Protein AF-A0A1B0GCK5-F1 (afdb_monomer)

pLDDT: mean 74.01, std 27.93, range [24.0, 98.94]

Solvent-accessible surface area (backbone atoms only — not comparable to full-atom values): 28703 Å² total; per-residue (Å²): 142,86,90,88,83,73,75,76,80,76,69,78,85,81,72,67,74,69,57,61,54,51,53,51,52,52,51,50,49,53,52,50,53,53,51,48,51,53,46,53,56,56,46,56,64,41,55,59,54,53,61,50,58,56,47,52,51,98,82,70,83,87,80,66,99,71,90,66,95,72,86,73,89,62,84,74,73,77,76,79,89,70,65,79,92,76,55,70,59,84,74,52,72,46,35,52,41,50,52,51,51,54,45,29,74,73,32,63,88,37,26,44,74,48,73,53,49,48,36,81,90,58,38,75,30,48,32,40,36,41,36,76,56,88,91,49,46,24,38,39,38,42,13,17,51,40,18,26,27,53,65,27,31,54,24,51,51,47,38,54,48,42,58,75,67,50,84,50,66,64,52,45,56,50,41,59,62,32,25,39,40,38,26,50,43,52,24,54,58,14,34,54,48,21,67,56,78,76,60,74,64,59,58,55,53,52,64,70,73,47,97,58,101,80,76,94,70,86,65,52,40,49,66,26,42,28,43,68,47,74,55,47,99,93,21,60,9,29,20,58,67,20,16,29,85,37,71,44,65,78,67,72,52,56,43,74,40,83,62,5,24,56,98,44,60,42,63,46,51,53,53,39,28,50,50,54,49,57,64,70,47,61,82,80,35,48,48,33,39,36,44,38,39,55,40,59,28,27,36,25,34,48,26,30,68,43,76,62,74,46,96,61,39,70,63,42,48,52,24,37,47,30,16,36,55,38,19,21,69,78,79,60,57,75,49,51,65,41,32,28,24,73,71,63,64,67,50,40,2,30,59,39,46,26,38,34,74,72,67,59,21,77,34,27,26,37,38,23,40,70,33,57,96,48,92,58,30,60,65,68,61,42,84,50,44,51,63,53,19,54,29,51,44,38,13,50,44,30,26,54,51,42,53,50,51,54,52,51,53,52,51,52,52,50,52,50,51,51,49,53,54,51,51,44,53,73,78,41,75,77,50,68,81,73,86,78,87,76,97,81,75,85,90,83,78,86,81,88,76,85,82,70,74,69,85,76,83,86,79,93,76,80,95,75,94,81,83,90,84,82,91,86,84,84,94,71,98,72,84,84,78,83,86,68,99,64,70,74,76,69,56,65,73,76,78,117

Sequence (496 aa):
MSRKICVINKLKSSLPYRSIQSTKNHFRQLVQEKAMEVYEHESRQRVLNCRTIRNCSPNEPIYDGSGSLSVIHKQVPSQPFIRPLDWAFYPTLCEIYAWLDELIDKFPKIVTGFNIGRSYEGRLIRGIKISFKSGKKAIFIESNIHAREWITSSAITYVVKELLFSHNRDVRTMAESLDWYIIPVLNVDGFVYSHKKVHHMLRFIYKIIHYVRFLDCPLQERLWRKSRRPASPDCRGTDLNRNFGFLWGQQQSDPCSTQYAGPHAESEPEIKQLKDFIDSIPDGVIKIYVGLHSAAQCVLTPWTHTKELPEHYDQMIFVAKAFAKALATRFGTRYKCGSSANVLKRFSGGSKDWAYAVKGIPISFTIELPGKGRSSRFELPEQMILPISMELLDGFIGMIEAVKELGEVLVLAAKRHVATAALSQLYLPNIVFISTNQDEMPIKSVANIRSGVFVLKYAAEPYSVMDNFSENASSCGYIFSYFHEYNVEDYVTHLV

Organism: Glossina morsitans morsitans (NCBI:txid37546)

Nearest PDB structures (foldseek):
  7eqz-assembly1_A  TM=9.501E-01  e=4.730E-33  Aedes aegypti
  2ctb-assembly1_A  TM=9.266E-01  e=2.220E-30  Bos taurus
  1dtd-assembly1_A  TM=9.202E-01  e=1.099E-30  Homo sapiens
  5om9-assembly1_A  TM=9.252E-01  e=5.669E-30  Homo sapiens
  4uee-assembly1_B  TM=9.295E-01  e=6.374E-30  Homo sapiens

Mean predicted aligned error: 15.78 Å

Foldseek 3Di:
DDDPPDPVVPPPPDDPPVVVVVVVVVVVVVVVVVVVVVVVVVVVVCVLVVVVVLPLPPDDDDDDVPPDDDPPPDPNPDPPDADAQPLLDQHAPSNLVVVLVVCCVVCVPFKDKDWLAAFPVGHTFIWIKGAPDPPAFAEEEEEPLFQLQSLQLLLVVLLVCCLVPPPDPLSVVLSHRHIYTYGSHLQNQLNNQLPDDDPVVVVVVVVVPDPDPPDPDDNCRNNGTFHAPDQDPVAGGESLQQQAPDVHPPPADDRNDSHHRGPHHPPTVSNVSVVVVLPVPDAPSHQAYEYEAADDLEKAADDQADPDADPLQVLQQLLRVLLQVQLCPPPNRGYYYYHNCVRDNHGHNGPQNCCCPPSVRNHGIYGYFHQPPHPCSSCDNSVVSVSRSVSNSSSSSSSSVSVVVVVVVVVVVVVVVVVVVVVCCVPPVPEDEDDDDDDDDDPDDPPDDPDDYDYDDDDPDDDDDDDDDDDDDDDDDDDDDDDDDDDPVVVVVVPD

Structure (mmCIF, N/CA/C/O backbone):
data_AF-A0A1B0GCK5-F1
#
_entry.id   AF-A0A1B0GCK5-F1
#
loop_
_atom_site.group_PDB
_atom_site.id
_atom_site.type_symbol
_atom_site.label_atom_id
_atom_site.label_alt_id
_atom_site.label_comp_id
_atom_site.label_asym_id
_atom_site.label_entity_id
_atom_site.label_seq_id
_atom_site.pdbx_PDB_ins_code
_atom_site.Cartn_x
_atom_site.Cartn_y
_atom_site.Cartn_z
_atom_site.occupancy
_atom_site.B_iso_or_equiv
_atom_site.auth_seq_id
_atom_site.auth_comp_id
_atom_site.auth_asym_id
_atom_site.auth_atom_id
_atom_site.pdbx_PDB_model_num
ATOM 1 N N . MET A 1 1 ? 51.989 15.354 -15.405 1.00 42.59 1 MET A N 1
ATOM 2 C CA . MET A 1 1 ? 53.106 15.743 -16.298 1.00 42.59 1 MET A CA 1
ATOM 3 C C . MET A 1 1 ? 54.232 16.162 -15.366 1.00 42.59 1 MET A C 1
ATOM 5 O O . MET A 1 1 ? 53.990 17.042 -14.567 1.00 42.59 1 MET A O 1
ATOM 9 N N . SER A 1 2 ? 55.344 15.457 -15.182 1.00 41.34 2 SER A N 1
ATOM 10 C CA . SER A 1 2 ? 56.368 15.044 -16.145 1.00 41.34 2 SER A CA 1
ATOM 11 C C . SER A 1 2 ? 57.268 13.985 -15.475 1.00 41.34 2 SER A C 1
ATOM 13 O O . SER A 1 2 ? 57.336 13.947 -14.252 1.00 41.34 2 SER A O 1
ATOM 15 N N . ARG A 1 3 ? 57.969 13.160 -16.272 1.00 35.12 3 ARG A N 1
ATOM 16 C CA . ARG A 1 3 ? 58.884 12.040 -15.895 1.00 35.12 3 ARG A CA 1
ATOM 17 C C . ARG A 1 3 ? 58.346 10.595 -15.904 1.00 35.12 3 ARG A C 1
ATOM 19 O O . ARG A 1 3 ? 59.008 9.701 -15.395 1.00 35.12 3 ARG A O 1
ATOM 26 N N . LYS A 1 4 ? 57.238 10.313 -16.599 1.00 39.06 4 LYS A N 1
ATOM 27 C CA . LYS A 1 4 ? 56.929 8.946 -17.104 1.00 39.06 4 LYS A CA 1
ATOM 28 C C . LYS A 1 4 ? 56.573 8.898 -18.600 1.00 39.06 4 LYS A C 1
ATOM 30 O O . LYS A 1 4 ? 55.984 7.939 -19.079 1.00 39.06 4 LYS A O 1
ATOM 35 N N . ILE A 1 5 ? 56.987 9.917 -19.355 1.00 37.81 5 ILE A N 1
ATOM 36 C CA . ILE A 1 5 ? 56.893 9.977 -20.821 1.00 37.81 5 ILE A CA 1
ATOM 37 C C . ILE A 1 5 ? 58.326 10.078 -21.355 1.00 37.81 5 ILE A C 1
ATOM 39 O O . ILE A 1 5 ? 58.793 11.155 -21.691 1.00 37.81 5 ILE A O 1
ATOM 43 N N . CYS A 1 6 ? 59.082 8.980 -21.312 1.00 35.75 6 CYS A N 1
ATOM 44 C CA . CYS A 1 6 ? 60.366 8.896 -22.030 1.00 35.75 6 CYS A CA 1
ATOM 45 C C . CYS A 1 6 ? 60.748 7.461 -22.445 1.00 35.75 6 CYS A C 1
ATOM 47 O O . CYS A 1 6 ? 61.606 7.279 -23.296 1.00 35.75 6 CYS A O 1
ATOM 49 N N . VAL A 1 7 ? 60.064 6.424 -21.943 1.00 37.22 7 VAL A N 1
ATOM 50 C CA . VAL A 1 7 ? 60.376 5.028 -22.320 1.00 37.22 7 VAL A CA 1
ATOM 51 C C . VAL A 1 7 ? 59.489 4.498 -23.463 1.00 37.22 7 VAL A C 1
ATOM 53 O O . VAL A 1 7 ? 59.863 3.556 -24.150 1.00 37.22 7 VAL A O 1
ATOM 56 N N . ILE A 1 8 ? 58.355 5.141 -23.772 1.00 38.16 8 ILE A N 1
ATOM 57 C CA . ILE A 1 8 ? 57.415 4.643 -24.802 1.00 38.16 8 ILE A CA 1
ATOM 58 C C . ILE A 1 8 ? 57.791 5.077 -26.236 1.00 38.16 8 ILE A C 1
ATOM 60 O O . ILE A 1 8 ? 57.371 4.440 -27.199 1.00 38.16 8 ILE A O 1
ATOM 64 N N . ASN A 1 9 ? 58.644 6.093 -26.413 1.00 37.59 9 ASN A N 1
ATOM 65 C CA . ASN A 1 9 ? 59.013 6.577 -27.754 1.00 37.59 9 ASN A CA 1
ATOM 66 C C . ASN A 1 9 ? 60.223 5.871 -28.387 1.00 37.59 9 ASN A C 1
ATOM 68 O O . ASN A 1 9 ? 60.521 6.145 -29.544 1.00 37.59 9 ASN A O 1
ATOM 72 N N . LYS A 1 10 ? 60.883 4.931 -27.693 1.00 39.16 10 LYS A N 1
ATOM 73 C CA . LYS A 1 10 ? 62.049 4.203 -28.236 1.00 39.16 10 LYS A CA 1
ATOM 74 C C . LYS A 1 10 ? 61.774 2.751 -28.656 1.00 39.16 10 LYS A C 1
ATOM 76 O O . LYS A 1 10 ? 62.680 2.084 -29.132 1.00 39.16 10 LYS A O 1
ATOM 81 N N . LEU A 1 11 ? 60.531 2.275 -28.533 1.00 37.56 11 LEU A N 1
ATOM 82 C CA . LEU A 1 11 ? 60.118 0.913 -28.928 1.00 37.56 11 LEU A CA 1
ATOM 83 C C . LEU A 1 11 ? 59.155 0.878 -30.129 1.00 37.56 11 LEU A C 1
ATOM 85 O O . LEU A 1 11 ? 58.598 -0.168 -30.449 1.00 37.56 11 LEU A O 1
ATOM 89 N N . LYS A 1 12 ? 58.948 2.008 -30.818 1.00 40.50 12 LYS A N 1
ATOM 90 C CA . LYS A 1 12 ? 58.069 2.085 -32.000 1.00 40.50 12 LYS A CA 1
ATOM 91 C C . LYS A 1 12 ? 58.750 1.762 -33.336 1.00 40.50 12 LYS A C 1
ATOM 93 O O . LYS A 1 12 ? 58.067 1.789 -34.352 1.00 40.50 12 LYS A O 1
ATOM 98 N N . SER A 1 13 ? 60.044 1.442 -33.361 1.00 46.81 13 SER A N 1
ATOM 99 C CA . SER A 1 13 ? 60.791 1.273 -34.618 1.00 46.81 13 SER A CA 1
ATOM 100 C C . SER A 1 13 ? 61.255 -0.152 -34.941 1.00 46.81 13 SER A C 1
ATOM 102 O O . SER A 1 13 ? 62.009 -0.312 -35.893 1.00 46.81 13 SER A O 1
ATOM 104 N N . SER A 1 14 ? 60.831 -1.200 -34.222 1.00 49.94 14 SER A N 1
ATOM 105 C CA . SER A 1 14 ? 61.381 -2.545 -34.490 1.00 49.94 14 SER A CA 1
ATOM 106 C C . SER A 1 14 ? 60.508 -3.742 -34.094 1.00 49.94 14 SER A C 1
ATOM 108 O O . SER A 1 14 ? 61.030 -4.755 -33.639 1.00 49.94 14 SER A O 1
ATOM 110 N N . LEU A 1 15 ? 59.188 -3.695 -34.314 1.00 43.69 15 LEU A N 1
ATOM 111 C CA . LEU A 1 15 ? 58.365 -4.915 -34.274 1.00 43.69 15 LEU A CA 1
ATOM 112 C C . LEU A 1 15 ? 57.354 -4.950 -35.433 1.00 43.69 15 LEU A C 1
ATOM 114 O O . LEU A 1 15 ? 56.609 -3.984 -35.617 1.00 43.69 15 LEU A O 1
ATOM 118 N N . PRO A 1 16 ? 57.301 -6.041 -36.224 1.00 44.25 16 PRO A N 1
ATOM 119 C CA . PRO A 1 16 ? 56.393 -6.146 -37.358 1.00 44.25 16 PRO A CA 1
ATOM 120 C C . PRO A 1 16 ? 54.936 -6.134 -36.884 1.00 44.25 16 PRO A C 1
ATOM 122 O O . PRO A 1 16 ? 54.542 -6.882 -35.992 1.00 44.25 16 PRO A O 1
ATOM 125 N N . TYR A 1 17 ? 54.117 -5.303 -37.529 1.00 45.38 17 TYR A N 1
ATOM 126 C CA . TYR A 1 17 ? 52.715 -5.003 -37.199 1.00 45.38 17 TYR A CA 1
ATOM 127 C C . TYR A 1 17 ? 51.817 -6.246 -36.983 1.00 45.38 17 TYR A C 1
ATOM 129 O O . TYR A 1 17 ? 50.839 -6.190 -36.236 1.00 45.38 17 TYR A O 1
ATOM 137 N N . ARG A 1 18 ? 52.171 -7.402 -37.571 1.00 44.19 18 ARG A N 1
ATOM 138 C CA . ARG A 1 18 ? 51.473 -8.687 -37.371 1.00 44.19 18 ARG A CA 1
ATOM 139 C C . ARG A 1 18 ? 51.636 -9.276 -35.959 1.00 44.19 18 ARG A C 1
ATOM 141 O O . ARG A 1 18 ? 50.708 -9.935 -35.494 1.00 44.19 18 ARG A O 1
ATOM 148 N N . SER A 1 19 ? 52.741 -9.022 -35.247 1.00 48.81 19 SER A N 1
ATOM 149 C CA . SER A 1 19 ? 52.949 -9.577 -33.897 1.00 48.81 19 SER A CA 1
ATOM 150 C C . SER A 1 19 ? 52.081 -8.878 -32.847 1.00 48.81 19 SER A C 1
ATOM 152 O O . SER A 1 19 ? 51.497 -9.533 -31.994 1.00 48.81 19 SER A O 1
ATOM 154 N N . ILE A 1 20 ? 51.880 -7.563 -32.968 1.00 47.66 20 ILE A N 1
ATOM 155 C CA . ILE A 1 20 ? 51.081 -6.766 -32.022 1.00 47.66 20 ILE A CA 1
ATOM 156 C C . ILE A 1 20 ? 49.591 -7.131 -32.092 1.00 47.66 20 ILE A C 1
ATOM 158 O O . ILE A 1 20 ? 48.913 -7.159 -31.063 1.00 47.66 20 ILE A O 1
ATOM 162 N N . GLN A 1 21 ? 49.068 -7.430 -33.285 1.00 46.72 21 GLN A N 1
ATOM 163 C CA . GLN A 1 21 ? 47.665 -7.820 -33.453 1.00 46.72 21 GLN A CA 1
ATOM 164 C C . GLN A 1 21 ? 47.404 -9.246 -32.944 1.00 46.72 21 GLN A C 1
ATOM 166 O O . GLN A 1 21 ? 46.384 -9.483 -32.298 1.00 46.72 21 GLN A O 1
ATOM 171 N N . SER A 1 22 ? 48.354 -10.164 -33.161 1.00 46.03 22 SER A N 1
ATOM 172 C CA . SER A 1 22 ? 48.320 -11.523 -32.605 1.00 46.03 22 SER A CA 1
ATOM 173 C C . SER A 1 22 ? 48.341 -11.500 -31.072 1.00 46.03 22 SER A C 1
ATOM 175 O O . SER A 1 22 ? 47.453 -12.063 -30.436 1.00 46.03 22 SER A O 1
ATOM 177 N N . THR A 1 23 ? 49.251 -10.732 -30.464 1.00 49.38 23 THR A N 1
ATOM 178 C CA . THR A 1 23 ? 49.334 -10.590 -29.001 1.00 49.38 23 THR A CA 1
ATOM 179 C C . THR A 1 23 ? 48.087 -9.927 -28.407 1.00 49.38 23 THR A C 1
ATOM 181 O O . THR A 1 23 ? 47.629 -10.326 -27.340 1.00 49.38 23 THR A O 1
ATOM 184 N N . LYS A 1 24 ? 47.476 -8.955 -29.102 1.00 46.19 24 LYS A N 1
ATOM 185 C CA . LYS A 1 24 ? 46.193 -8.357 -28.684 1.00 46.19 24 LYS A CA 1
ATOM 186 C C . LYS A 1 24 ? 45.035 -9.352 -28.740 1.00 46.19 24 LYS A C 1
ATOM 188 O O . LYS A 1 24 ? 44.195 -9.339 -27.844 1.00 46.19 24 LYS A O 1
ATOM 193 N N . ASN A 1 25 ? 44.977 -10.193 -29.769 1.00 47.91 25 ASN A N 1
ATOM 194 C CA . ASN A 1 25 ? 43.936 -11.211 -29.900 1.00 47.91 25 ASN A CA 1
ATOM 195 C C . ASN A 1 25 ? 44.120 -12.335 -28.872 1.00 47.91 25 ASN A C 1
ATOM 197 O O . ASN A 1 25 ? 43.150 -12.733 -28.238 1.00 47.91 25 ASN A O 1
ATOM 201 N N . HIS A 1 26 ? 45.360 -12.757 -28.621 1.00 50.47 26 HIS A N 1
ATOM 202 C CA . HIS A 1 26 ? 45.679 -13.750 -27.599 1.00 50.47 26 HIS A CA 1
ATOM 203 C C . HIS A 1 26 ? 45.375 -13.237 -26.182 1.00 50.47 26 HIS A C 1
ATOM 205 O O . HIS A 1 26 ? 44.756 -13.934 -25.385 1.00 50.47 26 HIS A O 1
ATOM 211 N N . PHE A 1 27 ? 45.703 -11.974 -25.886 1.00 47.06 27 PHE A N 1
ATOM 212 C CA . PHE A 1 27 ? 45.339 -11.341 -24.616 1.00 47.06 27 PHE A CA 1
ATOM 213 C C . PHE A 1 27 ? 43.816 -11.203 -24.446 1.00 47.06 27 PHE A C 1
ATOM 215 O O . PHE A 1 27 ? 43.300 -11.426 -23.355 1.00 47.06 27 PHE A O 1
ATOM 222 N N . ARG A 1 28 ? 43.072 -10.885 -25.518 1.00 47.25 28 ARG A N 1
ATOM 223 C CA . ARG A 1 28 ? 41.596 -10.867 -25.497 1.00 47.25 28 ARG A CA 1
ATOM 224 C C . ARG A 1 28 ? 41.009 -12.240 -25.189 1.00 47.25 28 ARG A C 1
ATOM 226 O O . ARG A 1 28 ? 40.091 -12.318 -24.379 1.00 47.25 28 ARG A O 1
ATOM 233 N N . GLN A 1 29 ? 41.554 -13.287 -25.801 1.00 49.81 29 GLN A N 1
ATOM 234 C CA . GLN A 1 29 ? 41.100 -14.657 -25.600 1.00 49.81 29 GLN A CA 1
ATOM 235 C C . GLN A 1 29 ? 41.371 -15.134 -24.164 1.00 49.81 29 GLN A C 1
ATOM 237 O O . GLN A 1 29 ? 40.451 -15.590 -23.498 1.00 49.81 29 GLN A O 1
ATOM 242 N N . LEU A 1 30 ? 42.574 -14.891 -23.632 1.00 49.72 30 LEU A N 1
ATOM 243 C CA . LEU A 1 30 ? 42.925 -15.185 -22.235 1.00 49.72 30 LEU A CA 1
ATOM 244 C C . LEU A 1 30 ? 42.043 -14.441 -21.224 1.00 49.72 30 LEU A C 1
ATOM 246 O O . LEU A 1 30 ? 41.655 -15.004 -20.202 1.00 49.72 30 LEU A O 1
ATOM 250 N N . VAL A 1 31 ? 41.708 -13.174 -21.494 1.00 48.72 31 VAL A N 1
ATOM 251 C CA . VAL A 1 31 ? 40.793 -12.396 -20.643 1.00 48.72 31 VAL A CA 1
ATOM 252 C C . VAL A 1 31 ? 39.364 -12.938 -20.728 1.00 48.72 31 VAL A C 1
ATOM 254 O O . VAL A 1 31 ? 38.693 -12.991 -19.701 1.00 48.72 31 VAL A O 1
ATOM 257 N N . GLN A 1 32 ? 38.898 -13.366 -21.907 1.00 45.97 32 GLN A N 1
ATOM 258 C CA . GLN A 1 32 ? 37.591 -14.014 -22.070 1.00 45.97 32 GLN A CA 1
ATOM 259 C C . GLN A 1 32 ? 37.520 -15.359 -21.343 1.00 45.97 32 GLN A C 1
ATOM 261 O O . GLN A 1 32 ? 36.564 -15.587 -20.610 1.00 45.97 32 GLN A O 1
ATOM 266 N N . GLU A 1 33 ? 38.530 -16.214 -21.488 1.00 51.38 33 GLU A N 1
ATOM 267 C CA . GLU A 1 33 ? 38.590 -17.529 -20.840 1.00 51.38 33 GLU A CA 1
ATOM 268 C C . GLU A 1 33 ? 38.638 -17.390 -19.312 1.00 51.38 33 GLU A C 1
ATOM 270 O O . GLU A 1 33 ? 37.817 -17.982 -18.615 1.00 51.38 33 GLU A O 1
ATOM 275 N N . LYS A 1 34 ? 39.488 -16.499 -18.779 1.00 49.28 34 LYS A N 1
ATOM 276 C CA . LYS A 1 34 ? 39.541 -16.194 -17.336 1.00 49.28 34 LYS A CA 1
ATOM 277 C C . LYS A 1 34 ? 38.244 -15.571 -16.813 1.00 49.28 34 LYS A C 1
ATOM 279 O O . LYS A 1 34 ? 37.827 -15.874 -15.697 1.00 49.28 34 LYS A O 1
ATOM 284 N N . ALA A 1 35 ? 37.600 -14.692 -17.585 1.00 45.00 35 ALA A N 1
ATOM 285 C CA . ALA A 1 35 ? 36.317 -14.102 -17.203 1.00 45.00 35 ALA A CA 1
ATOM 286 C C . ALA A 1 35 ? 35.190 -15.145 -17.193 1.00 45.00 35 ALA A C 1
ATOM 288 O O . ALA A 1 35 ? 34.333 -15.091 -16.313 1.00 45.00 35 ALA A O 1
ATOM 289 N N . MET A 1 36 ? 35.215 -16.102 -18.125 1.00 43.69 36 MET A N 1
ATOM 290 C CA . MET A 1 36 ? 34.273 -17.219 -18.182 1.00 43.69 36 MET A CA 1
ATOM 291 C C . MET A 1 36 ? 34.512 -18.240 -17.065 1.00 43.69 36 MET A C 1
ATOM 293 O O . MET A 1 36 ? 33.543 -18.687 -16.465 1.00 43.69 36 MET A O 1
ATOM 297 N N . GLU A 1 37 ? 35.759 -18.542 -16.697 1.00 44.03 37 GLU A N 1
ATOM 298 C CA . GLU A 1 37 ? 36.066 -19.389 -15.532 1.00 44.03 37 GLU A CA 1
ATOM 299 C C . GLU A 1 37 ? 35.588 -18.757 -14.216 1.00 44.03 37 GLU A C 1
ATOM 301 O O . GLU A 1 37 ? 34.969 -19.431 -13.393 1.00 44.03 37 GLU A O 1
ATOM 306 N N . VAL A 1 38 ? 35.818 -17.451 -14.020 1.00 42.97 38 VAL A N 1
ATOM 307 C CA . VAL A 1 38 ? 35.310 -16.717 -12.847 1.00 42.97 38 VAL A CA 1
ATOM 308 C C . VAL A 1 38 ? 33.782 -16.661 -12.867 1.00 42.97 38 VAL A C 1
ATOM 310 O O . VAL A 1 38 ? 33.147 -16.881 -11.834 1.00 42.97 38 VAL A O 1
ATOM 313 N N . TYR A 1 39 ? 33.181 -16.425 -14.039 1.00 39.66 39 TYR A N 1
ATOM 314 C CA . TYR A 1 39 ? 31.733 -16.470 -14.222 1.00 39.66 39 TYR A CA 1
ATOM 315 C C . TYR A 1 39 ? 31.173 -17.845 -13.859 1.00 39.66 39 TYR A C 1
ATOM 317 O O . TYR A 1 39 ? 30.246 -17.904 -13.060 1.00 39.66 39 TYR A O 1
ATOM 325 N N . GLU A 1 40 ? 31.728 -18.945 -14.366 1.00 38.78 40 GLU A N 1
ATOM 326 C CA . GLU A 1 40 ? 31.269 -20.307 -14.078 1.00 38.78 40 GLU A CA 1
ATOM 327 C C . GLU A 1 40 ? 31.479 -20.705 -12.614 1.00 38.78 40 GLU A C 1
ATOM 329 O O . GLU A 1 40 ? 30.591 -21.304 -12.009 1.00 38.78 40 GLU A O 1
ATOM 334 N N . HIS A 1 41 ? 32.608 -20.340 -12.007 1.00 37.16 41 HIS A N 1
ATOM 335 C CA . HIS A 1 41 ? 32.891 -20.650 -10.607 1.00 37.16 41 HIS A CA 1
ATOM 336 C C . HIS A 1 41 ? 31.966 -19.875 -9.647 1.00 37.16 41 HIS A C 1
ATOM 338 O O . HIS A 1 41 ? 31.372 -20.462 -8.737 1.00 37.16 41 HIS A O 1
ATOM 344 N N . GLU A 1 42 ? 31.757 -18.572 -9.875 1.00 36.00 42 GLU A N 1
ATOM 345 C CA . GLU A 1 42 ? 30.859 -17.754 -9.048 1.00 36.00 42 GLU A CA 1
ATOM 346 C C . GLU A 1 42 ? 29.371 -18.009 -9.331 1.00 36.00 42 GLU A C 1
ATOM 348 O O . GLU A 1 42 ? 28.545 -17.907 -8.420 1.00 36.00 42 GLU A O 1
ATOM 353 N N . SER A 1 43 ? 28.999 -18.350 -10.568 1.00 32.38 43 SER A N 1
ATOM 354 C CA . SER A 1 43 ? 27.622 -18.724 -10.906 1.00 32.38 43 SER A CA 1
ATOM 355 C C . SER A 1 43 ? 27.270 -20.118 -10.386 1.00 32.38 43 SER A C 1
ATOM 357 O O . SER A 1 43 ? 26.161 -20.285 -9.886 1.00 32.38 43 SER A O 1
ATOM 359 N N . ARG A 1 44 ? 28.198 -21.088 -10.356 1.00 30.72 44 ARG A N 1
ATOM 360 C CA . ARG A 1 44 ? 27.979 -22.396 -9.700 1.00 30.72 44 ARG A CA 1
ATOM 361 C C . ARG A 1 44 ? 27.741 -22.257 -8.193 1.00 30.72 44 ARG A C 1
ATOM 363 O O . ARG A 1 44 ? 26.794 -22.855 -7.688 1.00 30.72 44 ARG A O 1
ATOM 370 N N . GLN A 1 45 ? 28.498 -21.404 -7.498 1.00 32.09 45 GLN A N 1
ATOM 371 C CA . GLN A 1 45 ? 28.258 -21.069 -6.082 1.00 32.09 45 GLN A CA 1
ATOM 372 C C . GLN A 1 45 ? 26.903 -20.355 -5.858 1.00 32.09 45 GLN A C 1
ATOM 374 O O . GLN A 1 45 ? 26.264 -20.534 -4.823 1.00 32.09 45 GLN A O 1
ATOM 379 N N . ARG A 1 46 ? 26.400 -19.586 -6.838 1.00 37.47 46 ARG A N 1
ATOM 380 C CA . ARG A 1 46 ? 25.137 -18.822 -6.725 1.00 37.47 46 ARG A CA 1
ATOM 381 C C . ARG A 1 46 ? 23.885 -19.536 -7.230 1.00 37.47 46 ARG A C 1
ATOM 383 O O . ARG A 1 46 ? 22.798 -19.223 -6.753 1.00 37.47 46 ARG A O 1
ATOM 390 N N . VAL A 1 47 ? 23.992 -20.499 -8.145 1.00 30.64 47 VAL A N 1
ATOM 391 C CA . VAL A 1 47 ? 22.866 -21.370 -8.536 1.00 30.64 47 VAL A CA 1
ATOM 392 C C . VAL A 1 47 ? 22.415 -22.222 -7.342 1.00 30.64 47 VAL A C 1
ATOM 394 O O . VAL A 1 47 ? 21.219 -22.478 -7.194 1.00 30.64 47 VAL A O 1
ATOM 397 N N . LEU A 1 48 ? 23.339 -22.553 -6.431 1.00 28.97 48 LEU A N 1
ATOM 398 C CA . LEU A 1 48 ? 23.034 -23.111 -5.109 1.00 28.97 48 LEU A CA 1
ATOM 399 C C . LEU A 1 48 ? 22.208 -22.137 -4.239 1.00 28.97 48 LEU A C 1
ATOM 401 O O . LEU A 1 48 ? 21.213 -22.567 -3.663 1.00 28.97 48 LEU A O 1
ATOM 405 N N . ASN A 1 49 ? 22.512 -20.830 -4.250 1.00 33.66 49 ASN A N 1
ATOM 406 C CA . ASN A 1 49 ? 21.732 -19.795 -3.543 1.00 33.66 49 ASN A CA 1
ATOM 407 C C . ASN A 1 49 ? 20.399 -19.409 -4.221 1.00 33.66 49 ASN A C 1
ATOM 409 O O . ASN A 1 49 ? 19.456 -18.993 -3.560 1.00 33.66 49 ASN A O 1
ATOM 413 N N . CYS A 1 50 ? 20.266 -19.534 -5.544 1.00 31.56 50 CYS A N 1
ATOM 414 C CA . CYS A 1 50 ? 18.990 -19.280 -6.229 1.00 31.56 50 CYS A CA 1
ATOM 415 C C . CYS A 1 50 ? 17.986 -20.429 -6.064 1.00 31.56 50 CYS A C 1
ATOM 417 O O . CYS A 1 50 ? 16.780 -20.187 -6.132 1.00 31.56 50 CYS A O 1
ATOM 419 N N . ARG A 1 51 ? 18.452 -21.666 -5.831 1.00 30.58 51 ARG A N 1
ATOM 420 C CA . ARG A 1 51 ? 17.571 -22.786 -5.464 1.00 30.58 51 ARG A CA 1
ATOM 421 C C . ARG A 1 51 ? 17.001 -22.622 -4.054 1.00 30.58 51 ARG A C 1
ATOM 423 O O . ARG A 1 51 ? 15.831 -22.930 -3.871 1.00 30.58 51 ARG A O 1
ATOM 430 N N . THR A 1 52 ? 17.756 -22.052 -3.114 1.00 39.56 52 THR A N 1
ATOM 431 C CA . THR A 1 52 ? 17.249 -21.664 -1.785 1.00 39.56 52 THR A CA 1
ATOM 432 C C . THR A 1 52 ? 16.330 -20.433 -1.827 1.00 39.56 52 THR A C 1
ATOM 434 O O . THR A 1 52 ? 15.370 -20.388 -1.075 1.00 39.56 52 THR A O 1
ATOM 437 N N . ILE A 1 53 ? 16.507 -19.484 -2.761 1.00 43.78 53 ILE A N 1
ATOM 438 C CA . ILE A 1 53 ? 15.602 -18.313 -2.914 1.00 43.78 53 ILE A CA 1
ATOM 439 C C . ILE A 1 53 ? 14.223 -18.671 -3.510 1.00 43.78 53 ILE A C 1
ATOM 441 O O . ILE A 1 53 ? 13.275 -17.900 -3.358 1.00 43.78 53 ILE A O 1
ATOM 445 N N . ARG A 1 54 ? 14.064 -19.828 -4.179 1.00 41.34 54 ARG A N 1
ATOM 446 C CA . ARG A 1 54 ? 12.721 -20.296 -4.592 1.00 41.34 54 ARG A CA 1
ATOM 447 C C . ARG A 1 54 ? 11.807 -20.526 -3.387 1.00 41.34 54 ARG A C 1
ATOM 449 O O . ARG A 1 54 ? 10.612 -20.274 -3.496 1.00 41.34 54 ARG A O 1
ATOM 456 N N . ASN A 1 55 ? 12.394 -20.889 -2.247 1.00 52.78 55 ASN A N 1
ATOM 457 C CA . ASN A 1 55 ? 11.704 -21.106 -0.988 1.00 52.78 55 ASN A CA 1
ATOM 458 C C . ASN A 1 55 ? 12.312 -20.174 0.073 1.00 52.78 55 ASN A C 1
ATOM 460 O O . ASN A 1 55 ? 13.057 -20.612 0.941 1.00 52.78 55 ASN A O 1
ATOM 464 N N . CYS A 1 56 ? 11.957 -18.882 0.054 1.00 54.31 56 CYS A N 1
ATOM 465 C CA . CYS A 1 56 ? 12.165 -18.005 1.223 1.00 54.31 56 CYS A CA 1
ATOM 466 C C . CYS A 1 56 ? 11.304 -18.432 2.443 1.00 54.31 56 CYS A C 1
ATOM 468 O O . CYS A 1 56 ? 11.216 -17.681 3.407 1.00 54.31 56 CYS A O 1
ATOM 470 N N . SER A 1 57 ? 10.640 -19.597 2.398 1.00 42.59 57 SER A N 1
ATOM 471 C CA . SER A 1 57 ? 10.009 -20.239 3.549 1.00 42.59 57 SER A CA 1
ATOM 472 C C . SER A 1 57 ? 10.851 -21.454 3.953 1.00 42.59 57 SER A C 1
ATOM 474 O O . SER A 1 57 ? 11.043 -22.348 3.122 1.00 42.59 57 SER A O 1
ATOM 476 N N . PRO A 1 58 ? 11.345 -21.523 5.201 1.00 40.25 58 PRO A N 1
ATOM 477 C CA . PRO A 1 58 ? 12.137 -22.656 5.675 1.00 40.25 58 PRO A CA 1
ATOM 478 C C . PRO A 1 58 ? 11.353 -23.982 5.776 1.00 40.25 58 PRO A C 1
ATOM 480 O O . PRO A 1 58 ? 11.984 -25.022 5.936 1.00 40.25 58 PRO A O 1
ATOM 483 N N . ASN A 1 59 ? 10.017 -23.975 5.634 1.00 39.34 59 ASN A N 1
ATOM 484 C CA . ASN A 1 59 ? 9.151 -25.116 5.971 1.00 39.34 59 ASN A CA 1
ATOM 485 C C . ASN A 1 59 ? 8.331 -25.711 4.804 1.00 39.34 59 ASN A C 1
ATOM 487 O O . ASN A 1 59 ? 7.499 -26.585 5.043 1.00 39.34 59 ASN A O 1
ATOM 491 N N . GLU A 1 60 ? 8.524 -25.289 3.547 1.00 41.50 60 GLU A N 1
ATOM 492 C CA . GLU A 1 60 ? 7.797 -25.907 2.421 1.00 41.50 60 GLU A CA 1
ATOM 493 C C . GLU A 1 60 ? 8.513 -27.160 1.871 1.00 41.50 60 GLU A C 1
ATOM 495 O O . GLU A 1 60 ? 9.678 -27.068 1.462 1.00 41.50 60 GLU A O 1
ATOM 500 N N . PRO A 1 61 ? 7.834 -28.325 1.786 1.00 31.66 61 PRO A N 1
ATOM 501 C CA . PRO A 1 61 ? 8.384 -29.511 1.138 1.00 31.66 61 PRO A CA 1
ATOM 502 C C . PRO A 1 61 ? 8.608 -29.275 -0.363 1.00 31.66 61 PRO A C 1
ATOM 504 O O . PRO A 1 61 ? 7.763 -28.730 -1.075 1.00 31.66 61 PRO A O 1
ATOM 507 N N . ILE A 1 62 ? 9.772 -29.709 -0.847 1.00 36.06 62 ILE A N 1
ATOM 508 C CA . ILE A 1 62 ? 10.159 -29.649 -2.258 1.00 36.06 62 ILE A CA 1
ATOM 509 C C . ILE A 1 62 ? 9.393 -30.747 -3.003 1.00 36.06 62 ILE A C 1
ATOM 511 O O . ILE A 1 62 ? 9.746 -31.918 -2.897 1.00 36.06 62 ILE A O 1
ATOM 515 N N . TYR A 1 63 ? 8.370 -30.383 -3.773 1.00 31.30 63 TYR A N 1
ATOM 516 C CA . TYR A 1 63 ? 7.771 -31.301 -4.739 1.00 31.30 63 TYR A CA 1
ATOM 517 C C . TYR A 1 63 ? 8.497 -31.156 -6.077 1.00 31.30 63 TYR A C 1
ATOM 519 O O . TYR A 1 63 ? 8.301 -30.176 -6.799 1.00 31.30 63 TYR A O 1
ATOM 527 N N . ASP A 1 64 ? 9.355 -32.125 -6.406 1.00 33.16 64 ASP A N 1
ATOM 528 C CA . ASP A 1 64 ? 9.672 -32.375 -7.806 1.00 33.16 64 ASP A CA 1
ATOM 529 C C . ASP A 1 64 ? 8.485 -33.117 -8.434 1.00 33.16 64 ASP A C 1
ATOM 531 O O . ASP A 1 64 ? 7.858 -33.983 -7.826 1.00 33.16 64 ASP A O 1
ATOM 535 N N . GLY A 1 65 ? 8.091 -32.721 -9.638 1.00 37.22 65 GLY A N 1
ATOM 536 C CA . GLY A 1 65 ? 6.942 -33.295 -10.341 1.00 37.22 65 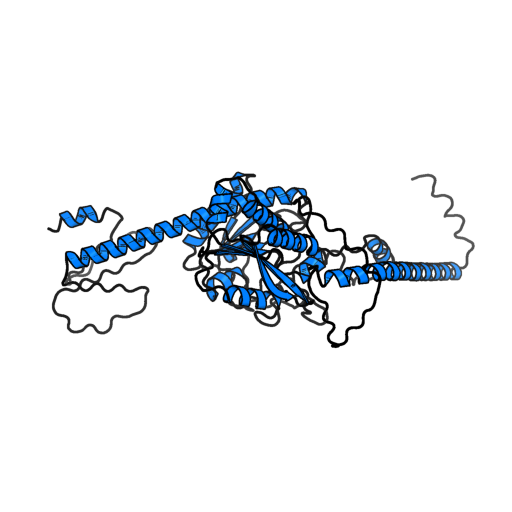GLY A CA 1
ATOM 537 C C . GLY A 1 65 ? 7.172 -34.728 -10.837 1.00 37.22 65 GLY A C 1
ATOM 538 O O . GLY A 1 65 ? 6.651 -35.069 -11.892 1.00 37.22 65 GLY A O 1
ATOM 539 N N . SER A 1 66 ? 7.976 -35.539 -10.140 1.00 40.75 66 SER A N 1
ATOM 540 C CA . SER A 1 66 ? 8.353 -36.897 -10.551 1.00 40.75 66 SER A CA 1
ATOM 541 C C . SER A 1 66 ? 7.919 -38.015 -9.603 1.00 40.75 66 SER A C 1
ATOM 543 O O . SER A 1 66 ? 8.085 -39.177 -9.956 1.00 40.75 66 SER A O 1
ATOM 545 N N . GLY A 1 67 ? 7.317 -37.723 -8.444 1.00 32.91 67 GLY A N 1
ATOM 546 C CA . GLY A 1 67 ? 6.716 -38.772 -7.602 1.00 32.91 67 GLY A CA 1
ATOM 547 C C . GLY A 1 67 ? 7.698 -39.857 -7.132 1.00 32.91 67 GLY A C 1
ATOM 548 O O . GLY A 1 67 ? 7.280 -40.964 -6.803 1.00 32.91 67 GLY A O 1
ATOM 549 N N . SER A 1 68 ? 8.997 -39.557 -7.083 1.00 27.83 68 SER A N 1
ATOM 550 C CA . SER A 1 68 ? 10.032 -40.489 -6.638 1.00 27.83 68 SER A CA 1
ATOM 551 C C . SER A 1 68 ? 11.006 -39.782 -5.698 1.00 27.83 68 SER A C 1
ATOM 553 O O . SER A 1 68 ? 11.796 -38.943 -6.129 1.00 27.83 68 SER A O 1
ATOM 555 N N . LEU A 1 69 ? 10.959 -40.139 -4.411 1.00 28.62 69 LEU A N 1
ATOM 556 C CA . LEU A 1 69 ? 11.922 -39.714 -3.394 1.00 28.62 69 LEU A CA 1
ATOM 557 C C . LEU A 1 69 ? 13.318 -40.244 -3.756 1.00 28.62 69 LEU A C 1
ATOM 559 O O . LEU A 1 69 ? 13.679 -41.365 -3.408 1.00 28.62 69 LEU A O 1
ATOM 563 N N . SER A 1 70 ? 14.123 -39.432 -4.440 1.00 27.75 70 SER A N 1
ATOM 564 C CA . SER A 1 70 ? 15.566 -39.653 -4.508 1.00 27.75 70 SER A CA 1
ATOM 565 C C . SER A 1 70 ? 16.248 -38.749 -3.482 1.00 27.75 70 SER A C 1
ATOM 567 O O . SER A 1 70 ? 16.334 -37.530 -3.631 1.00 27.75 70 SER A O 1
ATOM 569 N N . VAL A 1 71 ? 16.709 -39.356 -2.385 1.00 30.52 71 VAL A N 1
ATOM 570 C CA . VAL A 1 71 ? 17.529 -38.688 -1.368 1.00 30.52 71 VAL A CA 1
ATOM 571 C C . VAL A 1 71 ? 18.904 -38.432 -1.976 1.00 30.52 71 VAL A C 1
ATOM 573 O O . VAL A 1 71 ? 19.830 -39.231 -1.859 1.00 30.52 71 VAL A O 1
ATOM 576 N N . ILE A 1 72 ? 19.050 -37.303 -2.661 1.00 29.66 72 ILE A N 1
ATOM 577 C CA . ILE A 1 72 ? 20.366 -36.778 -2.998 1.00 29.66 72 ILE A CA 1
ATOM 578 C C . ILE A 1 72 ? 20.872 -36.041 -1.754 1.00 29.66 72 ILE A C 1
ATOM 580 O O . ILE A 1 72 ? 20.552 -34.871 -1.545 1.00 29.66 72 ILE A O 1
ATOM 584 N N . HIS A 1 73 ? 21.694 -36.711 -0.939 1.00 31.53 73 HIS A N 1
ATOM 585 C CA . HIS A 1 73 ? 22.557 -36.062 0.056 1.00 31.53 73 HIS A CA 1
ATOM 586 C C . HIS A 1 73 ? 23.625 -35.214 -0.658 1.00 31.53 73 HIS A C 1
ATOM 588 O O . HIS A 1 73 ? 24.803 -35.556 -0.716 1.00 31.53 73 HIS A O 1
ATOM 594 N N . LYS A 1 74 ? 23.215 -34.084 -1.236 1.00 34.28 74 LYS A N 1
ATOM 595 C CA . LYS A 1 74 ? 24.128 -32.981 -1.537 1.00 34.28 74 LYS A CA 1
ATOM 596 C C . LYS A 1 74 ? 24.209 -32.130 -0.280 1.00 34.28 74 LYS A C 1
ATOM 598 O O . LYS A 1 74 ? 23.175 -31.700 0.220 1.00 34.28 74 LYS A O 1
ATOM 603 N N . GLN A 1 75 ? 25.429 -31.935 0.224 1.00 29.61 75 GLN A N 1
ATOM 604 C CA . GLN A 1 75 ? 25.746 -31.004 1.308 1.00 29.61 75 GLN A CA 1
ATOM 605 C C . GLN A 1 75 ? 24.902 -29.735 1.151 1.00 29.61 75 GLN A C 1
ATOM 607 O O . GLN A 1 75 ? 25.029 -29.022 0.153 1.00 29.61 75 GLN A O 1
ATOM 612 N N . VAL A 1 76 ? 23.991 -29.516 2.100 1.00 36.59 76 VAL A N 1
ATOM 613 C CA . VAL A 1 76 ? 23.151 -28.321 2.149 1.00 36.59 76 VAL A CA 1
ATOM 614 C C . VAL A 1 76 ? 24.115 -27.138 2.259 1.00 36.59 76 VAL A C 1
ATOM 616 O O . VAL A 1 76 ? 24.876 -27.097 3.229 1.00 36.59 76 VAL A O 1
ATOM 619 N N . PRO A 1 77 ? 24.175 -26.212 1.281 1.00 40.00 77 PRO A N 1
ATOM 620 C CA . PRO A 1 77 ? 24.963 -25.000 1.459 1.00 40.00 77 PRO A CA 1
ATOM 621 C C . PRO A 1 77 ? 24.475 -24.317 2.740 1.00 40.00 77 PRO A C 1
ATOM 623 O O . PRO A 1 77 ? 23.265 -24.235 2.961 1.00 40.00 77 PRO A O 1
ATOM 626 N N . SER A 1 78 ? 25.411 -23.889 3.594 1.00 44.50 78 SER A N 1
ATOM 627 C CA . SER A 1 78 ? 25.123 -23.179 4.846 1.00 44.50 78 SER A CA 1
ATOM 628 C C . SER A 1 78 ? 24.002 -22.169 4.617 1.00 44.50 78 SER A C 1
ATOM 630 O O . SER A 1 78 ? 24.108 -21.370 3.679 1.00 44.50 78 SER A O 1
ATOM 632 N N . GLN A 1 79 ? 22.934 -22.235 5.421 1.00 48.56 79 GLN A N 1
ATOM 633 C CA . GLN A 1 79 ? 21.788 -21.345 5.259 1.00 48.56 79 GLN A CA 1
ATOM 634 C C . GLN A 1 79 ? 22.269 -19.890 5.141 1.00 48.56 79 GLN A C 1
ATOM 636 O O . GLN A 1 79 ? 23.189 -19.493 5.865 1.00 48.56 79 GLN A O 1
ATOM 641 N N . PRO A 1 80 ? 21.712 -19.104 4.203 1.00 54.41 80 PRO A N 1
ATOM 642 C CA . PRO A 1 80 ? 22.124 -17.722 4.028 1.00 54.41 80 PRO A CA 1
ATOM 643 C C . PRO A 1 80 ? 21.940 -16.969 5.349 1.00 54.41 80 PRO A C 1
ATOM 645 O O . PRO A 1 80 ? 20.904 -17.093 5.993 1.00 54.41 80 PRO A O 1
ATOM 648 N N . PHE A 1 81 ? 22.947 -16.193 5.751 1.00 65.50 81 PHE A N 1
ATOM 649 C CA . PHE A 1 81 ? 22.844 -15.323 6.919 1.00 65.50 81 PHE A CA 1
ATOM 650 C C . PHE A 1 81 ? 21.712 -14.307 6.700 1.00 65.50 81 PHE A C 1
ATOM 652 O O . PHE A 1 81 ? 21.807 -13.455 5.814 1.00 65.50 81 PHE A O 1
ATOM 659 N N . ILE A 1 82 ? 20.641 -14.427 7.484 1.00 74.06 82 ILE A N 1
ATOM 660 C CA . ILE A 1 82 ? 19.493 -13.518 7.481 1.00 74.06 82 ILE A CA 1
ATOM 661 C C . ILE A 1 82 ? 19.751 -12.423 8.516 1.00 74.06 82 ILE A C 1
ATOM 663 O O . ILE A 1 82 ? 19.936 -12.720 9.696 1.00 74.06 82 ILE A O 1
ATOM 667 N N . ARG A 1 83 ? 19.782 -11.155 8.087 1.00 81.12 83 ARG A N 1
ATOM 668 C CA . ARG A 1 83 ? 19.897 -10.032 9.025 1.00 81.12 83 ARG A CA 1
ATOM 669 C C . ARG A 1 83 ? 18.543 -9.784 9.693 1.00 81.12 83 ARG A C 1
ATOM 671 O O . ARG A 1 83 ? 17.543 -9.707 8.975 1.00 81.12 83 ARG A O 1
ATOM 678 N N . PRO A 1 84 ? 18.502 -9.592 11.022 1.00 83.62 84 PRO A N 1
ATOM 679 C CA . PRO A 1 84 ? 17.299 -9.126 11.698 1.00 83.62 84 PRO A CA 1
ATOM 680 C C . PRO A 1 84 ? 16.819 -7.796 11.109 1.00 83.62 84 PRO A C 1
ATOM 682 O O . PRO A 1 84 ? 17.633 -6.930 10.779 1.00 83.62 84 PRO A O 1
ATOM 685 N N . LEU A 1 85 ? 15.503 -7.621 10.987 1.00 89.94 85 LEU A N 1
ATOM 686 C CA . LEU A 1 85 ? 14.923 -6.343 10.576 1.00 89.94 85 LEU A CA 1
ATOM 687 C C . LEU A 1 85 ? 15.092 -5.306 11.697 1.00 89.94 85 LEU A C 1
ATOM 689 O O . LEU A 1 85 ? 14.506 -5.439 12.770 1.00 89.94 85 LEU A O 1
ATOM 693 N N . ASP A 1 86 ? 15.865 -4.256 11.420 1.00 90.06 86 ASP A N 1
ATOM 694 C CA . ASP A 1 86 ? 16.144 -3.141 12.338 1.00 90.06 86 ASP A CA 1
ATOM 695 C C . ASP A 1 86 ? 15.852 -1.755 11.727 1.00 90.06 86 ASP A C 1
ATOM 697 O O . ASP A 1 86 ? 16.075 -0.728 12.367 1.00 90.06 86 ASP A O 1
ATOM 701 N N . TRP A 1 87 ? 15.334 -1.720 10.492 1.00 95.31 87 TRP A N 1
ATOM 702 C CA . TRP A 1 87 ? 15.059 -0.504 9.710 1.00 95.31 87 TRP A CA 1
ATOM 703 C C . TRP A 1 87 ? 16.283 0.385 9.444 1.00 95.31 87 TRP A C 1
ATOM 705 O O . TRP A 1 87 ? 16.122 1.547 9.067 1.00 95.31 87 TRP A O 1
ATOM 715 N N . ALA A 1 88 ? 17.496 -0.161 9.572 1.00 92.50 88 ALA A N 1
ATOM 716 C CA . ALA A 1 88 ? 18.741 0.505 9.201 1.00 92.50 88 ALA A CA 1
ATOM 717 C C . ALA A 1 88 ? 19.159 0.228 7.746 1.00 92.50 88 ALA A C 1
ATOM 719 O O . ALA A 1 88 ? 20.106 0.840 7.257 1.00 92.50 88 ALA A O 1
ATOM 720 N N . PHE A 1 89 ? 18.464 -0.679 7.050 1.00 92.38 89 PHE A N 1
ATOM 721 C CA . PHE A 1 89 ? 18.738 -1.068 5.666 1.00 92.38 89 PHE A CA 1
ATOM 722 C C . PHE A 1 89 ? 17.461 -1.464 4.910 1.00 92.38 89 PHE A C 1
ATOM 724 O O . PHE A 1 89 ? 16.413 -1.699 5.514 1.00 92.38 89 PHE A O 1
ATOM 731 N N . TYR A 1 90 ? 17.541 -1.579 3.579 1.00 94.75 90 TYR A N 1
ATOM 732 C CA . TYR A 1 90 ? 16.457 -2.172 2.778 1.00 94.75 90 TYR A CA 1
ATOM 733 C C . TYR A 1 90 ? 16.528 -3.707 2.811 1.00 94.75 90 TYR A C 1
ATOM 735 O O . TYR A 1 90 ? 17.506 -4.269 2.298 1.00 94.75 90 TYR A O 1
ATOM 743 N N . PRO A 1 91 ? 15.544 -4.399 3.420 1.00 92.00 91 PRO A N 1
ATOM 744 C CA . PRO A 1 91 ? 15.593 -5.843 3.572 1.00 92.00 91 PRO A CA 1
ATOM 745 C C . PRO A 1 91 ? 15.243 -6.568 2.274 1.00 92.00 91 PRO A C 1
ATOM 747 O O . PRO A 1 91 ? 14.389 -6.145 1.496 1.00 92.00 91 PRO A O 1
ATOM 750 N N . THR A 1 92 ? 15.895 -7.706 2.064 1.00 92.06 92 THR A N 1
ATOM 751 C CA . THR A 1 92 ? 15.579 -8.654 0.993 1.00 92.06 92 THR A CA 1
ATOM 752 C C . THR A 1 92 ? 14.251 -9.368 1.260 1.00 92.06 92 THR A C 1
ATOM 754 O O . THR A 1 92 ? 13.750 -9.384 2.383 1.00 92.06 92 THR A O 1
ATOM 757 N N . LEU A 1 93 ? 13.692 -10.028 0.237 1.00 91.69 93 LEU A N 1
ATOM 758 C CA . LEU A 1 93 ? 12.431 -10.768 0.379 1.00 91.69 93 LEU A CA 1
ATOM 759 C C . LEU A 1 93 ? 12.512 -11.841 1.474 1.00 91.69 93 LEU A C 1
ATOM 761 O O . LEU A 1 93 ? 11.587 -11.970 2.269 1.00 91.69 93 LEU A O 1
ATOM 765 N N . CYS A 1 94 ? 13.620 -12.586 1.531 1.00 86.00 94 CYS A N 1
ATOM 766 C CA . CYS A 1 94 ? 13.791 -13.630 2.535 1.00 86.00 94 CYS A CA 1
ATOM 767 C C . CYS A 1 94 ? 13.951 -13.052 3.953 1.00 86.00 94 CYS A C 1
ATOM 769 O O . CYS A 1 94 ? 13.433 -13.648 4.887 1.00 86.00 94 CYS A O 1
ATOM 771 N N . GLU A 1 95 ? 14.598 -11.890 4.125 1.00 87.94 95 GLU A N 1
ATOM 772 C CA . GLU A 1 95 ? 14.676 -11.210 5.433 1.00 87.94 95 GLU A CA 1
ATOM 773 C C . GLU A 1 95 ? 13.287 -10.749 5.902 1.00 87.94 95 GLU A C 1
ATOM 775 O O . GLU A 1 95 ? 12.924 -10.975 7.053 1.00 87.94 95 GLU A O 1
ATOM 780 N N . ILE A 1 96 ? 12.470 -10.185 5.001 1.00 94.88 96 ILE A N 1
ATOM 781 C CA . ILE A 1 96 ? 11.078 -9.826 5.316 1.00 94.88 96 ILE A CA 1
ATOM 782 C C . ILE A 1 96 ? 10.277 -11.077 5.704 1.00 94.88 96 ILE A C 1
ATOM 784 O O . ILE A 1 96 ? 9.558 -11.048 6.696 1.00 94.88 96 ILE A O 1
ATOM 788 N N . TYR A 1 97 ? 10.376 -12.170 4.941 1.00 94.25 97 TYR A N 1
ATOM 789 C CA . TYR A 1 97 ? 9.578 -13.379 5.190 1.00 94.25 97 TYR A CA 1
ATOM 790 C C . TYR A 1 97 ? 9.990 -14.113 6.463 1.00 94.25 97 TYR A C 1
ATOM 792 O O . TYR A 1 97 ? 9.107 -14.503 7.221 1.00 94.25 97 TYR A O 1
ATOM 800 N N . ALA A 1 98 ? 11.292 -14.222 6.741 1.00 87.50 98 ALA A N 1
ATOM 801 C CA . ALA A 1 98 ? 11.785 -14.766 8.003 1.00 87.50 98 ALA A CA 1
ATOM 802 C C . ALA A 1 98 ? 11.238 -13.970 9.197 1.00 87.50 98 ALA A C 1
ATOM 804 O O . ALA A 1 98 ? 10.730 -14.549 10.151 1.00 87.50 98 ALA A O 1
ATOM 805 N N . TRP A 1 99 ? 11.242 -12.639 9.098 1.00 94.00 99 TRP A N 1
ATOM 806 C CA . TRP A 1 99 ? 10.678 -11.784 10.135 1.00 94.00 99 TRP A CA 1
ATOM 807 C C . TRP A 1 99 ? 9.157 -11.946 10.295 1.00 94.00 99 TRP A C 1
ATOM 809 O O . TRP A 1 99 ? 8.656 -11.944 11.416 1.00 94.00 99 TRP A O 1
ATOM 819 N N . LEU A 1 100 ? 8.398 -12.130 9.205 1.00 95.31 100 LEU A N 1
ATOM 820 C CA . LEU A 1 100 ? 6.965 -12.439 9.309 1.00 95.31 100 LEU A CA 1
ATOM 821 C C . LEU A 1 100 ? 6.718 -13.774 10.027 1.00 95.31 100 LEU A C 1
ATOM 823 O O . LEU A 1 100 ? 5.803 -13.845 10.845 1.00 95.31 100 LEU A O 1
ATOM 827 N N . ASP A 1 101 ? 7.518 -14.803 9.736 1.00 91.75 101 ASP A N 1
ATOM 828 C CA . ASP A 1 101 ? 7.422 -16.110 10.397 1.00 91.75 101 ASP A CA 1
ATOM 829 C C . ASP A 1 101 ? 7.721 -15.991 11.903 1.00 91.75 101 ASP A C 1
ATOM 831 O O . ASP A 1 101 ? 6.933 -16.467 12.719 1.00 91.75 101 ASP A O 1
ATOM 835 N N . GLU A 1 102 ? 8.752 -15.228 12.289 1.00 92.44 102 GLU A N 1
ATOM 836 C CA . GLU A 1 102 ? 9.038 -14.922 13.700 1.00 92.44 102 GLU A CA 1
ATOM 837 C C . GLU A 1 102 ? 7.851 -14.255 14.416 1.00 92.44 102 GLU A C 1
ATOM 839 O O . GLU A 1 102 ? 7.560 -14.566 15.574 1.00 92.44 102 GLU A O 1
ATOM 844 N N . LEU A 1 103 ? 7.144 -13.331 13.754 1.00 94.88 103 LEU A N 1
ATOM 845 C CA . LEU A 1 103 ? 5.972 -12.674 14.341 1.00 94.88 103 LEU A CA 1
ATOM 846 C C . LEU A 1 103 ? 4.783 -13.624 14.505 1.00 94.88 103 LEU A C 1
ATOM 848 O O . LEU A 1 103 ? 4.080 -13.535 15.514 1.00 94.88 103 LEU A O 1
ATOM 852 N N . ILE A 1 104 ? 4.554 -14.507 13.531 1.00 94.94 104 ILE A N 1
ATOM 853 C CA . ILE A 1 104 ? 3.484 -15.513 13.579 1.00 94.94 104 ILE A CA 1
ATOM 854 C C . ILE A 1 104 ? 3.735 -16.478 14.741 1.00 94.94 104 ILE A C 1
ATOM 856 O O . ILE A 1 104 ? 2.833 -16.708 15.547 1.00 94.94 104 ILE A O 1
ATOM 860 N N . ASP A 1 105 ? 4.968 -16.967 14.879 1.00 93.56 105 ASP A N 1
ATOM 861 C CA . ASP A 1 105 ? 5.351 -17.902 15.939 1.00 93.56 105 ASP A CA 1
ATOM 862 C C . ASP A 1 105 ? 5.307 -17.251 17.327 1.00 93.56 105 ASP A C 1
ATOM 864 O O . ASP A 1 105 ? 4.889 -17.870 18.309 1.00 93.56 105 ASP A O 1
ATOM 868 N N . LYS A 1 106 ? 5.702 -15.976 17.426 1.00 94.81 106 LYS A N 1
ATOM 869 C CA . LYS A 1 106 ? 5.738 -15.241 18.697 1.00 94.81 106 LYS A CA 1
ATOM 870 C C . LYS A 1 106 ? 4.359 -14.778 19.168 1.00 94.81 106 LYS A C 1
ATOM 872 O O . LYS A 1 106 ? 4.128 -14.691 20.375 1.00 94.81 106 LYS A O 1
ATOM 877 N N . PHE A 1 107 ? 3.443 -14.470 18.249 1.00 96.44 107 PHE A N 1
ATOM 878 C CA . PHE A 1 107 ? 2.120 -13.926 18.569 1.00 96.44 107 PHE A CA 1
ATOM 879 C C . PHE A 1 107 ? 0.966 -14.684 17.892 1.00 96.44 107 PHE A C 1
ATOM 881 O O . PHE A 1 107 ? 0.089 -14.044 17.311 1.00 96.44 107 PHE A O 1
ATOM 888 N N . PRO A 1 108 ? 0.853 -16.016 18.031 1.00 96.19 108 PRO A N 1
ATOM 889 C CA . PRO A 1 108 ? -0.090 -16.827 17.249 1.00 96.19 108 PRO A CA 1
ATOM 890 C C . PRO A 1 108 ? -1.571 -16.521 17.533 1.00 96.19 108 PRO A C 1
ATOM 892 O O . PRO A 1 108 ? -2.447 -16.874 16.749 1.00 96.19 108 PRO A O 1
ATOM 895 N N . LYS A 1 109 ? -1.878 -15.856 18.658 1.00 96.25 109 LYS A N 1
ATOM 896 C CA . LYS A 1 109 ? -3.240 -15.409 19.009 1.00 96.25 109 LYS A CA 1
ATOM 897 C C . LYS A 1 109 ? -3.639 -14.076 18.368 1.00 96.25 109 LYS A C 1
ATOM 899 O O . LYS A 1 109 ? -4.819 -13.748 18.369 1.00 96.25 109 LYS A O 1
ATOM 904 N N . ILE A 1 110 ? -2.663 -13.295 17.904 1.00 97.12 110 ILE A N 1
ATOM 905 C CA . ILE A 1 110 ? -2.848 -11.921 17.411 1.00 97.12 110 ILE A CA 1
ATOM 906 C C . ILE A 1 110 ? -2.475 -11.829 15.928 1.00 97.12 110 ILE A C 1
ATOM 908 O O . ILE A 1 110 ? -3.106 -11.087 15.179 1.00 97.12 110 ILE A O 1
ATOM 912 N N . VAL A 1 111 ? -1.451 -12.572 15.505 1.00 98.31 111 VAL A N 1
ATOM 913 C CA . VAL A 1 111 ? -0.888 -12.561 14.157 1.00 98.31 111 VAL A CA 1
ATOM 914 C C . VAL A 1 111 ? -1.181 -13.892 13.481 1.00 98.31 111 VAL A C 1
ATOM 916 O O . VAL A 1 111 ? -0.804 -14.953 13.969 1.00 98.31 111 VAL A O 1
ATOM 919 N N . THR A 1 112 ? -1.834 -13.836 12.326 1.00 98.06 112 THR A N 1
ATOM 920 C CA . THR A 1 112 ? -2.097 -15.000 11.476 1.00 98.06 112 THR A CA 1
ATOM 921 C C . THR A 1 112 ? -1.452 -14.780 10.116 1.00 98.06 112 THR A C 1
ATOM 923 O O . THR A 1 112 ? -1.736 -13.787 9.450 1.00 98.06 112 THR A O 1
ATOM 926 N N . GLY A 1 113 ? -0.587 -15.695 9.680 1.00 97.50 113 GLY A N 1
ATOM 927 C CA . GLY A 1 113 ? -0.059 -15.679 8.316 1.00 97.50 113 GLY A CA 1
ATOM 928 C C . GLY A 1 113 ? -1.117 -16.112 7.302 1.00 97.50 113 GLY A C 1
ATOM 929 O O . GLY A 1 113 ? -1.908 -17.011 7.579 1.00 97.50 113 GLY A O 1
ATOM 930 N N . PHE A 1 114 ? -1.116 -15.505 6.117 1.00 97.94 114 PHE A N 1
ATOM 931 C CA . PHE A 1 114 ? -1.935 -15.962 4.994 1.00 97.94 114 PHE A CA 1
ATOM 932 C C . PHE A 1 114 ? -1.140 -15.950 3.692 1.00 97.94 114 PHE A C 1
ATOM 934 O O . PHE A 1 114 ? -0.263 -15.109 3.489 1.00 97.94 114 PHE A O 1
ATOM 941 N N . ASN A 1 115 ? -1.499 -16.858 2.790 1.00 97.00 115 ASN A N 1
ATOM 942 C CA . ASN A 1 115 ? -0.917 -16.979 1.460 1.00 97.00 115 ASN A CA 1
ATOM 943 C C . ASN A 1 115 ? -1.999 -16.663 0.431 1.00 97.00 115 ASN A C 1
ATOM 945 O O . ASN A 1 115 ? -3.100 -17.201 0.530 1.00 97.00 115 ASN A O 1
ATOM 949 N N . ILE A 1 116 ? -1.685 -15.826 -0.557 1.00 97.62 116 ILE A N 1
ATOM 950 C CA . ILE A 1 116 ? -2.622 -15.524 -1.653 1.00 97.62 116 ILE A CA 1
ATOM 951 C C . ILE A 1 116 ? -2.313 -16.336 -2.915 1.00 97.62 116 ILE A C 1
ATOM 953 O O . ILE A 1 116 ? -3.150 -16.441 -3.801 1.00 97.62 116 ILE A O 1
ATOM 957 N N . GLY A 1 117 ? -1.126 -16.947 -2.974 1.00 96.31 117 GLY A N 1
ATOM 958 C CA . GLY A 1 117 ? -0.719 -17.889 -4.011 1.00 96.31 117 GLY A CA 1
ATOM 959 C C . GLY A 1 117 ? 0.702 -17.618 -4.507 1.00 96.31 117 GLY A C 1
ATOM 960 O O . GLY A 1 117 ? 1.562 -17.288 -3.693 1.00 96.31 117 GLY A O 1
ATOM 961 N N . ARG A 1 118 ? 1.002 -17.802 -5.799 1.00 96.06 118 ARG A N 1
ATOM 962 C CA . ARG A 1 118 ? 2.375 -17.726 -6.343 1.00 96.06 118 ARG A CA 1
ATOM 963 C C . ARG A 1 118 ? 2.511 -16.774 -7.528 1.00 96.06 118 ARG A C 1
ATOM 965 O O . ARG A 1 118 ? 1.640 -16.715 -8.389 1.00 96.06 118 ARG A O 1
ATOM 972 N N . SER A 1 119 ? 3.623 -16.052 -7.586 1.00 97.06 119 SER A N 1
ATOM 973 C CA . SER A 1 119 ? 3.997 -15.184 -8.707 1.00 97.06 119 SER A CA 1
ATOM 974 C C . SER A 1 119 ? 4.288 -15.963 -9.992 1.00 97.06 119 SER A C 1
ATOM 976 O O . SER A 1 119 ? 4.335 -17.196 -9.991 1.00 97.06 119 SER A O 1
ATOM 978 N N . TYR A 1 120 ? 4.552 -15.251 -11.092 1.00 94.88 120 TYR A N 1
ATOM 979 C CA . TYR A 1 120 ? 4.923 -15.888 -12.361 1.00 94.88 120 TYR A CA 1
ATOM 980 C C . TYR A 1 120 ? 6.168 -16.792 -12.252 1.00 94.88 120 TYR A C 1
ATOM 982 O O . TYR A 1 120 ? 6.187 -17.891 -12.802 1.00 94.88 120 TYR A O 1
ATOM 990 N N . GLU A 1 121 ? 7.209 -16.366 -11.530 1.00 91.81 121 GLU A N 1
ATOM 991 C CA . GLU A 1 121 ? 8.420 -17.167 -11.292 1.00 91.81 121 GLU A CA 1
ATOM 992 C C . GLU A 1 121 ? 8.250 -18.184 -10.136 1.00 91.81 121 GLU A C 1
ATOM 994 O O . GLU A 1 121 ? 9.226 -18.817 -9.723 1.00 91.81 121 GLU A O 1
ATOM 999 N N . GLY A 1 122 ? 7.028 -18.365 -9.619 1.00 90.31 122 GLY A N 1
ATOM 1000 C CA . GLY A 1 122 ? 6.663 -19.408 -8.656 1.00 90.31 122 GLY A CA 1
ATOM 1001 C C . GLY A 1 122 ? 6.922 -19.072 -7.184 1.00 90.31 122 GLY A C 1
ATOM 1002 O O . GLY A 1 122 ? 6.827 -19.963 -6.333 1.00 90.31 122 GLY A O 1
ATOM 1003 N N . ARG A 1 123 ? 7.244 -17.815 -6.850 1.00 92.12 123 ARG A N 1
ATOM 1004 C CA . ARG A 1 123 ? 7.476 -17.392 -5.460 1.00 92.12 123 ARG A CA 1
ATOM 1005 C C . ARG A 1 123 ? 6.151 -17.190 -4.744 1.00 92.12 123 ARG A C 1
ATOM 1007 O O . ARG A 1 123 ? 5.232 -16.596 -5.296 1.00 92.12 123 ARG A O 1
ATOM 1014 N N . LEU A 1 124 ? 6.069 -17.673 -3.509 1.00 94.31 124 LEU A N 1
ATOM 1015 C CA . LEU A 1 124 ? 4.908 -17.469 -2.650 1.00 94.31 124 LEU A CA 1
ATOM 1016 C C . LEU A 1 124 ? 4.674 -15.972 -2.421 1.00 94.31 124 LEU A C 1
ATOM 1018 O O . LEU A 1 124 ? 5.615 -15.247 -2.106 1.00 94.31 124 LEU A O 1
ATOM 1022 N N . ILE A 1 125 ? 3.426 -15.537 -2.558 1.00 97.94 125 ILE A N 1
ATOM 1023 C CA . ILE A 1 125 ? 2.958 -14.204 -2.192 1.00 97.94 125 ILE A CA 1
ATOM 1024 C C . ILE A 1 125 ? 2.128 -14.363 -0.925 1.00 97.94 125 ILE A C 1
ATOM 1026 O O . ILE A 1 125 ? 1.116 -15.074 -0.905 1.00 97.94 125 ILE A O 1
ATOM 1030 N N . ARG A 1 126 ? 2.581 -13.727 0.151 1.00 97.31 126 ARG A N 1
ATOM 1031 C CA . ARG A 1 126 ? 1.997 -13.881 1.482 1.00 97.31 126 ARG A CA 1
ATOM 1032 C C . ARG A 1 126 ? 2.023 -12.588 2.278 1.00 97.31 126 ARG A C 1
ATOM 1034 O O . ARG A 1 126 ? 2.769 -11.658 1.966 1.00 97.31 126 ARG A O 1
ATOM 1041 N N . GLY A 1 127 ? 1.208 -12.571 3.319 1.00 98.25 127 GLY A N 1
ATOM 1042 C CA . GLY A 1 127 ? 1.064 -11.462 4.243 1.00 98.25 127 GLY A CA 1
ATOM 1043 C C . GLY A 1 127 ? 0.713 -11.937 5.646 1.00 98.25 127 GLY A C 1
ATOM 1044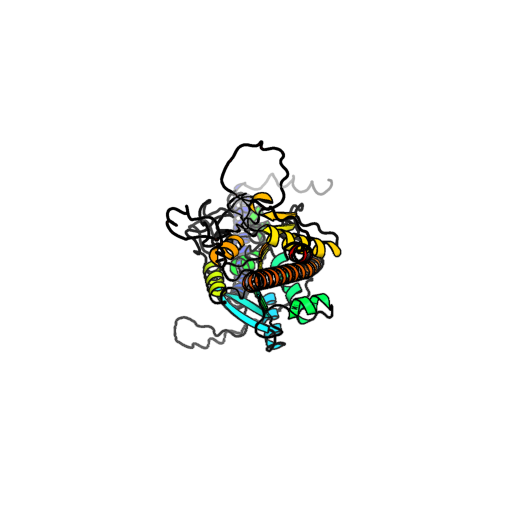 O O . GLY A 1 127 ? 0.742 -13.134 5.949 1.00 98.25 127 GLY A O 1
ATOM 1045 N N . ILE A 1 128 ? 0.378 -10.975 6.499 1.00 98.69 128 ILE A N 1
ATOM 1046 C CA . ILE A 1 128 ? -0.100 -11.222 7.857 1.00 98.69 128 ILE A CA 1
ATOM 1047 C C . ILE A 1 128 ? -1.411 -10.487 8.105 1.00 98.69 128 ILE A C 1
ATOM 1049 O O . ILE A 1 128 ? -1.623 -9.367 7.634 1.00 98.69 128 ILE A O 1
ATOM 1053 N N . LYS A 1 129 ? -2.281 -11.134 8.872 1.00 98.50 129 LYS A N 1
ATOM 1054 C CA . LYS A 1 129 ? -3.433 -10.531 9.519 1.00 98.50 129 LYS A CA 1
ATOM 1055 C C . LYS A 1 129 ? -3.071 -10.248 10.976 1.00 98.50 129 LYS A C 1
ATOM 1057 O O . LYS A 1 129 ? -2.673 -11.172 11.678 1.00 98.50 129 LYS A O 1
ATOM 1062 N N . ILE A 1 130 ? -3.247 -9.012 11.436 1.00 98.62 130 ILE A N 1
ATOM 1063 C CA . ILE A 1 130 ? -3.125 -8.637 12.853 1.00 98.62 130 ILE A CA 1
ATOM 1064 C C . ILE A 1 130 ? -4.521 -8.321 13.384 1.00 98.62 130 ILE A C 1
ATOM 1066 O O . ILE A 1 130 ? -5.197 -7.437 12.858 1.00 98.62 130 ILE A O 1
ATOM 1070 N N . SER A 1 131 ? -4.958 -9.041 14.414 1.00 97.75 131 SER A N 1
ATOM 1071 C CA . SER A 1 131 ? -6.265 -8.866 15.047 1.00 97.75 131 SER A CA 1
ATOM 1072 C C . SER A 1 131 ? -6.139 -9.016 16.557 1.00 97.75 131 SER A C 1
ATOM 1074 O O . SER A 1 131 ? -5.768 -10.071 17.064 1.00 97.75 131 SER A O 1
ATOM 1076 N N . PHE A 1 132 ? -6.444 -7.948 17.292 1.00 96.31 132 PHE A N 1
ATOM 1077 C CA . PHE A 1 132 ? -6.408 -7.963 18.759 1.00 96.31 132 PHE A CA 1
ATOM 1078 C C . PHE A 1 132 ? -7.741 -8.402 19.380 1.00 96.31 132 PHE A C 1
ATOM 1080 O O . PHE A 1 132 ? -7.777 -8.809 20.540 1.00 96.31 132 PHE A O 1
ATOM 1087 N N . LYS A 1 133 ? -8.848 -8.275 18.636 1.00 90.00 133 LYS A N 1
ATOM 1088 C CA . LYS A 1 133 ? -10.219 -8.575 19.075 1.00 90.00 133 LYS A CA 1
ATOM 1089 C C . LYS A 1 133 ? -11.021 -9.085 17.878 1.00 90.00 133 LYS A C 1
ATOM 1091 O O . LYS A 1 133 ? -10.872 -8.562 16.779 1.00 90.00 133 LYS A O 1
ATOM 1096 N N . SER A 1 134 ? -11.906 -10.056 18.090 1.00 85.56 134 SER A N 1
ATOM 1097 C CA . SER A 1 134 ? -12.743 -10.608 17.020 1.00 85.56 134 SER A CA 1
ATOM 1098 C C . SER A 1 134 ? -13.788 -9.605 16.506 1.00 85.56 134 SER A C 1
ATOM 1100 O O . SER A 1 134 ? -14.216 -8.691 17.215 1.00 85.56 134 SER A O 1
ATOM 1102 N N . GLY A 1 135 ? -14.208 -9.781 15.248 1.00 84.56 135 GLY A N 1
ATOM 1103 C CA . GLY A 1 135 ? -15.332 -9.049 14.649 1.00 84.56 135 GLY A CA 1
ATOM 1104 C C . GLY A 1 135 ? -15.053 -7.589 14.279 1.00 84.56 135 GLY A C 1
ATOM 1105 O O . GLY A 1 135 ? -15.996 -6.828 14.057 1.00 84.56 135 GLY A O 1
ATOM 1106 N N . LYS A 1 136 ? -13.786 -7.163 14.222 1.00 91.69 136 LYS A N 1
ATOM 1107 C CA . LYS A 1 136 ? -13.435 -5.795 13.826 1.00 91.69 136 LYS A CA 1
ATOM 1108 C C . LYS A 1 136 ? -13.529 -5.595 12.316 1.00 91.69 136 LYS A C 1
ATOM 1110 O O . LYS A 1 136 ? -13.349 -6.512 11.518 1.00 91.69 136 LYS A O 1
ATOM 1115 N N . LYS A 1 137 ? -13.830 -4.352 11.929 1.00 95.88 137 LYS A N 1
ATOM 1116 C CA . LYS A 1 137 ? -13.660 -3.893 10.548 1.00 95.88 137 LYS A CA 1
ATOM 1117 C C . LYS A 1 137 ? -12.176 -3.842 10.212 1.00 95.88 137 LYS A C 1
ATOM 1119 O O . LYS A 1 137 ? -11.344 -3.759 11.111 1.00 95.88 137 LYS A O 1
ATOM 1124 N N . ALA A 1 138 ? -11.862 -3.907 8.927 1.00 97.94 138 ALA A N 1
ATOM 1125 C CA . ALA A 1 138 ? -10.504 -4.124 8.474 1.00 97.94 138 ALA A CA 1
ATOM 1126 C C . ALA A 1 138 ? -9.948 -2.976 7.631 1.00 97.94 138 ALA A C 1
ATOM 1128 O O . ALA A 1 138 ? -10.674 -2.321 6.876 1.00 97.94 138 ALA A O 1
ATOM 1129 N N . ILE A 1 139 ? -8.635 -2.802 7.730 1.00 98.69 139 ILE A N 1
ATOM 1130 C CA . ILE A 1 139 ? -7.808 -2.101 6.756 1.00 98.69 139 ILE A CA 1
ATOM 1131 C C . ILE A 1 139 ? -6.995 -3.134 5.972 1.00 98.69 139 ILE A C 1
ATOM 1133 O O . ILE A 1 139 ? -6.424 -4.060 6.550 1.00 98.69 139 ILE A O 1
ATOM 1137 N N . PHE A 1 140 ? -6.966 -2.980 4.651 1.00 98.88 140 PHE A N 1
ATOM 1138 C CA . PHE A 1 140 ? -6.149 -3.775 3.748 1.00 98.88 140 PHE A CA 1
ATOM 1139 C C . PHE A 1 140 ? -5.039 -2.905 3.165 1.00 98.88 140 PHE A C 1
ATOM 1141 O O . PHE A 1 140 ? -5.315 -1.843 2.604 1.00 98.88 140 PHE A O 1
ATOM 1148 N N . ILE A 1 141 ? -3.792 -3.352 3.288 1.00 98.94 141 ILE A N 1
ATOM 1149 C CA . ILE A 1 141 ? -2.614 -2.635 2.805 1.00 98.94 141 ILE A CA 1
ATOM 1150 C C . ILE A 1 141 ? -1.767 -3.580 1.960 1.00 98.94 141 ILE A C 1
ATOM 1152 O O . ILE A 1 141 ? -1.318 -4.626 2.433 1.00 98.94 141 ILE A O 1
ATOM 1156 N N . GLU A 1 142 ? -1.496 -3.180 0.724 1.00 98.81 142 GLU A N 1
ATOM 1157 C CA . GLU A 1 142 ? -0.451 -3.786 -0.097 1.00 98.81 142 GLU A CA 1
ATOM 1158 C C . GLU A 1 142 ? 0.649 -2.771 -0.386 1.00 98.81 142 GLU A C 1
ATOM 1160 O O . GLU A 1 142 ? 0.402 -1.566 -0.495 1.00 98.81 142 GLU A O 1
ATOM 1165 N N . SER A 1 143 ? 1.881 -3.262 -0.462 1.00 98.81 143 SER A N 1
ATOM 1166 C CA . SER A 1 143 ? 3.042 -2.465 -0.834 1.00 98.81 143 SER A CA 1
ATOM 1167 C C . SER A 1 143 ? 3.926 -3.193 -1.834 1.00 98.81 143 SER A C 1
ATOM 1169 O O . SER A 1 143 ? 3.832 -4.406 -2.055 1.00 98.81 143 SER A O 1
ATOM 1171 N N . ASN A 1 144 ? 4.839 -2.433 -2.439 1.00 98.50 144 ASN A N 1
ATOM 1172 C CA . ASN A 1 144 ? 5.783 -2.938 -3.428 1.00 98.50 144 ASN A CA 1
ATOM 1173 C C . ASN A 1 144 ? 5.128 -3.642 -4.629 1.00 98.50 144 ASN A C 1
ATOM 1175 O O . ASN A 1 144 ? 5.764 -4.474 -5.270 1.00 98.50 144 ASN A O 1
ATOM 1179 N N . ILE A 1 145 ? 3.907 -3.262 -5.019 1.00 98.81 145 ILE A N 1
ATOM 1180 C CA . ILE A 1 145 ? 3.355 -3.607 -6.340 1.00 98.81 145 ILE A CA 1
ATOM 1181 C C . ILE A 1 145 ? 4.278 -3.138 -7.481 1.00 98.81 145 ILE A C 1
ATOM 1183 O O . ILE A 1 145 ? 4.421 -3.811 -8.504 1.00 98.81 145 ILE A O 1
ATOM 1187 N N . HIS A 1 146 ? 5.005 -2.032 -7.284 1.00 98.69 146 HIS A N 1
ATOM 1188 C CA . HIS A 1 146 ? 6.165 -1.694 -8.103 1.00 98.69 146 HIS A CA 1
ATOM 1189 C C . HIS A 1 146 ? 7.466 -2.074 -7.392 1.00 98.69 146 HIS A C 1
ATOM 1191 O O . HIS A 1 146 ? 7.765 -1.626 -6.283 1.00 98.69 146 HIS A O 1
ATOM 1197 N N . ALA A 1 147 ? 8.294 -2.853 -8.080 1.00 98.06 147 ALA A N 1
ATOM 1198 C CA . ALA A 1 147 ? 9.475 -3.476 -7.494 1.00 98.06 147 ALA A CA 1
ATOM 1199 C C . ALA A 1 147 ? 10.523 -2.497 -6.930 1.00 98.06 147 ALA A C 1
ATOM 1201 O O . ALA A 1 147 ? 11.024 -2.698 -5.830 1.00 98.06 147 ALA A O 1
ATOM 1202 N N . ARG A 1 148 ? 10.836 -1.417 -7.653 1.00 96.94 148 ARG A N 1
ATOM 1203 C CA . ARG A 1 148 ? 11.860 -0.422 -7.272 1.00 96.94 148 ARG A CA 1
ATOM 1204 C C . ARG A 1 148 ? 11.534 0.434 -6.048 1.00 96.94 148 ARG A C 1
ATOM 1206 O O . ARG A 1 148 ? 12.420 1.147 -5.577 1.00 96.94 148 ARG A O 1
ATOM 1213 N N . GLU A 1 149 ? 10.290 0.429 -5.575 1.00 98.25 149 GLU A N 1
ATOM 1214 C CA . GLU A 1 149 ? 9.779 1.329 -4.529 1.00 98.25 149 GLU A CA 1
ATOM 1215 C C . GLU A 1 149 ? 10.068 0.762 -3.123 1.00 98.25 149 GLU A C 1
ATOM 1217 O O . GLU A 1 149 ? 9.171 0.620 -2.299 1.00 98.25 149 GLU A O 1
ATOM 1222 N N . TRP A 1 150 ? 11.332 0.403 -2.847 1.00 98.19 150 TRP A N 1
ATOM 1223 C CA . TRP A 1 150 ? 11.764 -0.336 -1.640 1.00 98.19 150 TRP A CA 1
ATOM 1224 C C . TRP A 1 150 ? 11.373 0.309 -0.307 1.00 98.19 150 TRP A C 1
ATOM 1226 O O . TRP A 1 150 ? 11.186 -0.385 0.686 1.00 98.19 150 TRP A O 1
ATOM 1236 N N . ILE A 1 151 ? 11.218 1.634 -0.279 1.00 98.56 151 ILE A N 1
ATOM 1237 C CA . ILE A 1 151 ? 10.758 2.346 0.917 1.00 98.56 151 ILE A CA 1
ATOM 1238 C C . ILE A 1 151 ? 9.377 1.875 1.389 1.00 98.56 151 ILE A C 1
ATOM 1240 O O . ILE A 1 151 ? 9.091 1.963 2.575 1.00 98.56 151 ILE A O 1
ATOM 1244 N N . THR A 1 152 ? 8.538 1.339 0.499 1.00 98.75 152 THR A N 1
ATOM 1245 C CA . THR A 1 152 ? 7.170 0.928 0.840 1.00 98.75 152 THR A CA 1
ATOM 1246 C C . THR A 1 152 ? 7.146 -0.328 1.721 1.00 98.75 152 THR A C 1
ATOM 1248 O O . THR A 1 152 ? 6.565 -0.268 2.804 1.00 98.75 152 THR A O 1
ATOM 1251 N N . SER A 1 153 ? 7.854 -1.410 1.359 1.00 98.38 153 SER A N 1
ATOM 1252 C CA . SER A 1 153 ? 7.994 -2.601 2.216 1.00 98.38 153 SER A CA 1
ATOM 1253 C C . SER A 1 153 ? 8.729 -2.298 3.524 1.00 98.38 153 SER A C 1
ATOM 1255 O O . SER A 1 153 ? 8.351 -2.794 4.586 1.00 98.38 153 SER A O 1
ATOM 1257 N N . SER A 1 154 ? 9.769 -1.458 3.481 1.00 98.56 154 SER A N 1
ATOM 1258 C CA . SER A 1 154 ? 10.492 -1.049 4.692 1.00 98.56 154 SER A CA 1
ATOM 1259 C C . SER A 1 154 ? 9.609 -0.238 5.645 1.00 98.56 154 SER A C 1
ATOM 1261 O O . SER A 1 154 ? 9.649 -0.460 6.853 1.00 98.56 154 SER A O 1
ATOM 1263 N N . ALA A 1 155 ? 8.783 0.670 5.121 1.00 98.75 155 ALA A N 1
ATOM 1264 C CA . ALA A 1 155 ? 7.908 1.490 5.948 1.00 98.75 155 ALA A CA 1
ATOM 1265 C C . ALA A 1 155 ? 6.736 0.698 6.530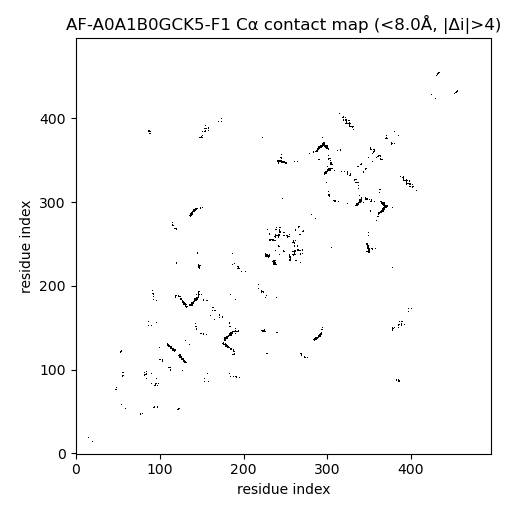 1.00 98.75 155 ALA A C 1
ATOM 1267 O O . ALA A 1 155 ? 6.427 0.839 7.712 1.00 98.75 155 ALA A O 1
ATOM 1268 N N . ILE A 1 156 ? 6.109 -0.187 5.750 1.00 98.81 156 ILE A N 1
ATOM 1269 C CA . ILE A 1 156 ? 4.977 -0.962 6.268 1.00 98.81 156 ILE A CA 1
ATOM 1270 C C . ILE A 1 156 ? 5.407 -2.013 7.300 1.00 98.81 156 ILE A C 1
ATOM 1272 O O . ILE A 1 156 ? 4.683 -2.252 8.262 1.00 98.81 156 ILE A O 1
ATOM 1276 N N . THR A 1 157 ? 6.602 -2.602 7.168 1.00 98.75 157 THR A N 1
ATOM 1277 C CA . THR A 1 157 ? 7.140 -3.517 8.193 1.00 98.75 157 THR A CA 1
ATOM 1278 C C . THR A 1 157 ? 7.434 -2.784 9.505 1.00 98.75 157 THR A C 1
ATOM 1280 O O . THR A 1 157 ? 7.224 -3.343 10.577 1.00 98.75 157 THR A O 1
ATOM 1283 N N . TYR A 1 158 ? 7.822 -1.505 9.459 1.00 98.75 158 TYR A N 1
ATOM 1284 C CA . TYR A 1 158 ? 7.929 -0.684 10.671 1.00 98.75 158 TYR A CA 1
ATOM 1285 C C . TYR A 1 158 ? 6.569 -0.464 11.332 1.00 98.75 158 TYR A C 1
ATOM 1287 O O . TYR A 1 158 ? 6.437 -0.637 12.542 1.00 98.75 158 TYR A O 1
ATOM 1295 N N . VAL A 1 159 ? 5.541 -0.139 10.540 1.00 98.81 159 VAL A N 1
ATOM 1296 C CA . VAL A 1 159 ? 4.171 0.001 11.051 1.00 98.81 159 VAL A CA 1
ATOM 1297 C C . VAL A 1 159 ? 3.718 -1.302 11.709 1.00 98.81 159 VAL A C 1
ATOM 1299 O O . VAL A 1 159 ? 3.243 -1.257 12.836 1.00 98.81 159 VAL A O 1
ATOM 1302 N N . VAL A 1 160 ? 3.947 -2.465 11.087 1.00 98.81 160 VAL A N 1
ATOM 1303 C CA . VAL A 1 160 ? 3.665 -3.781 11.698 1.00 98.81 160 VAL A CA 1
ATOM 1304 C C . VAL A 1 160 ? 4.355 -3.937 13.057 1.00 98.81 160 VAL A C 1
ATOM 1306 O O . VAL A 1 160 ? 3.714 -4.364 14.019 1.00 98.81 160 VAL A O 1
ATOM 1309 N N . LYS A 1 161 ? 5.637 -3.564 13.172 1.00 98.31 161 LYS A N 1
ATOM 1310 C CA . LYS A 1 161 ? 6.342 -3.586 14.460 1.00 98.31 161 LYS A CA 1
ATOM 1311 C C . LYS A 1 161 ? 5.663 -2.673 15.482 1.00 98.31 161 LYS A C 1
ATOM 1313 O O . LYS A 1 161 ? 5.427 -3.093 16.610 1.00 98.31 161 LYS A O 1
ATOM 1318 N N . GLU A 1 162 ? 5.308 -1.449 15.120 1.00 98.56 162 GLU A N 1
ATOM 1319 C CA . GLU A 1 162 ? 4.652 -0.527 16.054 1.00 98.56 162 GLU A CA 1
ATOM 1320 C C . GLU A 1 162 ? 3.245 -1.003 16.455 1.00 98.56 162 GLU A C 1
ATOM 1322 O O . GLU A 1 162 ? 2.888 -0.932 17.631 1.00 98.56 162 GLU A O 1
ATOM 1327 N N . LEU A 1 163 ? 2.484 -1.608 15.539 1.00 98.44 163 LEU A N 1
ATOM 1328 C CA . LEU A 1 163 ? 1.187 -2.216 15.852 1.00 98.44 163 LEU A CA 1
ATOM 1329 C C . LEU A 1 163 ? 1.290 -3.312 16.918 1.00 98.44 163 LEU A C 1
ATOM 1331 O O . LEU A 1 163 ? 0.349 -3.487 17.687 1.00 98.44 163 LEU A O 1
ATOM 1335 N N . LEU A 1 164 ? 2.397 -4.054 16.983 1.00 97.69 164 LEU A N 1
ATOM 1336 C CA . LEU A 1 164 ? 2.585 -5.153 17.937 1.00 97.69 164 LEU A CA 1
ATOM 1337 C C . LEU A 1 164 ? 3.277 -4.717 19.232 1.00 97.69 164 LEU A C 1
ATOM 1339 O O . LEU A 1 164 ? 2.917 -5.198 20.304 1.00 97.69 164 LEU A O 1
ATOM 1343 N N . PHE A 1 165 ? 4.251 -3.812 19.141 1.00 96.50 165 PHE A N 1
ATOM 1344 C CA . PHE A 1 165 ? 5.199 -3.548 20.227 1.00 96.50 165 PHE A CA 1
ATOM 1345 C C . PHE A 1 165 ? 5.133 -2.133 20.812 1.00 96.50 165 PHE A C 1
ATOM 1347 O O . PHE A 1 165 ? 5.769 -1.888 21.835 1.00 96.50 165 PHE A O 1
ATOM 1354 N N . SER A 1 166 ? 4.423 -1.186 20.191 1.00 96.81 166 SER A N 1
ATOM 1355 C CA . SER A 1 166 ? 4.429 0.200 20.671 1.00 96.81 166 SER A CA 1
ATOM 1356 C C . SER A 1 166 ? 3.760 0.333 22.039 1.00 96.81 166 SER A C 1
ATOM 1358 O O . SER A 1 166 ? 2.713 -0.260 22.284 1.00 96.81 166 SER A O 1
ATOM 1360 N N . HIS A 1 167 ? 4.322 1.171 22.910 1.00 95.94 167 HIS A N 1
ATOM 1361 C CA . HIS A 1 167 ? 3.688 1.583 24.169 1.00 95.94 167 HIS A CA 1
ATOM 1362 C C . HIS A 1 167 ? 2.910 2.901 24.036 1.00 95.94 167 HIS A C 1
ATOM 1364 O O . HIS A 1 167 ? 2.279 3.346 24.993 1.00 95.94 167 HIS A O 1
ATOM 1370 N N . ASN A 1 168 ? 2.948 3.541 22.863 1.00 97.25 168 ASN A N 1
ATOM 1371 C CA . ASN A 1 168 ? 2.205 4.768 22.614 1.00 97.25 168 ASN A CA 1
ATOM 1372 C C . ASN A 1 168 ? 0.693 4.475 22.608 1.00 97.25 168 ASN A C 1
ATOM 1374 O O . ASN A 1 168 ? 0.216 3.611 21.869 1.00 97.25 168 ASN A O 1
ATOM 1378 N N . ARG A 1 169 ? -0.065 5.212 23.430 1.00 97.81 169 ARG A N 1
ATOM 1379 C CA . ARG A 1 169 ? -1.511 5.024 23.602 1.00 97.81 169 ARG A CA 1
ATOM 1380 C C . ARG A 1 169 ? -2.291 5.177 22.294 1.00 97.81 169 ARG A C 1
ATOM 1382 O O . ARG A 1 169 ? -3.219 4.400 22.064 1.00 97.81 169 ARG A O 1
ATOM 1389 N N . ASP A 1 170 ? -1.924 6.128 21.448 1.00 96.94 170 ASP A N 1
ATOM 1390 C CA . ASP A 1 170 ? -2.624 6.404 20.192 1.00 96.94 170 ASP A CA 1
ATOM 1391 C C . ASP A 1 170 ? -2.365 5.281 19.187 1.00 96.94 170 ASP A C 1
ATOM 1393 O O . ASP A 1 170 ? -3.302 4.764 18.575 1.00 96.94 170 ASP A O 1
ATOM 1397 N N . VAL A 1 171 ? -1.120 4.792 19.122 1.00 97.94 171 VAL A N 1
ATOM 1398 C CA . VAL A 1 171 ? -0.760 3.613 18.317 1.00 97.94 171 VAL A CA 1
ATOM 1399 C C . VAL A 1 171 ? -1.530 2.380 18.787 1.00 97.94 171 VAL A C 1
ATOM 1401 O O . VAL A 1 171 ? -2.109 1.678 17.960 1.00 97.94 171 VAL A O 1
ATOM 1404 N N . ARG A 1 172 ? -1.601 2.122 20.101 1.00 97.44 172 ARG A N 1
ATOM 1405 C CA . ARG A 1 172 ? -2.376 0.995 20.653 1.00 97.44 172 ARG A CA 1
ATOM 1406 C C . ARG A 1 172 ? -3.867 1.115 20.347 1.00 97.44 172 ARG A C 1
ATOM 1408 O O . ARG A 1 172 ? -4.484 0.150 19.902 1.00 97.44 172 ARG A O 1
ATOM 1415 N N . THR A 1 173 ? -4.436 2.305 20.531 1.00 96.44 173 THR A N 1
ATOM 1416 C CA . THR A 1 173 ? -5.856 2.584 20.268 1.00 96.44 173 THR A CA 1
ATOM 1417 C C . THR A 1 173 ? -6.200 2.386 18.794 1.00 96.44 173 THR A C 1
ATOM 1419 O O . THR A 1 173 ? -7.246 1.824 18.460 1.00 96.44 173 THR A O 1
ATOM 1422 N N . MET A 1 174 ? -5.316 2.825 17.900 1.00 96.75 174 MET A N 1
ATOM 1423 C CA . MET A 1 174 ? -5.418 2.597 16.465 1.00 96.75 174 MET A CA 1
ATOM 1424 C C . MET A 1 174 ? -5.334 1.095 16.149 1.00 96.75 174 MET A C 1
ATOM 1426 O O . MET A 1 174 ? -6.262 0.548 15.547 1.00 96.75 174 MET A O 1
ATOM 1430 N N . ALA A 1 175 ? -4.279 0.423 16.619 1.00 97.25 175 ALA A N 1
ATOM 1431 C CA . ALA A 1 175 ? -4.003 -0.990 16.369 1.00 97.25 175 ALA A CA 1
ATOM 1432 C C . ALA A 1 175 ? -5.159 -1.906 16.794 1.00 97.25 175 ALA A C 1
ATOM 1434 O O . ALA A 1 175 ? -5.551 -2.789 16.040 1.00 97.25 175 ALA A O 1
ATOM 1435 N N . GLU A 1 176 ? -5.748 -1.667 17.967 1.00 96.38 176 GLU A N 1
ATOM 1436 C CA . GLU A 1 176 ? -6.807 -2.506 18.547 1.00 96.38 176 GLU A CA 1
ATOM 1437 C C . GLU A 1 176 ? -8.215 -2.202 18.016 1.00 96.38 176 GLU A C 1
ATOM 1439 O O . GLU A 1 176 ? -9.178 -2.907 18.347 1.00 96.38 176 GLU A O 1
ATOM 1444 N N . SER A 1 177 ? -8.364 -1.142 17.218 1.00 95.06 177 SER A N 1
ATOM 1445 C CA . SER A 1 177 ? -9.665 -0.733 16.682 1.00 95.06 177 SER A CA 1
ATOM 1446 C C . SER A 1 177 ? -10.049 -1.418 15.369 1.00 95.06 177 SER A C 1
ATOM 1448 O O . SER A 1 177 ? -11.234 -1.426 15.030 1.00 95.06 177 SER A O 1
ATOM 1450 N N . LEU A 1 178 ? -9.084 -2.019 14.668 1.00 96.06 178 LEU A N 1
ATOM 1451 C CA . LEU A 1 178 ? -9.251 -2.622 13.347 1.00 96.06 178 LEU A CA 1
ATOM 1452 C C . LEU A 1 178 ? -8.502 -3.956 13.241 1.00 96.06 178 LEU A C 1
ATOM 1454 O O . LEU A 1 178 ? -7.524 -4.190 13.948 1.00 96.06 178 LEU A O 1
ATOM 1458 N N . ASP A 1 179 ? -8.941 -4.790 12.304 1.00 98.12 179 ASP A N 1
ATOM 1459 C CA . ASP A 1 179 ? -8.135 -5.885 11.766 1.00 98.12 179 ASP A CA 1
ATOM 1460 C C . ASP A 1 179 ? -7.220 -5.341 10.654 1.00 98.12 179 ASP A C 1
ATOM 1462 O O . ASP A 1 179 ? -7.660 -4.574 9.797 1.00 98.12 179 ASP A O 1
ATOM 1466 N N . TRP A 1 180 ? -5.957 -5.760 10.627 1.00 98.69 180 TRP A N 1
ATOM 1467 C CA . TRP A 1 180 ? -4.973 -5.296 9.643 1.00 98.69 180 TRP A CA 1
ATOM 1468 C C . TRP A 1 180 ? -4.574 -6.440 8.723 1.00 98.69 180 TRP A C 1
ATOM 1470 O O . TRP A 1 180 ? -3.934 -7.379 9.184 1.00 98.69 180 TRP A O 1
ATOM 1480 N N . TYR A 1 181 ? -4.915 -6.360 7.439 1.00 98.81 181 TYR A N 1
ATOM 1481 C CA . TYR A 1 181 ? -4.406 -7.268 6.408 1.00 98.81 181 TYR A CA 1
ATOM 1482 C C . TYR A 1 181 ? -3.270 -6.575 5.670 1.00 98.81 181 TYR A C 1
ATOM 1484 O O . TYR A 1 181 ? -3.483 -5.528 5.061 1.00 98.81 181 TYR A O 1
ATOM 1492 N N . ILE A 1 182 ? -2.063 -7.134 5.742 1.00 98.94 182 ILE A N 1
ATOM 1493 C CA . ILE A 1 182 ? -0.864 -6.489 5.206 1.00 98.94 182 ILE A CA 1
ATOM 1494 C C . ILE A 1 182 ? -0.099 -7.471 4.323 1.00 98.94 182 ILE A C 1
ATOM 1496 O O . ILE A 1 182 ? 0.315 -8.533 4.788 1.00 98.94 182 ILE A O 1
ATOM 1500 N N . ILE A 1 183 ? 0.137 -7.081 3.068 1.00 98.88 183 ILE A N 1
ATOM 1501 C CA . ILE A 1 183 ? 1.052 -7.752 2.133 1.00 98.88 183 ILE A CA 1
ATOM 1502 C C . ILE A 1 183 ? 2.265 -6.834 1.916 1.00 98.88 183 ILE A C 1
ATOM 1504 O O . ILE A 1 183 ? 2.170 -5.881 1.139 1.00 98.88 183 ILE A O 1
ATOM 1508 N N . PRO A 1 184 ? 3.416 -7.097 2.571 1.00 98.62 184 PRO A N 1
ATOM 1509 C CA . PRO A 1 184 ? 4.577 -6.207 2.483 1.00 98.62 184 PRO A CA 1
ATOM 1510 C C . PRO A 1 184 ? 5.226 -6.155 1.096 1.00 98.62 184 PRO A C 1
ATOM 1512 O O . PRO A 1 184 ? 5.834 -5.151 0.729 1.00 98.62 184 PRO A O 1
ATOM 1515 N N . VAL A 1 185 ? 5.136 -7.239 0.322 1.00 98.81 185 VAL A N 1
ATOM 1516 C CA . VAL A 1 185 ? 5.694 -7.309 -1.032 1.00 98.81 185 VAL A CA 1
ATOM 1517 C C . VAL A 1 185 ? 4.726 -8.067 -1.928 1.00 98.81 185 VAL A C 1
ATOM 1519 O O . VAL A 1 185 ? 4.682 -9.294 -1.890 1.00 98.81 185 VAL A O 1
ATOM 1522 N N . LEU A 1 186 ? 3.963 -7.339 -2.746 1.00 98.81 186 LEU A N 1
ATOM 1523 C CA . LEU A 1 186 ? 3.071 -7.949 -3.734 1.00 98.81 186 LEU A CA 1
ATOM 1524 C C . LEU A 1 186 ? 3.845 -8.451 -4.965 1.00 98.81 186 LEU A C 1
ATOM 1526 O O . LEU A 1 186 ? 3.702 -9.600 -5.377 1.00 98.81 186 LEU A O 1
ATOM 1530 N N . ASN A 1 187 ? 4.711 -7.610 -5.538 1.00 98.62 187 ASN A N 1
ATOM 1531 C CA . ASN A 1 187 ? 5.524 -7.955 -6.708 1.00 98.62 187 ASN A CA 1
ATOM 1532 C C . ASN A 1 187 ? 6.821 -8.660 -6.293 1.00 98.62 187 ASN A C 1
ATOM 1534 O O . ASN A 1 187 ? 7.919 -8.114 -6.434 1.00 98.62 187 ASN A O 1
ATOM 1538 N N . VAL A 1 188 ? 6.699 -9.869 -5.747 1.00 97.81 188 VAL A N 1
ATOM 1539 C CA . VAL A 1 188 ? 7.834 -10.633 -5.201 1.00 97.81 188 VAL A CA 1
ATOM 1540 C C . VAL A 1 188 ? 8.929 -10.898 -6.241 1.00 97.81 188 VAL A C 1
ATOM 1542 O O . VAL A 1 188 ? 10.117 -10.815 -5.923 1.00 97.81 188 VAL A O 1
ATOM 1545 N N . ASP A 1 189 ? 8.561 -11.129 -7.503 1.00 96.12 189 ASP A N 1
ATOM 1546 C CA . ASP A 1 189 ? 9.523 -11.400 -8.573 1.00 96.12 189 ASP A CA 1
ATOM 1547 C C . ASP A 1 189 ? 10.296 -10.154 -8.978 1.00 96.12 189 ASP A C 1
ATOM 1549 O O . ASP A 1 189 ? 11.528 -10.168 -9.053 1.00 96.12 189 ASP A O 1
ATOM 1553 N N . GLY A 1 190 ? 9.580 -9.057 -9.224 1.00 96.50 190 GLY A N 1
ATOM 1554 C CA . GLY A 1 190 ? 10.205 -7.786 -9.535 1.00 96.50 190 GLY A CA 1
ATOM 1555 C C . GLY A 1 190 ? 11.063 -7.298 -8.367 1.00 96.50 190 GLY A C 1
ATOM 1556 O O . GLY A 1 190 ? 12.171 -6.811 -8.591 1.00 96.50 190 GLY A O 1
ATOM 1557 N N . PHE A 1 191 ? 10.600 -7.459 -7.124 1.00 96.44 191 PHE A N 1
ATOM 1558 C CA . PHE A 1 191 ? 11.332 -7.051 -5.926 1.00 96.44 191 PHE A CA 1
ATOM 1559 C C . PHE A 1 191 ? 12.662 -7.800 -5.798 1.00 96.44 191 PHE A C 1
ATOM 1561 O O . PHE A 1 191 ? 13.711 -7.159 -5.684 1.00 96.44 191 PHE A O 1
ATOM 1568 N N . VAL A 1 192 ? 12.654 -9.133 -5.926 1.00 92.69 192 VAL A N 1
ATOM 1569 C CA . VAL A 1 192 ? 13.883 -9.948 -5.953 1.00 92.69 192 VAL A CA 1
ATOM 1570 C C . VAL A 1 192 ? 14.778 -9.546 -7.121 1.00 92.69 192 VAL A C 1
ATOM 1572 O O . VAL A 1 192 ? 15.987 -9.410 -6.941 1.00 92.69 192 VAL A O 1
ATOM 1575 N N . TYR A 1 193 ? 14.206 -9.316 -8.306 1.00 90.44 193 TYR A N 1
ATOM 1576 C CA . TYR A 1 193 ? 14.962 -8.858 -9.471 1.00 90.44 193 TYR A CA 1
ATOM 1577 C C . TYR A 1 193 ? 15.674 -7.528 -9.201 1.00 90.44 193 TYR A C 1
ATOM 1579 O O . TYR A 1 193 ? 16.845 -7.390 -9.537 1.00 90.44 193 TYR A O 1
ATOM 1587 N N . SER A 1 194 ? 15.016 -6.588 -8.519 1.00 91.88 194 SER A N 1
ATOM 1588 C CA . SER A 1 194 ? 15.615 -5.293 -8.192 1.00 91.88 194 SER A CA 1
ATOM 1589 C C . SER A 1 194 ? 16.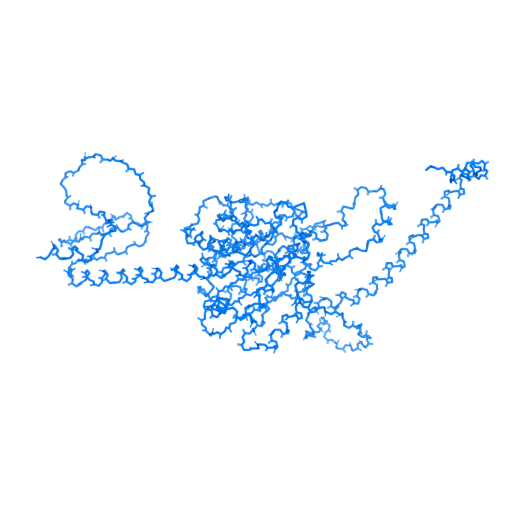743 -5.354 -7.160 1.00 91.88 194 SER A C 1
ATOM 1591 O O . SER A 1 194 ? 17.603 -4.475 -7.157 1.00 91.88 194 SER A O 1
ATOM 1593 N N . HIS A 1 195 ? 16.777 -6.395 -6.322 1.00 86.69 195 HIS A N 1
ATOM 1594 C CA . HIS A 1 195 ? 17.821 -6.627 -5.315 1.00 86.69 195 HIS A CA 1
ATOM 1595 C C . HIS A 1 195 ? 19.067 -7.331 -5.865 1.00 86.69 195 HIS A C 1
ATOM 1597 O O . HIS A 1 195 ? 20.068 -7.462 -5.152 1.00 86.69 195 HIS A O 1
ATOM 1603 N N . LYS A 1 196 ? 19.039 -7.803 -7.118 1.00 76.56 196 LYS A N 1
ATOM 1604 C CA . LYS A 1 196 ? 20.197 -8.457 -7.727 1.00 76.56 196 LYS A CA 1
ATOM 1605 C C . LYS A 1 196 ? 21.343 -7.452 -7.858 1.00 76.56 196 LYS A C 1
ATOM 1607 O O . LYS A 1 196 ? 21.238 -6.411 -8.497 1.00 76.56 196 LYS A O 1
ATOM 1612 N N . LYS A 1 197 ? 22.468 -7.764 -7.210 1.00 60.38 197 LYS A N 1
ATOM 1613 C CA . LYS A 1 197 ? 23.717 -7.015 -7.367 1.00 60.38 197 LYS A CA 1
ATOM 1614 C C . LYS A 1 197 ? 24.447 -7.556 -8.594 1.00 60.38 197 LYS A C 1
ATOM 1616 O O . LYS A 1 197 ? 25.050 -8.627 -8.518 1.00 60.38 197 LYS A O 1
ATOM 1621 N N . VAL A 1 198 ? 24.451 -6.823 -9.705 1.00 51.88 198 VAL A N 1
ATOM 1622 C CA . VAL A 1 198 ? 25.408 -7.104 -10.787 1.00 51.88 198 VAL A CA 1
ATOM 1623 C C . VAL A 1 198 ? 26.808 -6.733 -10.298 1.00 51.88 198 VAL A C 1
ATOM 1625 O O . VAL A 1 198 ? 27.036 -5.627 -9.805 1.00 51.88 198 VAL A O 1
ATOM 1628 N N . HIS A 1 199 ? 27.754 -7.670 -10.416 1.00 47.53 199 HIS A N 1
ATOM 1629 C CA . HIS A 1 199 ? 29.151 -7.460 -10.038 1.00 47.53 199 HIS A CA 1
ATOM 1630 C C . HIS A 1 199 ? 29.719 -6.217 -10.731 1.00 47.53 199 HIS A C 1
ATOM 1632 O O . HIS A 1 199 ? 29.896 -6.170 -11.949 1.00 47.53 199 HIS A O 1
ATOM 1638 N N . HIS A 1 200 ? 30.093 -5.228 -9.923 1.00 46.97 200 HIS A N 1
ATOM 1639 C CA . HIS A 1 200 ? 30.732 -3.987 -10.357 1.00 46.97 200 HIS A CA 1
ATOM 1640 C C . HIS A 1 200 ? 32.080 -4.216 -11.080 1.00 46.97 200 HIS A C 1
ATOM 1642 O O . HIS A 1 200 ? 32.624 -3.293 -11.678 1.00 46.97 200 HIS A O 1
ATOM 1648 N N . MET A 1 201 ? 32.625 -5.437 -11.049 1.00 44.16 201 MET A N 1
ATOM 1649 C CA . MET A 1 201 ? 33.863 -5.810 -11.740 1.00 44.16 201 MET A CA 1
ATOM 1650 C C . MET A 1 201 ? 33.624 -6.222 -13.206 1.00 44.16 201 MET A C 1
ATOM 1652 O O . MET A 1 201 ? 34.357 -5.786 -14.095 1.00 44.16 201 MET A O 1
ATOM 1656 N N . LEU A 1 202 ? 32.529 -6.939 -13.496 1.00 48.56 202 LEU A N 1
ATOM 1657 C CA . LEU A 1 202 ? 32.097 -7.220 -14.875 1.00 48.56 202 LEU A CA 1
ATOM 1658 C C . LEU A 1 202 ? 31.730 -5.921 -15.615 1.00 48.56 202 LEU A C 1
ATOM 1660 O O . LEU A 1 202 ? 31.933 -5.820 -16.819 1.00 48.56 202 LEU A O 1
ATOM 1664 N N . ARG A 1 203 ? 31.305 -4.882 -14.880 1.00 48.62 203 ARG A N 1
ATOM 1665 C CA . ARG A 1 203 ? 31.020 -3.515 -15.365 1.00 48.62 203 ARG A CA 1
ATOM 1666 C C . ARG A 1 203 ? 32.203 -2.847 -16.077 1.00 48.62 203 ARG A C 1
ATOM 1668 O O . ARG A 1 203 ? 31.983 -2.060 -16.994 1.00 48.62 203 ARG A O 1
ATOM 1675 N N . PHE A 1 204 ? 33.439 -3.109 -15.649 1.00 44.53 204 PHE A N 1
ATOM 1676 C CA . PHE A 1 204 ? 34.631 -2.492 -16.246 1.00 44.53 204 PHE A CA 1
ATOM 1677 C C . PHE A 1 204 ? 35.113 -3.288 -17.462 1.00 44.53 204 PHE A C 1
ATOM 1679 O O . PHE A 1 204 ? 35.445 -2.712 -18.494 1.00 44.53 204 PHE A O 1
ATOM 1686 N N . ILE A 1 205 ? 35.061 -4.619 -17.363 1.00 51.31 205 ILE A N 1
ATOM 1687 C CA . ILE A 1 205 ? 35.473 -5.542 -18.424 1.00 51.31 205 ILE A CA 1
ATOM 1688 C C . ILE A 1 205 ? 34.515 -5.451 -19.624 1.00 51.31 205 ILE A C 1
ATOM 1690 O O . ILE A 1 205 ? 34.969 -5.261 -20.750 1.00 51.31 205 ILE A O 1
ATOM 1694 N N . TYR A 1 206 ? 33.195 -5.456 -19.406 1.00 48.16 206 TYR A N 1
ATOM 1695 C CA . TYR A 1 206 ? 32.209 -5.348 -20.494 1.00 48.16 206 TYR A CA 1
ATOM 1696 C C . TYR A 1 206 ? 32.281 -3.999 -21.229 1.00 48.16 206 TYR A C 1
ATOM 1698 O O . TYR A 1 206 ? 32.143 -3.945 -22.449 1.00 48.16 206 TYR A O 1
ATOM 1706 N N . LYS A 1 207 ? 32.569 -2.911 -20.498 1.00 45.03 207 LYS A N 1
ATOM 1707 C CA . LYS A 1 207 ? 32.720 -1.554 -21.050 1.00 45.03 207 LYS A CA 1
ATOM 1708 C C . LYS A 1 207 ? 34.008 -1.378 -21.868 1.00 45.03 207 LYS A C 1
ATOM 1710 O O . LYS A 1 207 ? 34.065 -0.501 -22.723 1.00 45.03 207 LYS A O 1
ATOM 1715 N N . ILE A 1 208 ? 35.027 -2.204 -21.617 1.00 53.19 208 ILE A N 1
ATOM 1716 C CA . ILE A 1 208 ? 36.277 -2.234 -22.393 1.00 53.19 208 ILE A CA 1
ATOM 1717 C C . ILE A 1 208 ? 36.156 -3.156 -23.618 1.00 53.19 208 ILE A C 1
ATOM 1719 O O . ILE A 1 208 ? 36.741 -2.857 -24.658 1.00 53.19 208 ILE A O 1
ATOM 1723 N N . ILE A 1 209 ? 35.406 -4.259 -23.518 1.00 53.06 209 ILE A N 1
ATOM 1724 C CA . ILE A 1 209 ? 35.318 -5.272 -24.584 1.00 53.06 209 ILE A CA 1
ATOM 1725 C C . ILE A 1 209 ? 34.280 -4.903 -25.659 1.00 53.06 209 ILE A C 1
ATOM 1727 O O . ILE A 1 209 ? 34.513 -5.182 -26.834 1.00 53.06 209 ILE A O 1
ATOM 1731 N N . HIS A 1 210 ? 33.183 -4.221 -25.312 1.00 45.19 210 HIS A N 1
ATOM 1732 C CA . HIS A 1 210 ? 32.111 -3.914 -26.264 1.00 45.19 210 HIS A CA 1
ATOM 1733 C C . HIS A 1 210 ? 31.983 -2.415 -26.566 1.00 45.19 210 HIS A C 1
ATOM 1735 O O . HIS A 1 210 ? 31.224 -1.684 -25.935 1.00 45.19 210 HIS A O 1
ATOM 1741 N N . TYR A 1 211 ? 32.650 -1.984 -27.640 1.00 41.41 211 TYR A N 1
ATOM 1742 C CA . TYR A 1 211 ? 32.300 -0.790 -28.422 1.00 41.41 211 TYR A CA 1
ATOM 1743 C C . TYR A 1 211 ? 31.036 -1.082 -29.262 1.00 41.41 211 TYR A C 1
ATOM 1745 O O . TYR A 1 211 ? 31.048 -0.996 -30.485 1.00 41.41 211 TYR A O 1
ATOM 1753 N N . VAL A 1 212 ? 29.958 -1.548 -28.620 1.00 39.88 212 VAL A N 1
ATOM 1754 C CA . VAL A 1 212 ? 28.702 -1.926 -29.282 1.00 39.88 212 VAL A CA 1
ATOM 1755 C C . VAL A 1 212 ? 27.545 -1.299 -28.520 1.00 39.88 212 VAL A C 1
ATOM 1757 O O . VAL A 1 212 ? 27.332 -1.536 -27.334 1.00 39.88 212 VAL A O 1
ATOM 1760 N N . ARG A 1 213 ? 26.805 -0.464 -29.238 1.00 38.31 213 ARG A N 1
ATOM 1761 C CA . ARG A 1 213 ? 25.742 0.427 -28.775 1.00 38.31 213 ARG A CA 1
ATOM 1762 C C . ARG A 1 213 ? 24.413 -0.312 -28.515 1.00 38.31 213 ARG A C 1
ATOM 1764 O O . ARG A 1 213 ? 23.377 0.185 -28.932 1.00 38.31 213 ARG A O 1
ATOM 1771 N N . PHE A 1 214 ? 24.438 -1.507 -27.907 1.00 36.72 214 PHE A N 1
ATOM 1772 C CA . PHE A 1 214 ? 23.267 -2.408 -27.913 1.00 36.72 214 PHE A CA 1
ATOM 1773 C C . PHE A 1 214 ? 22.977 -3.227 -26.640 1.00 36.72 214 PHE A C 1
ATOM 1775 O O . PHE A 1 214 ? 22.205 -4.177 -26.700 1.00 36.72 214 PHE A O 1
ATOM 1782 N N . LEU A 1 215 ? 23.521 -2.872 -25.471 1.00 38.97 215 LEU A N 1
ATOM 1783 C CA . LEU A 1 215 ? 23.120 -3.491 -24.195 1.00 38.97 215 LEU A CA 1
ATOM 1784 C C . LEU A 1 215 ? 22.956 -2.421 -23.114 1.00 38.97 215 LEU A C 1
ATOM 1786 O O . LEU A 1 215 ? 23.864 -2.127 -22.339 1.00 38.97 215 LEU A O 1
ATOM 1790 N N . ASP A 1 216 ? 21.768 -1.831 -23.079 1.00 35.75 216 ASP A N 1
ATOM 1791 C CA . ASP A 1 216 ? 21.379 -0.751 -22.173 1.00 35.75 216 ASP A CA 1
ATOM 1792 C C . ASP A 1 216 ? 20.963 -1.276 -20.779 1.00 35.75 216 ASP A C 1
ATOM 1794 O O . ASP A 1 216 ? 19.964 -0.847 -20.215 1.00 35.75 216 ASP A O 1
ATOM 1798 N N . CYS A 1 217 ? 21.673 -2.258 -20.207 1.00 46.34 217 CYS A N 1
ATOM 1799 C CA . CYS A 1 217 ? 21.217 -2.934 -18.982 1.00 46.34 217 CYS A CA 1
ATOM 1800 C C . CYS A 1 217 ? 22.325 -3.193 -17.941 1.00 46.34 217 CYS A C 1
ATOM 1802 O O . CYS A 1 217 ? 22.848 -4.301 -17.836 1.00 46.34 217 CYS A O 1
ATOM 1804 N N . PRO A 1 218 ? 22.691 -2.168 -17.143 1.00 41.62 218 PRO A N 1
ATOM 1805 C CA . PRO A 1 218 ? 23.180 -2.434 -15.782 1.00 41.62 218 PRO A CA 1
ATOM 1806 C C . PRO A 1 218 ? 22.525 -1.571 -14.678 1.00 41.62 218 PRO A C 1
ATOM 1808 O O . PRO A 1 218 ? 22.796 -1.795 -13.504 1.00 41.62 218 PRO A O 1
ATOM 1811 N N . LEU A 1 219 ? 21.659 -0.602 -15.017 1.00 45.41 219 LEU A N 1
ATOM 1812 C CA . LEU A 1 219 ? 20.838 0.178 -14.057 1.00 45.41 219 LEU A CA 1
ATOM 1813 C C . LEU A 1 219 ? 19.365 -0.271 -14.019 1.00 45.41 219 LEU A C 1
ATOM 1815 O O . LEU A 1 219 ? 18.617 0.093 -13.111 1.00 45.41 219 LEU A O 1
ATOM 1819 N N . GLN A 1 220 ? 18.941 -1.064 -15.006 1.00 53.81 220 GLN A N 1
ATOM 1820 C CA . GLN A 1 220 ? 17.549 -1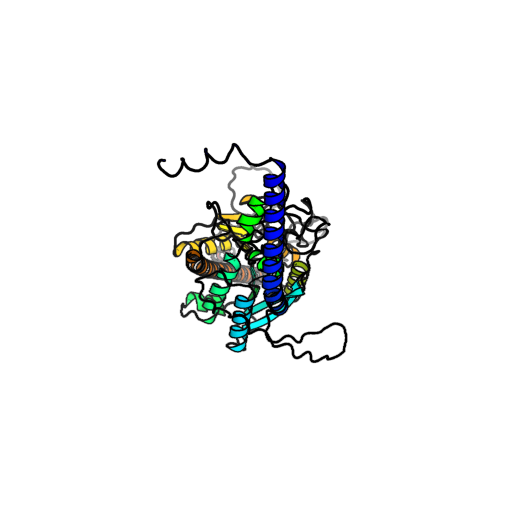.490 -15.171 1.00 53.81 220 GLN A CA 1
ATOM 1821 C C . GLN A 1 220 ? 17.088 -2.493 -14.105 1.00 53.81 220 GLN A C 1
ATOM 1823 O O . GLN A 1 220 ? 15.886 -2.610 -13.890 1.00 53.81 220 GLN A O 1
ATOM 1828 N N . GLU A 1 221 ? 18.003 -3.189 -13.417 1.00 73.75 221 GLU A N 1
ATOM 1829 C CA . GLU A 1 221 ? 17.634 -4.132 -12.353 1.00 73.75 221 GLU A CA 1
ATOM 1830 C C . GLU A 1 221 ? 17.096 -3.384 -11.128 1.00 73.75 221 GLU A C 1
ATOM 1832 O O . GLU A 1 221 ? 15.913 -3.502 -10.817 1.00 73.75 221 GLU A O 1
ATOM 1837 N N . ARG A 1 222 ? 17.899 -2.512 -10.497 1.00 88.19 222 ARG A N 1
ATOM 1838 C CA . ARG A 1 222 ? 17.480 -1.749 -9.304 1.00 88.19 222 ARG A CA 1
ATOM 1839 C C . ARG A 1 222 ? 16.236 -0.888 -9.538 1.00 88.19 222 ARG A C 1
ATOM 1841 O O . ARG A 1 222 ? 15.413 -0.730 -8.634 1.00 88.19 222 ARG A O 1
ATOM 1848 N N . LEU A 1 223 ? 16.099 -0.323 -10.737 1.00 91.94 223 LEU A N 1
ATOM 1849 C CA . LEU A 1 223 ? 14.965 0.524 -11.119 1.00 91.94 223 LEU A CA 1
ATOM 1850 C C . LEU A 1 223 ? 13.835 -0.249 -11.818 1.00 91.94 223 LEU A C 1
ATOM 1852 O O . LEU A 1 223 ? 12.925 0.380 -12.374 1.00 91.94 223 LEU A O 1
ATOM 1856 N N . TRP A 1 224 ? 13.860 -1.586 -11.771 1.00 94.75 224 TRP A N 1
ATOM 1857 C CA . TRP A 1 224 ? 12.793 -2.426 -12.305 1.00 94.75 224 TRP A CA 1
ATOM 1858 C C . TRP A 1 224 ? 11.461 -2.123 -11.617 1.00 94.75 224 TRP A C 1
ATOM 1860 O O . TRP A 1 224 ? 11.388 -1.961 -10.403 1.00 94.75 224 TRP A O 1
ATOM 1870 N N . ARG A 1 225 ? 10.385 -2.024 -12.398 1.00 96.38 225 ARG A N 1
ATOM 1871 C CA . ARG A 1 225 ? 9.054 -1.619 -11.911 1.00 96.38 225 ARG A CA 1
ATOM 1872 C C . ARG A 1 225 ? 8.027 -2.747 -11.983 1.00 96.38 225 ARG A C 1
ATOM 1874 O O . ARG A 1 225 ? 7.274 -2.927 -11.036 1.00 96.38 225 ARG A O 1
ATOM 1881 N N . LYS A 1 226 ? 7.985 -3.437 -13.121 1.00 97.75 226 LYS A N 1
ATOM 1882 C CA . LYS A 1 226 ? 6.910 -4.342 -13.551 1.00 97.75 226 LYS A CA 1
ATOM 1883 C C . LYS A 1 226 ? 6.992 -5.723 -12.887 1.00 97.75 226 LYS A C 1
ATOM 1885 O O . LYS A 1 226 ? 7.935 -5.992 -12.141 1.00 97.75 226 LYS A O 1
ATOM 1890 N N . SER A 1 227 ? 6.044 -6.608 -13.184 1.00 98.06 227 SER A N 1
ATOM 1891 C CA . SER A 1 227 ? 6.175 -8.056 -12.942 1.00 98.06 227 SER A CA 1
ATOM 1892 C C . SER A 1 227 ? 7.339 -8.663 -13.753 1.00 98.06 227 SER A C 1
ATOM 1894 O O . SER A 1 227 ? 8.111 -7.944 -14.405 1.00 98.06 227 SER A O 1
ATOM 1896 N N . ARG A 1 228 ? 7.503 -9.992 -13.723 1.00 95.94 228 ARG A N 1
ATOM 1897 C CA . ARG A 1 228 ? 8.546 -10.706 -14.488 1.00 95.94 228 ARG A CA 1
ATOM 1898 C C . ARG A 1 228 ? 8.024 -11.648 -15.575 1.00 95.94 228 ARG A C 1
ATOM 1900 O O . ARG A 1 228 ? 8.840 -12.203 -16.316 1.00 95.94 228 ARG A O 1
ATOM 1907 N N . ARG A 1 229 ? 6.702 -11.752 -15.744 1.00 95.06 229 ARG A N 1
ATOM 1908 C CA . ARG A 1 229 ? 6.079 -12.495 -16.847 1.00 95.06 229 ARG A CA 1
ATOM 1909 C C . ARG A 1 229 ? 6.532 -11.931 -18.204 1.00 95.06 229 ARG A C 1
ATOM 1911 O O . ARG A 1 229 ? 6.497 -10.715 -18.378 1.00 95.06 229 ARG A O 1
ATOM 1918 N N . PRO A 1 230 ? 6.986 -12.748 -19.173 1.00 95.75 230 PRO A N 1
ATOM 1919 C CA . PRO A 1 230 ? 7.262 -12.282 -20.530 1.00 95.75 230 PRO A CA 1
ATOM 1920 C C . PRO A 1 230 ? 6.037 -11.588 -21.135 1.00 95.75 230 PRO A C 1
ATOM 1922 O O . PRO A 1 230 ? 4.944 -12.150 -21.130 1.00 95.75 230 PRO A O 1
ATOM 1925 N N . ALA A 1 231 ? 6.232 -10.366 -21.628 1.00 93.50 231 ALA A N 1
ATOM 1926 C CA . ALA A 1 231 ? 5.195 -9.561 -22.270 1.00 93.50 231 ALA A CA 1
ATOM 1927 C C . ALA A 1 231 ? 5.259 -9.688 -23.804 1.00 93.50 231 ALA A C 1
ATOM 1929 O O . ALA A 1 231 ? 4.234 -9.640 -24.474 1.00 93.50 231 ALA A O 1
ATOM 1930 N N . SER A 1 232 ? 6.463 -9.885 -24.345 1.00 91.88 232 SER A N 1
ATOM 1931 C CA . SER A 1 232 ? 6.767 -10.223 -25.740 1.00 91.88 232 SER A CA 1
ATOM 1932 C C . SER A 1 232 ? 8.090 -11.022 -25.782 1.00 91.88 232 SER A C 1
ATOM 1934 O O . SER A 1 232 ? 8.685 -11.238 -24.719 1.00 91.88 232 SER A O 1
ATOM 1936 N N . PRO A 1 233 ? 8.585 -11.474 -26.953 1.00 90.06 233 PRO A N 1
ATOM 1937 C CA . PRO A 1 233 ? 9.896 -12.128 -27.048 1.00 90.06 233 PRO A CA 1
ATOM 1938 C C . PRO A 1 233 ? 11.048 -11.293 -26.466 1.00 90.06 233 PRO A C 1
ATOM 1940 O O . PRO A 1 233 ? 11.916 -11.836 -25.781 1.00 90.06 233 PRO A O 1
ATOM 1943 N N . ASP A 1 234 ? 11.006 -9.972 -26.664 1.00 89.88 234 ASP A N 1
ATOM 1944 C CA . ASP A 1 234 ? 12.083 -9.055 -26.269 1.00 89.88 234 ASP A CA 1
ATOM 1945 C C . ASP A 1 234 ? 11.818 -8.332 -24.942 1.00 89.88 234 ASP A C 1
ATOM 1947 O O . ASP A 1 234 ? 12.738 -7.791 -24.324 1.00 89.88 234 ASP A O 1
ATOM 1951 N N . CYS A 1 235 ? 10.568 -8.319 -24.471 1.00 91.62 235 CYS A N 1
ATOM 1952 C CA . CYS A 1 235 ? 10.154 -7.483 -23.350 1.00 91.62 235 CYS A CA 1
ATOM 1953 C C . CYS A 1 235 ? 9.474 -8.275 -22.240 1.00 91.62 235 CYS A C 1
ATOM 1955 O O . CYS A 1 235 ? 8.713 -9.218 -22.451 1.00 91.62 235 CYS A O 1
ATOM 1957 N N . ARG A 1 236 ? 9.774 -7.882 -21.000 1.00 94.38 236 ARG A N 1
ATOM 1958 C CA . ARG A 1 236 ? 9.303 -8.561 -19.791 1.00 94.38 236 ARG A CA 1
ATOM 1959 C C . ARG A 1 236 ? 8.506 -7.615 -18.911 1.00 94.38 236 ARG A C 1
ATOM 1961 O O . ARG A 1 236 ? 8.841 -6.438 -18.778 1.00 94.38 236 ARG A O 1
ATOM 1968 N N . GLY A 1 237 ? 7.515 -8.187 -18.253 1.00 96.62 237 GLY A N 1
ATOM 1969 C CA . GLY A 1 237 ? 6.726 -7.596 -17.197 1.00 96.62 237 GLY A CA 1
ATOM 1970 C C . GLY A 1 237 ? 5.535 -6.783 -17.682 1.00 96.62 237 GLY A C 1
ATOM 1971 O O . GLY A 1 237 ? 5.582 -6.112 -18.713 1.00 96.62 237 GLY A O 1
ATOM 1972 N N . THR A 1 238 ? 4.523 -6.765 -16.831 1.00 98.06 238 THR A N 1
ATOM 1973 C CA . THR A 1 238 ? 3.329 -5.920 -16.883 1.00 98.06 238 THR A CA 1
ATOM 1974 C C . THR A 1 238 ? 3.366 -4.950 -15.700 1.00 98.06 238 THR A C 1
ATOM 1976 O O . THR A 1 238 ? 3.852 -5.290 -14.616 1.00 98.06 238 THR A O 1
ATOM 1979 N N . ASP A 1 239 ? 2.917 -3.713 -15.898 1.00 98.25 239 ASP A N 1
ATOM 1980 C CA . ASP A 1 239 ? 2.668 -2.783 -14.799 1.00 98.25 239 ASP A CA 1
ATOM 1981 C C . ASP A 1 239 ? 1.450 -3.275 -14.011 1.00 98.25 239 ASP A C 1
ATOM 1983 O O . ASP A 1 239 ? 0.306 -3.159 -14.450 1.00 98.25 239 ASP A O 1
ATOM 1987 N N . LEU A 1 240 ? 1.717 -3.852 -12.841 1.00 98.62 240 LEU A N 1
ATOM 1988 C CA . LEU A 1 240 ? 0.701 -4.450 -11.983 1.00 98.62 240 LEU A CA 1
ATOM 1989 C C . LEU A 1 240 ? -0.381 -3.433 -11.578 1.00 98.62 240 LEU A C 1
ATOM 1991 O O . LEU A 1 240 ? -1.554 -3.787 -11.533 1.00 98.62 240 LEU A O 1
ATOM 1995 N N . ASN A 1 241 ? -0.041 -2.148 -11.407 1.00 98.31 241 ASN A N 1
ATOM 1996 C CA . ASN A 1 241 ? -1.019 -1.096 -11.093 1.00 98.31 241 ASN A CA 1
ATOM 1997 C C . ASN A 1 241 ? -1.677 -0.482 -12.352 1.00 98.31 241 ASN A C 1
ATOM 1999 O O . ASN A 1 241 ? -2.072 0.688 -12.366 1.00 98.31 241 ASN A O 1
ATOM 2003 N N . ARG A 1 242 ? -1.719 -1.247 -13.446 1.00 97.88 242 ARG A N 1
ATOM 2004 C CA . ARG A 1 242 ? -2.506 -1.003 -14.667 1.00 97.88 242 ARG A CA 1
ATOM 2005 C C . ARG A 1 242 ? -3.324 -2.229 -15.078 1.00 97.88 242 ARG A C 1
ATOM 2007 O O . ARG A 1 242 ? -3.989 -2.189 -16.106 1.00 97.88 242 ARG A O 1
ATOM 2014 N N . ASN A 1 243 ? -3.252 -3.320 -14.314 1.00 98.38 243 ASN A N 1
ATOM 2015 C CA . ASN A 1 243 ? -3.773 -4.626 -14.704 1.00 98.38 243 ASN A CA 1
ATOM 2016 C C . ASN A 1 243 ? -5.081 -5.007 -13.982 1.00 98.38 243 ASN A C 1
ATOM 2018 O O . ASN A 1 243 ? -5.589 -6.095 -14.208 1.00 98.38 243 ASN A O 1
ATOM 2022 N N . PHE A 1 244 ? -5.660 -4.141 -13.146 1.00 98.31 244 PHE A N 1
ATOM 2023 C CA . PHE A 1 244 ? -6.911 -4.439 -12.433 1.00 98.31 244 PHE A CA 1
ATOM 2024 C C . PHE A 1 244 ? -8.145 -4.302 -13.330 1.00 98.31 244 PHE A C 1
ATOM 2026 O O . PHE A 1 244 ? -8.200 -3.408 -14.176 1.00 98.31 244 PHE A O 1
ATOM 2033 N N . GLY A 1 245 ? -9.160 -5.141 -13.095 1.00 96.19 245 GLY A N 1
ATOM 2034 C CA . GLY A 1 245 ? -10.425 -5.198 -13.836 1.00 96.19 245 GLY A CA 1
ATOM 2035 C C . GLY A 1 245 ? -11.400 -4.043 -13.578 1.00 96.19 245 GLY A C 1
ATOM 2036 O O . GLY A 1 245 ? -12.571 -4.277 -13.311 1.00 96.19 245 GLY A O 1
ATOM 2037 N N . PHE A 1 246 ? -10.946 -2.790 -13.662 1.00 96.50 246 PHE A N 1
ATOM 2038 C CA . PHE A 1 246 ? -11.817 -1.610 -13.663 1.00 96.50 246 PHE A CA 1
ATOM 2039 C C . PHE A 1 246 ? -11.352 -0.606 -14.719 1.00 96.50 246 PHE A C 1
ATOM 2041 O O . PHE A 1 246 ? -10.259 -0.037 -14.620 1.00 96.50 246 PHE A O 1
ATOM 2048 N N . LEU A 1 247 ? -12.177 -0.428 -15.759 1.00 96.06 247 LEU A N 1
ATOM 2049 C CA . LEU A 1 247 ? -11.864 0.383 -16.946 1.00 96.06 247 LEU A CA 1
ATOM 2050 C C . LEU A 1 247 ? -10.483 0.058 -17.545 1.00 96.06 247 LEU A C 1
ATOM 2052 O O . LEU A 1 247 ? -9.761 0.927 -18.041 1.00 96.06 247 LEU A O 1
ATOM 2056 N N . TRP A 1 248 ? -10.088 -1.211 -17.456 1.00 96.44 248 TRP A N 1
ATOM 2057 C CA . TRP A 1 248 ? -8.795 -1.698 -17.912 1.00 96.44 248 TRP A CA 1
ATOM 2058 C C . TRP A 1 248 ? -8.585 -1.427 -19.409 1.00 96.44 248 TRP A C 1
ATOM 2060 O O . TRP A 1 248 ? -9.529 -1.450 -20.195 1.00 96.44 248 TRP A O 1
ATOM 2070 N N . GLY A 1 249 ? -7.338 -1.168 -19.809 1.00 90.06 249 GLY A N 1
ATOM 2071 C CA . GLY A 1 249 ? -6.967 -1.095 -21.226 1.00 90.06 249 GLY A CA 1
ATOM 2072 C C . GLY A 1 249 ? -7.418 0.167 -21.973 1.00 90.06 249 GLY A C 1
ATOM 2073 O O . GLY A 1 249 ? -7.139 0.280 -23.162 1.00 90.06 249 GLY A O 1
ATOM 2074 N N . GLN A 1 250 ? -8.036 1.155 -21.307 1.00 89.69 250 GLN A N 1
ATOM 2075 C CA . GLN A 1 250 ? -8.368 2.449 -21.936 1.00 89.69 250 GLN A CA 1
ATOM 2076 C C . GLN A 1 250 ? -7.134 3.185 -22.482 1.00 89.69 250 GLN A C 1
ATOM 2078 O O . GLN A 1 250 ? -7.240 3.966 -23.425 1.00 89.69 250 GLN A O 1
ATOM 2083 N N . GLN A 1 251 ? -5.956 2.923 -21.907 1.00 81.12 251 GLN A N 1
ATOM 2084 C CA . GLN A 1 251 ? -4.675 3.346 -22.459 1.00 81.12 251 GLN A CA 1
ATOM 2085 C C . GLN A 1 251 ? -3.709 2.161 -22.496 1.00 81.12 251 GLN A C 1
ATOM 2087 O O . GLN A 1 251 ? -3.011 1.877 -21.521 1.00 81.12 251 GLN A O 1
ATOM 2092 N N . GLN A 1 252 ? -3.658 1.481 -23.639 1.00 86.44 252 GLN A N 1
ATOM 2093 C CA . GLN A 1 252 ? -2.682 0.428 -23.883 1.00 86.44 252 GLN A CA 1
ATOM 2094 C C . GLN A 1 252 ? -1.349 1.041 -24.318 1.00 86.44 252 GLN A C 1
ATOM 2096 O O . GLN A 1 252 ? -1.304 1.974 -25.119 1.00 86.44 252 GLN A O 1
ATOM 2101 N N . SER A 1 253 ? -0.249 0.520 -23.784 1.00 91.31 253 SER A N 1
ATOM 2102 C CA . SER A 1 253 ? 1.096 0.893 -24.224 1.00 91.31 253 SER A CA 1
ATOM 2103 C C . SER A 1 253 ? 1.837 -0.315 -24.781 1.00 91.31 253 SER A C 1
ATOM 2105 O O . SER A 1 253 ? 1.370 -1.447 -24.673 1.00 91.31 253 SER A O 1
ATOM 2107 N N . ASP A 1 254 ? 2.979 -0.063 -25.409 1.00 94.38 254 ASP A N 1
ATOM 2108 C CA . ASP A 1 254 ? 3.854 -1.106 -25.935 1.00 94.38 254 ASP A CA 1
ATOM 2109 C C . ASP A 1 254 ? 4.318 -2.084 -24.821 1.00 94.38 254 ASP A C 1
ATOM 2111 O O . ASP A 1 254 ? 4.587 -1.626 -23.705 1.00 94.38 254 ASP A O 1
ATOM 2115 N N . PRO A 1 255 ? 4.457 -3.403 -25.077 1.00 95.06 255 PRO A N 1
ATOM 2116 C CA . PRO A 1 255 ? 4.938 -4.392 -24.097 1.00 95.06 255 PRO A CA 1
ATOM 2117 C C . PRO A 1 255 ? 6.262 -4.049 -23.390 1.00 95.06 255 PRO A C 1
ATOM 2119 O O . PRO A 1 255 ? 6.508 -4.481 -22.257 1.00 95.06 255 PRO A O 1
ATOM 2122 N N . CYS A 1 256 ? 7.125 -3.251 -24.014 1.00 93.06 256 CYS A N 1
ATOM 2123 C CA . CYS A 1 256 ? 8.391 -2.785 -23.452 1.00 93.06 256 CYS A CA 1
ATOM 2124 C C . CYS A 1 256 ? 8.227 -1.559 -22.545 1.00 93.06 256 CYS A C 1
ATOM 2126 O O . CYS A 1 256 ? 9.098 -1.276 -21.720 1.00 93.06 256 CYS A O 1
ATOM 2128 N N . SER A 1 257 ? 7.090 -0.864 -22.621 1.00 94.50 257 SER A N 1
ATOM 2129 C CA . SER A 1 257 ? 6.753 0.265 -21.755 1.00 94.50 257 SER A CA 1
ATOM 2130 C C . SER A 1 257 ? 6.758 -0.134 -20.281 1.00 94.50 257 SER A C 1
ATOM 2132 O O . SER A 1 257 ? 6.315 -1.217 -19.889 1.00 94.50 257 SER A O 1
ATOM 2134 N N . THR A 1 258 ? 7.188 0.795 -19.427 1.00 93.69 258 THR A N 1
ATOM 2135 C CA . THR A 1 258 ? 7.065 0.665 -17.964 1.00 93.69 258 THR A CA 1
ATOM 2136 C C . THR A 1 258 ? 5.622 0.770 -17.466 1.00 93.69 258 THR A C 1
ATOM 2138 O O . THR A 1 258 ? 5.385 0.505 -16.292 1.00 93.69 258 THR A O 1
ATOM 2141 N N . GLN A 1 259 ? 4.691 1.141 -18.350 1.00 95.12 259 GLN A N 1
ATOM 2142 C CA . GLN A 1 259 ? 3.257 1.306 -18.096 1.00 95.12 259 GLN A CA 1
ATOM 2143 C C . GLN A 1 259 ? 2.411 0.278 -18.868 1.00 95.12 259 GLN A C 1
ATOM 2145 O O . GLN A 1 259 ? 1.210 0.477 -19.036 1.00 95.12 259 GLN A O 1
ATOM 2150 N N . TYR A 1 260 ? 3.029 -0.785 -19.398 1.00 97.06 260 TYR A N 1
ATOM 2151 C CA . TYR A 1 260 ? 2.315 -1.833 -20.127 1.00 97.06 260 TYR A CA 1
ATOM 2152 C C . TYR A 1 260 ? 1.233 -2.457 -19.243 1.00 97.06 260 TYR A C 1
ATOM 2154 O O . TYR A 1 260 ? 1.565 -2.993 -18.191 1.00 97.06 260 TYR A O 1
ATOM 2162 N N . ALA A 1 261 ? -0.036 -2.397 -19.654 1.00 96.94 261 ALA A N 1
ATOM 2163 C CA . ALA A 1 261 ? -1.173 -2.816 -18.828 1.00 96.94 261 ALA A CA 1
ATOM 2164 C C . ALA A 1 261 ? -1.445 -4.329 -18.851 1.00 96.94 261 ALA A C 1
ATOM 2166 O O . ALA A 1 261 ? -2.344 -4.799 -18.152 1.00 96.94 261 ALA A O 1
ATOM 2167 N N . GLY A 1 262 ? -0.659 -5.087 -19.621 1.00 96.88 262 GLY A N 1
ATOM 2168 C CA . GLY A 1 262 ? -0.841 -6.521 -19.831 1.00 96.88 262 GLY A CA 1
ATOM 2169 C C . GLY A 1 262 ? -1.655 -6.816 -21.094 1.00 96.88 262 GLY A C 1
ATOM 2170 O O . GLY A 1 262 ? -2.164 -5.894 -21.726 1.00 96.88 262 GLY A O 1
ATOM 2171 N N . PRO A 1 263 ? -1.760 -8.088 -21.505 1.00 96.31 263 PRO A N 1
ATOM 2172 C CA . PRO A 1 263 ? -2.567 -8.491 -22.660 1.00 96.31 263 PRO A CA 1
ATOM 2173 C C . PRO A 1 263 ? -4.086 -8.440 -22.413 1.00 96.31 263 PRO A C 1
ATOM 2175 O O . PRO A 1 263 ? -4.848 -8.296 -23.362 1.00 96.31 263 PRO A O 1
ATOM 2178 N N . HIS A 1 264 ? -4.528 -8.573 -21.162 1.00 97.06 264 HIS A N 1
ATOM 2179 C CA . HIS A 1 264 ? -5.919 -8.436 -20.719 1.00 97.06 264 HIS A CA 1
ATOM 2180 C C . HIS A 1 264 ? -5.948 -8.046 -19.232 1.00 97.06 264 HIS A C 1
ATOM 2182 O O . HIS A 1 264 ? -4.923 -8.146 -18.548 1.00 97.06 264 HIS A O 1
ATOM 2188 N N . ALA A 1 265 ? -7.106 -7.614 -18.725 1.00 97.56 265 ALA A N 1
ATOM 2189 C CA . ALA A 1 265 ? -7.295 -7.380 -17.295 1.00 97.56 265 ALA A CA 1
ATOM 2190 C C . ALA A 1 265 ? -6.979 -8.655 -16.501 1.00 97.56 265 ALA A C 1
ATOM 2192 O O . ALA A 1 265 ? -7.312 -9.759 -16.936 1.00 97.56 265 ALA A O 1
ATOM 2193 N N . GLU A 1 266 ? -6.327 -8.492 -15.353 1.00 97.38 266 GLU A N 1
ATOM 2194 C CA . GLU A 1 266 ? -5.975 -9.564 -14.416 1.00 97.38 266 GLU A CA 1
ATOM 2195 C C . GLU A 1 266 ? -5.121 -10.671 -15.057 1.00 97.38 266 GLU A C 1
ATOM 2197 O O . GLU A 1 266 ? -5.133 -11.827 -14.634 1.00 97.38 266 GLU A O 1
ATOM 2202 N N . SER A 1 267 ? -4.360 -10.327 -16.102 1.00 98.06 267 SER A N 1
ATOM 2203 C CA . SER A 1 267 ? -3.425 -11.252 -16.740 1.00 98.06 267 SER A CA 1
ATOM 2204 C C . SER A 1 267 ? -2.294 -11.674 -15.811 1.00 98.06 267 SER A C 1
ATOM 2206 O O . SER A 1 267 ? -1.742 -12.760 -15.974 1.00 98.06 267 SER A O 1
ATOM 2208 N N . GLU A 1 268 ? -1.894 -10.827 -14.868 1.00 98.56 268 GLU A N 1
ATOM 2209 C CA . GLU A 1 268 ? -0.780 -11.128 -13.977 1.00 98.56 268 GLU A CA 1
ATOM 2210 C C . GLU A 1 268 ? -1.255 -11.975 -12.791 1.00 98.56 268 GLU A C 1
ATOM 2212 O O . GLU A 1 268 ? -2.206 -11.575 -12.108 1.00 98.56 268 GLU A O 1
ATOM 2217 N N . PRO A 1 269 ? -0.611 -13.126 -12.507 1.00 98.31 269 PRO A N 1
ATOM 2218 C CA . PRO A 1 269 ? -1.028 -13.986 -11.404 1.00 98.31 269 PRO A CA 1
ATOM 2219 C C . PRO A 1 269 ? -1.016 -13.235 -10.069 1.00 98.31 269 PRO A C 1
ATOM 2221 O O . PRO A 1 269 ? -1.892 -13.463 -9.240 1.00 98.31 269 PRO A O 1
ATOM 2224 N N . GLU A 1 270 ? -0.085 -12.301 -9.864 1.00 98.69 270 GLU A N 1
ATOM 2225 C CA . GLU A 1 270 ? -0.020 -11.445 -8.678 1.00 98.69 270 GLU A CA 1
ATOM 2226 C C . GLU A 1 270 ? -1.314 -10.637 -8.476 1.00 98.69 270 GLU A C 1
ATOM 2228 O O . GLU A 1 270 ? -1.822 -10.572 -7.357 1.00 98.69 270 GLU A O 1
ATOM 2233 N N . ILE A 1 271 ? -1.874 -10.056 -9.547 1.00 98.69 271 ILE A N 1
ATOM 2234 C CA . ILE A 1 271 ? -3.111 -9.261 -9.471 1.00 98.69 271 ILE A CA 1
ATOM 2235 C C . ILE A 1 271 ? -4.327 -10.153 -9.316 1.00 98.69 271 ILE A C 1
ATOM 2237 O O . ILE A 1 271 ? -5.155 -9.895 -8.442 1.00 98.69 271 ILE A O 1
ATOM 2241 N N . LYS A 1 272 ? -4.418 -11.217 -10.118 1.00 98.56 272 LYS A N 1
ATOM 2242 C CA . LYS A 1 272 ? -5.537 -12.154 -10.037 1.00 98.56 272 LYS A CA 1
ATOM 2243 C C . LYS A 1 272 ? -5.695 -12.712 -8.619 1.00 98.56 272 LYS A C 1
ATOM 2245 O O . LYS A 1 272 ? -6.784 -12.683 -8.059 1.00 98.56 272 LYS A O 1
ATOM 2250 N N . GLN A 1 273 ? -4.597 -13.162 -8.020 1.00 98.50 273 GLN A N 1
ATOM 2251 C CA . GLN A 1 273 ? -4.596 -13.755 -6.681 1.00 98.50 273 GLN A CA 1
ATOM 2252 C C . GLN A 1 273 ? -4.866 -12.734 -5.574 1.00 98.50 273 GLN A C 1
ATOM 2254 O O . GLN A 1 273 ? -5.544 -13.055 -4.602 1.00 98.50 273 GLN A O 1
ATOM 2259 N N . LEU A 1 274 ? -4.372 -11.499 -5.715 1.00 98.81 274 LEU A N 1
ATOM 2260 C CA . LEU A 1 274 ? -4.694 -10.425 -4.774 1.00 98.81 274 LEU A CA 1
ATOM 2261 C C . LEU A 1 274 ? -6.196 -10.138 -4.768 1.00 98.81 274 LEU A C 1
ATOM 2263 O O . LEU A 1 274 ? -6.806 -10.061 -3.703 1.00 98.81 274 LEU A O 1
ATOM 2267 N N . LYS A 1 275 ? -6.775 -9.993 -5.961 1.00 98.19 275 LYS A N 1
ATOM 2268 C CA . LYS A 1 275 ? -8.200 -9.740 -6.156 1.00 98.19 275 LYS A CA 1
ATOM 2269 C C . LYS A 1 275 ? -9.040 -10.893 -5.603 1.00 98.19 275 LYS A C 1
ATOM 2271 O O . LYS A 1 275 ? -9.900 -10.646 -4.767 1.00 98.19 275 LYS A O 1
ATOM 2276 N N . ASP A 1 276 ? -8.722 -12.138 -5.959 1.00 98.50 276 ASP A N 1
ATOM 2277 C CA . ASP A 1 276 ? -9.431 -13.324 -5.460 1.00 98.50 276 ASP A CA 1
ATOM 2278 C C . ASP A 1 276 ? -9.343 -13.440 -3.916 1.00 98.50 276 ASP A C 1
ATOM 2280 O O . ASP A 1 276 ? -10.330 -13.775 -3.258 1.00 98.50 276 ASP A O 1
ATOM 2284 N N . PHE A 1 277 ? -8.200 -13.094 -3.306 1.00 98.69 277 PHE A N 1
ATOM 2285 C CA . PHE A 1 277 ? -8.065 -13.056 -1.844 1.00 98.69 277 PHE A CA 1
ATOM 2286 C C . PHE A 1 277 ? -8.917 -11.957 -1.199 1.00 98.69 277 PHE A C 1
ATOM 2288 O O . PHE A 1 277 ? -9.621 -12.222 -0.225 1.00 98.69 277 PHE A O 1
ATOM 2295 N N . ILE A 1 278 ? -8.881 -10.731 -1.725 1.00 98.56 278 ILE A N 1
ATOM 2296 C CA . ILE A 1 278 ? -9.702 -9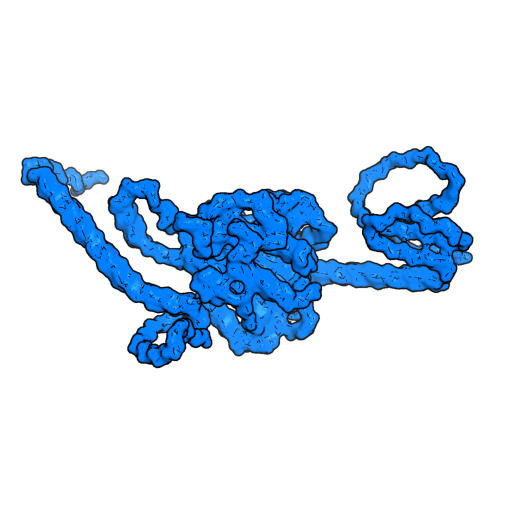.624 -1.214 1.00 98.56 278 ILE A CA 1
ATOM 2297 C C . ILE A 1 278 ? -11.194 -9.943 -1.377 1.00 98.56 278 ILE A C 1
ATOM 2299 O O . ILE A 1 278 ? -11.979 -9.667 -0.470 1.00 98.56 278 ILE A O 1
ATOM 2303 N N . ASP A 1 279 ? -11.586 -10.566 -2.488 1.00 97.56 279 ASP A N 1
ATOM 2304 C CA . ASP A 1 279 ? -12.963 -10.987 -2.747 1.00 97.56 279 ASP A CA 1
ATOM 2305 C C . ASP A 1 279 ? -13.439 -12.055 -1.757 1.00 97.56 279 ASP A C 1
ATOM 2307 O O . ASP A 1 279 ? -14.603 -12.036 -1.364 1.00 97.56 279 ASP A O 1
ATOM 2311 N N . SER A 1 280 ? -12.538 -12.926 -1.288 1.00 97.75 280 SER A N 1
ATOM 2312 C CA . SER A 1 280 ? -12.849 -13.924 -0.255 1.00 97.75 280 SER A CA 1
ATOM 2313 C C . SER A 1 280 ? -13.181 -13.313 1.113 1.00 97.75 280 SER A C 1
ATOM 2315 O O . SER A 1 280 ? -13.806 -13.965 1.952 1.00 97.75 280 SER A O 1
ATOM 2317 N N . ILE A 1 281 ? -12.785 -12.058 1.353 1.00 97.06 281 ILE A N 1
ATOM 2318 C CA . ILE A 1 281 ? -13.137 -11.328 2.569 1.00 97.06 281 ILE A CA 1
ATOM 2319 C C . ILE A 1 281 ? -14.558 -10.760 2.392 1.00 97.06 281 ILE A C 1
ATOM 2321 O O . ILE A 1 281 ? -14.796 -10.035 1.418 1.00 97.06 281 ILE A O 1
ATOM 2325 N N . PRO A 1 282 ? -15.499 -11.033 3.325 1.00 96.69 282 PRO A N 1
ATOM 2326 C CA . PRO A 1 282 ? -16.891 -10.618 3.176 1.00 96.69 282 PRO A CA 1
ATOM 2327 C C . PRO A 1 282 ? -17.063 -9.114 2.950 1.00 96.69 282 PRO A C 1
ATOM 2329 O O . PRO A 1 282 ? -16.342 -8.287 3.525 1.00 96.69 282 PRO A O 1
ATOM 2332 N N . ASP A 1 283 ? -18.061 -8.758 2.146 1.00 95.19 283 ASP A N 1
ATOM 2333 C CA . ASP A 1 283 ? -18.332 -7.368 1.795 1.00 95.19 283 ASP A CA 1
ATOM 2334 C C . ASP A 1 283 ? -18.611 -6.506 3.030 1.00 95.19 283 ASP A C 1
ATOM 2336 O O . ASP A 1 283 ? -19.197 -6.922 4.034 1.00 95.19 283 ASP A O 1
ATOM 2340 N N . GLY A 1 284 ? -18.110 -5.274 2.988 1.00 93.44 284 GLY A N 1
ATOM 2341 C CA . GLY A 1 284 ? -18.223 -4.332 4.095 1.00 93.44 284 GLY A CA 1
ATOM 2342 C C . GLY A 1 284 ? -17.396 -4.679 5.341 1.00 93.44 284 GLY A C 1
ATOM 2343 O O . GLY A 1 284 ? -17.514 -3.951 6.336 1.00 93.44 284 GLY A O 1
ATOM 2344 N N . VAL A 1 285 ? -16.570 -5.736 5.336 1.00 96.69 285 VAL A N 1
ATOM 2345 C CA . VAL A 1 285 ? -15.545 -5.972 6.373 1.00 96.69 285 VAL A CA 1
ATOM 2346 C C . VAL A 1 285 ? -14.377 -5.013 6.182 1.00 96.69 285 VAL A C 1
ATOM 2348 O O . VAL A 1 285 ? -14.024 -4.303 7.124 1.00 96.69 285 VAL A O 1
ATOM 2351 N N . ILE A 1 286 ? -13.818 -4.946 4.971 1.00 98.25 286 ILE A N 1
ATOM 2352 C CA . ILE A 1 286 ? -12.757 -3.992 4.637 1.00 98.25 286 ILE A CA 1
ATOM 2353 C C . ILE A 1 286 ? -13.387 -2.609 4.472 1.00 98.25 286 ILE A C 1
ATOM 2355 O O . ILE A 1 286 ? -14.282 -2.411 3.652 1.00 98.25 286 ILE A O 1
ATOM 2359 N N . LYS A 1 287 ? -12.943 -1.651 5.287 1.00 97.62 287 LYS A N 1
ATOM 2360 C CA . LYS A 1 287 ? -13.387 -0.251 5.230 1.00 97.62 287 LYS A CA 1
ATOM 2361 C C . LYS A 1 287 ? -12.351 0.667 4.608 1.00 97.62 287 LYS A C 1
ATOM 2363 O O . LYS A 1 287 ? -12.720 1.722 4.102 1.00 97.62 287 LYS A O 1
ATOM 2368 N N . ILE A 1 288 ? -11.086 0.252 4.639 1.00 98.69 288 ILE A N 1
ATOM 2369 C CA . ILE A 1 288 ? -9.966 1.035 4.136 1.00 98.69 288 ILE A CA 1
ATOM 2370 C C . ILE A 1 288 ? -9.091 0.147 3.249 1.00 98.69 288 ILE A C 1
ATOM 2372 O O . ILE A 1 288 ? -8.663 -0.918 3.691 1.00 98.69 288 ILE A O 1
ATOM 2376 N N . TYR A 1 289 ? -8.808 0.591 2.027 1.00 98.88 289 TYR A N 1
ATOM 2377 C CA . TYR A 1 289 ? -7.813 0.004 1.130 1.00 98.88 289 TYR A CA 1
ATOM 2378 C C . TYR A 1 289 ? -6.675 1.000 0.911 1.00 98.88 289 TYR A C 1
ATOM 2380 O O . TYR A 1 289 ? -6.922 2.159 0.573 1.00 98.88 289 TYR A O 1
ATOM 2388 N N . VAL A 1 290 ? -5.430 0.555 1.061 1.00 98.94 290 VAL A N 1
ATOM 2389 C CA . VAL A 1 290 ? -4.238 1.365 0.793 1.00 98.94 290 VAL A CA 1
ATOM 2390 C C . VAL A 1 290 ? -3.290 0.605 -0.128 1.00 98.94 290 VAL A C 1
ATOM 2392 O O . VAL A 1 290 ? -2.702 -0.398 0.268 1.00 98.94 290 VAL A O 1
ATOM 2395 N N . GLY A 1 291 ? -3.091 1.133 -1.336 1.00 98.81 291 GLY A N 1
ATOM 2396 C CA . GLY A 1 291 ? -1.934 0.795 -2.164 1.00 98.81 291 GLY A CA 1
ATOM 2397 C C . GLY A 1 291 ? -0.773 1.727 -1.829 1.00 98.81 291 GLY A C 1
ATOM 2398 O O . GLY A 1 291 ? -0.841 2.930 -2.114 1.00 98.81 291 GLY A O 1
ATOM 2399 N N . LEU A 1 292 ? 0.270 1.205 -1.185 1.00 98.81 292 LEU A N 1
ATOM 2400 C CA . LEU A 1 292 ? 1.419 1.986 -0.734 1.00 98.81 292 LEU A CA 1
ATOM 2401 C C . LEU A 1 292 ? 2.511 2.017 -1.810 1.00 98.81 292 LEU A C 1
ATOM 2403 O O . LEU A 1 292 ? 3.084 0.996 -2.191 1.00 98.81 292 LEU A O 1
ATOM 2407 N N . HIS A 1 293 ? 2.822 3.227 -2.257 1.00 98.75 293 HIS A N 1
ATOM 2408 C CA . HIS A 1 293 ? 3.707 3.541 -3.369 1.00 98.75 293 HIS A CA 1
ATOM 2409 C C . HIS A 1 293 ? 4.802 4.529 -2.968 1.00 98.75 293 HIS A C 1
ATOM 2411 O O . HIS A 1 293 ? 4.777 5.133 -1.896 1.00 98.75 293 HIS A O 1
ATOM 2417 N N . SER A 1 294 ? 5.770 4.732 -3.853 1.00 97.94 294 SER A N 1
ATOM 2418 C CA . SER A 1 294 ? 6.615 5.923 -3.850 1.00 97.94 294 SER A CA 1
ATOM 2419 C C . SER A 1 294 ? 6.907 6.340 -5.295 1.00 97.94 294 SER A C 1
ATOM 2421 O O . SER A 1 294 ? 6.829 5.538 -6.212 1.00 97.94 294 SER A O 1
ATOM 2423 N N . ALA A 1 295 ? 7.233 7.588 -5.613 1.00 95.12 295 ALA A N 1
ATOM 2424 C CA . ALA A 1 295 ? 7.648 8.640 -4.703 1.00 95.12 295 ALA A CA 1
ATOM 2425 C C . ALA A 1 295 ? 7.046 9.999 -5.075 1.00 95.12 295 ALA A C 1
ATOM 2427 O O . ALA A 1 295 ? 7.646 10.724 -5.873 1.00 95.12 295 ALA A O 1
ATOM 2428 N N . ALA A 1 296 ? 5.882 10.368 -4.543 1.00 96.62 296 ALA A N 1
ATOM 2429 C CA . ALA A 1 296 ? 5.217 11.634 -4.882 1.00 96.62 296 ALA A CA 1
ATOM 2430 C C . ALA A 1 296 ? 4.825 12.518 -3.687 1.00 96.62 296 ALA A C 1
ATOM 2432 O O . ALA A 1 296 ? 4.496 13.682 -3.923 1.00 96.62 296 ALA A O 1
ATOM 2433 N N . GLN A 1 297 ? 4.888 12.028 -2.443 1.00 97.94 297 GLN A N 1
ATOM 2434 C CA . GLN A 1 297 ? 4.359 12.723 -1.255 1.00 97.94 297 GLN A CA 1
ATOM 2435 C C . GLN A 1 297 ? 2.899 13.133 -1.462 1.00 97.94 297 GLN A C 1
ATOM 2437 O O . GLN A 1 297 ? 2.553 14.317 -1.453 1.00 97.94 297 GLN A O 1
ATOM 2442 N N . CYS A 1 298 ? 2.052 12.154 -1.772 1.00 98.31 298 CYS A N 1
ATOM 2443 C CA . CYS A 1 298 ? 0.642 12.384 -2.065 1.00 98.31 298 CYS A CA 1
ATOM 2444 C C . CYS A 1 298 ? -0.255 11.342 -1.394 1.00 98.31 298 CYS A C 1
ATOM 2446 O O . CYS A 1 298 ? 0.129 10.183 -1.279 1.00 98.31 298 CYS A O 1
ATOM 2448 N N . VAL A 1 299 ? -1.465 11.750 -1.013 1.00 98.75 299 VAL A N 1
ATOM 2449 C CA . VAL A 1 299 ? -2.566 10.838 -0.673 1.00 98.75 299 VAL A CA 1
ATOM 2450 C C . VAL A 1 299 ? -3.613 10.978 -1.763 1.00 98.75 299 VAL A C 1
ATOM 2452 O O . VAL A 1 299 ? -4.203 12.046 -1.937 1.00 98.75 299 VAL A O 1
ATOM 2455 N N . LEU A 1 300 ? -3.783 9.930 -2.557 1.00 98.69 300 LEU A N 1
ATOM 2456 C CA . LEU A 1 300 ? -4.572 9.993 -3.773 1.00 98.69 300 LEU A CA 1
ATOM 2457 C C . LEU A 1 300 ? -5.864 9.197 -3.629 1.00 98.69 300 LEU A C 1
ATOM 2459 O O . LEU A 1 300 ? -5.819 7.998 -3.354 1.00 98.69 300 LEU A O 1
ATOM 2463 N N . THR A 1 301 ? -6.993 9.850 -3.882 1.00 98.44 301 THR A N 1
ATOM 2464 C CA . THR A 1 301 ? -8.325 9.227 -3.930 1.00 98.44 301 THR A CA 1
ATOM 2465 C C . THR A 1 301 ? -8.655 8.797 -5.367 1.00 98.44 301 THR A C 1
ATOM 2467 O O . THR A 1 301 ? -7.969 9.221 -6.309 1.00 98.44 301 THR A O 1
ATOM 2470 N N . PRO A 1 302 ? -9.693 7.975 -5.599 1.00 98.44 302 PRO A N 1
ATOM 2471 C CA . PRO A 1 302 ? -10.297 7.850 -6.917 1.00 98.44 302 PRO A CA 1
ATOM 2472 C C . PRO A 1 302 ? -10.830 9.219 -7.384 1.00 98.44 302 PRO A C 1
ATOM 2474 O O . PRO A 1 302 ? -11.044 10.120 -6.572 1.00 98.44 302 PRO A O 1
ATOM 2477 N N . TRP A 1 303 ? -11.023 9.448 -8.677 1.00 97.62 303 TRP A N 1
ATOM 2478 C CA . TRP A 1 303 ? -10.685 8.553 -9.780 1.00 97.62 303 TRP A CA 1
ATOM 2479 C C . TRP A 1 303 ? -9.292 8.818 -10.346 1.00 97.62 303 TRP A C 1
ATOM 2481 O O . TRP A 1 303 ? -8.700 9.893 -10.193 1.00 97.62 303 TRP A O 1
ATOM 2491 N N . THR A 1 304 ? -8.770 7.811 -11.036 1.00 95.88 304 THR A N 1
ATOM 2492 C CA . THR A 1 304 ? -7.532 7.919 -11.803 1.00 95.88 304 THR A CA 1
ATOM 2493 C C . THR A 1 304 ? -7.791 8.062 -13.300 1.00 95.88 304 THR A C 1
ATOM 2495 O O . THR A 1 304 ? -7.033 8.746 -13.984 1.00 95.88 304 THR A O 1
ATOM 2498 N N . HIS A 1 305 ? -8.876 7.482 -13.812 1.00 95.00 305 HIS A N 1
ATOM 2499 C CA . HIS A 1 305 ? -9.214 7.511 -15.238 1.00 95.00 305 HIS A CA 1
ATOM 2500 C C . HIS A 1 305 ? -9.856 8.842 -15.690 1.00 95.00 305 HIS A C 1
ATOM 2502 O O . HIS A 1 305 ? -9.611 9.297 -16.807 1.00 95.00 305 HIS A O 1
ATOM 2508 N N . THR A 1 306 ? -10.608 9.518 -14.813 1.00 95.88 306 THR A N 1
ATOM 2509 C CA . THR A 1 306 ? -11.296 10.797 -15.080 1.00 95.88 306 THR A CA 1
ATOM 2510 C C . THR A 1 306 ? -10.909 11.873 -14.063 1.00 95.88 306 THR A C 1
ATOM 2512 O O . THR A 1 306 ? -10.450 11.556 -12.972 1.00 95.88 306 THR A O 1
ATOM 2515 N N . LYS A 1 307 ? -11.068 13.157 -14.432 1.00 96.25 307 LYS A N 1
ATOM 2516 C CA . LYS A 1 307 ? -10.926 14.286 -13.482 1.00 96.25 307 LYS A CA 1
ATOM 2517 C C . LYS A 1 307 ? -12.209 14.558 -12.693 1.00 96.25 307 LYS A C 1
ATOM 2519 O O . LYS A 1 307 ? -12.157 15.351 -11.756 1.00 96.25 307 LYS A O 1
ATOM 2524 N N . GLU A 1 308 ? -13.318 13.936 -13.070 1.00 97.12 308 GLU A N 1
ATOM 2525 C CA . GLU A 1 308 ? -14.534 13.960 -12.263 1.00 97.12 308 GLU A CA 1
ATOM 2526 C C . GLU A 1 308 ? -14.266 13.323 -10.899 1.00 97.12 308 GLU A C 1
ATOM 2528 O O . GLU A 1 308 ? -13.394 12.457 -10.745 1.00 97.12 308 GLU A O 1
ATOM 2533 N N . LEU A 1 309 ? -14.977 13.811 -9.891 1.00 97.25 309 LEU A N 1
ATOM 2534 C CA . LEU A 1 309 ? -14.826 13.350 -8.522 1.00 97.25 309 LEU A CA 1
ATOM 2535 C C . LEU A 1 309 ? -15.792 12.181 -8.270 1.00 97.25 309 LEU A C 1
ATOM 2537 O O . LEU A 1 309 ? -16.895 12.188 -8.808 1.00 97.25 309 LEU A O 1
ATOM 2541 N N . PRO A 1 310 ? -15.389 11.161 -7.495 1.00 94.44 310 PRO A N 1
ATOM 2542 C CA . PRO A 1 310 ? -16.298 10.093 -7.084 1.00 94.44 310 PRO A CA 1
ATOM 2543 C C . PRO A 1 310 ? -17.388 10.624 -6.143 1.00 94.44 310 PRO A C 1
ATOM 2545 O O . PRO A 1 310 ? -17.163 11.601 -5.431 1.00 94.44 310 PRO A O 1
ATOM 2548 N N . GLU A 1 311 ? -18.524 9.928 -6.073 1.00 90.31 311 GLU A N 1
ATOM 2549 C CA . GLU A 1 311 ? -19.688 10.304 -5.251 1.00 90.31 311 GLU A CA 1
ATOM 2550 C C . GLU A 1 311 ? -19.325 10.592 -3.783 1.00 90.31 311 GLU A C 1
ATOM 2552 O O . GLU A 1 311 ? -19.818 11.539 -3.181 1.00 90.31 311 GLU A O 1
ATOM 2557 N N . HIS A 1 312 ? -18.404 9.817 -3.200 1.00 91.12 312 HIS A N 1
ATOM 2558 C CA . HIS A 1 312 ? -17.991 9.964 -1.795 1.00 91.12 312 HIS A CA 1
ATOM 2559 C C . HIS A 1 312 ? -16.640 10.681 -1.634 1.00 91.12 312 HIS A C 1
ATOM 2561 O O . HIS A 1 312 ? -15.887 10.421 -0.689 1.00 91.12 312 HIS A O 1
ATOM 2567 N N . TYR A 1 313 ? -16.295 11.572 -2.570 1.00 96.00 313 TYR A N 1
ATOM 2568 C CA . TYR A 1 313 ? -15.020 12.290 -2.559 1.00 96.00 313 TYR A CA 1
ATOM 2569 C C . TYR A 1 313 ? -14.794 13.103 -1.283 1.00 96.00 313 TYR A C 1
ATOM 2571 O O . TYR A 1 313 ? -13.686 13.071 -0.750 1.00 96.00 313 TYR A O 1
ATOM 2579 N N . ASP A 1 314 ? -15.819 13.780 -0.764 1.00 95.75 314 ASP A N 1
ATOM 2580 C CA . ASP A 1 314 ? -15.679 14.657 0.406 1.00 95.75 314 ASP A CA 1
ATOM 2581 C C . ASP A 1 314 ? -15.279 13.889 1.674 1.00 95.75 314 ASP A C 1
ATOM 2583 O O . ASP A 1 314 ? -14.405 14.319 2.431 1.00 95.75 314 ASP A O 1
ATOM 2587 N N . GLN A 1 315 ? -15.824 12.685 1.854 1.00 95.75 315 GLN A N 1
ATOM 2588 C CA . GLN A 1 315 ? -15.433 11.782 2.939 1.00 95.75 315 GLN A CA 1
ATOM 2589 C C . GLN A 1 315 ? -13.982 11.317 2.765 1.00 95.75 315 GLN A C 1
ATOM 2591 O O . GLN A 1 315 ? -13.175 11.365 3.695 1.00 95.75 315 GLN A O 1
ATOM 2596 N N . MET A 1 316 ? -13.615 10.916 1.546 1.00 97.62 316 MET A N 1
ATOM 2597 C CA . MET A 1 316 ? -12.257 10.472 1.239 1.00 97.62 316 MET A CA 1
ATOM 2598 C C . MET A 1 316 ? -11.223 11.591 1.404 1.00 97.62 316 MET A C 1
ATOM 2600 O O . MET A 1 316 ? -10.146 11.350 1.949 1.00 97.62 316 MET A O 1
ATOM 2604 N N . ILE A 1 317 ? -11.518 12.818 0.967 1.00 98.12 317 ILE A N 1
ATOM 2605 C CA . ILE A 1 317 ? -10.576 13.936 1.070 1.00 98.12 317 ILE A CA 1
ATOM 2606 C C . ILE A 1 317 ? -10.446 14.440 2.508 1.00 98.12 317 ILE A C 1
ATOM 2608 O O . ILE A 1 317 ? -9.352 14.856 2.892 1.00 98.12 317 ILE A O 1
ATOM 2612 N N . PHE A 1 318 ? -11.513 14.366 3.313 1.00 98.19 318 PHE A N 1
ATOM 2613 C CA . PHE A 1 318 ? -11.461 14.618 4.753 1.00 98.19 318 PHE A CA 1
ATOM 2614 C C . PHE A 1 318 ? -10.455 13.679 5.431 1.00 98.19 318 PHE A C 1
ATOM 2616 O O . PHE A 1 318 ? -9.483 14.136 6.037 1.00 98.19 318 PHE A O 1
ATOM 2623 N N . VAL A 1 319 ? -10.604 12.370 5.208 1.00 98.62 319 VAL A N 1
ATOM 2624 C CA . VAL A 1 319 ? -9.706 11.346 5.759 1.00 98.62 319 VAL A CA 1
ATOM 2625 C C . VAL A 1 319 ? -8.273 11.494 5.220 1.00 98.62 319 VAL A C 1
ATOM 2627 O O . VAL A 1 319 ? -7.308 11.413 5.981 1.00 98.62 319 VAL A O 1
ATOM 2630 N N . ALA A 1 320 ? -8.103 11.771 3.924 1.00 98.75 320 ALA A N 1
ATOM 2631 C CA . ALA A 1 320 ? -6.785 11.977 3.320 1.00 98.75 320 ALA A CA 1
ATOM 2632 C C . ALA A 1 320 ? -6.050 13.195 3.910 1.00 98.75 320 ALA A C 1
ATOM 2634 O O . ALA A 1 320 ? -4.845 13.140 4.165 1.00 98.75 320 ALA A O 1
ATOM 2635 N N . LYS A 1 321 ? -6.770 14.297 4.162 1.00 98.69 321 LYS A N 1
ATOM 2636 C CA . LYS A 1 321 ? -6.214 15.491 4.815 1.00 98.69 321 LYS A CA 1
ATOM 2637 C C . LYS A 1 321 ? -5.859 15.223 6.276 1.00 98.69 321 LYS A C 1
ATOM 2639 O O . LYS A 1 321 ? -4.833 15.729 6.725 1.00 98.69 321 LYS A O 1
ATOM 2644 N N . ALA A 1 322 ? -6.648 14.421 6.993 1.00 98.75 322 ALA A N 1
ATOM 2645 C CA . ALA A 1 322 ? -6.328 14.006 8.357 1.00 98.75 322 ALA A CA 1
ATOM 2646 C C . ALA A 1 322 ? -5.036 13.175 8.410 1.00 98.75 322 ALA A C 1
ATOM 2648 O O . ALA A 1 322 ? -4.149 13.492 9.204 1.00 98.75 322 ALA A O 1
ATOM 2649 N N . PHE A 1 323 ? -4.868 12.215 7.488 1.00 98.81 323 PHE A N 1
ATOM 2650 C CA . PHE A 1 323 ? -3.605 11.488 7.310 1.00 98.81 323 PHE A CA 1
ATOM 2651 C C . PHE A 1 323 ? -2.435 12.456 7.092 1.00 98.81 323 PHE A C 1
ATOM 2653 O O . PHE A 1 323 ? -1.444 12.416 7.815 1.00 98.81 323 PHE A O 1
ATOM 2660 N N . ALA A 1 324 ? -2.548 13.365 6.117 1.00 98.75 324 ALA A N 1
ATOM 2661 C CA . ALA A 1 324 ? -1.461 14.282 5.775 1.00 98.75 324 ALA A CA 1
ATOM 2662 C C . ALA A 1 324 ? -1.123 15.261 6.912 1.00 98.75 324 ALA A C 1
ATOM 2664 O O . ALA A 1 324 ? 0.046 15.597 7.101 1.00 98.75 324 ALA A O 1
ATOM 2665 N N . LYS A 1 325 ? -2.131 15.715 7.667 1.00 98.62 325 LYS A N 1
ATOM 2666 C CA . LYS A 1 325 ? -1.957 16.597 8.826 1.00 98.62 325 LYS A CA 1
ATOM 2667 C C . LYS A 1 325 ? -1.214 15.884 9.951 1.00 98.62 325 LYS A C 1
ATOM 2669 O O . LYS A 1 325 ? -0.247 16.443 10.455 1.00 98.62 325 LYS A O 1
ATOM 2674 N N . ALA A 1 326 ? -1.647 14.677 10.320 1.00 98.62 326 ALA A N 1
ATOM 2675 C CA . ALA A 1 326 ? -1.018 13.902 11.386 1.00 98.62 326 ALA A CA 1
ATOM 2676 C C . ALA A 1 326 ? 0.414 13.494 11.012 1.00 98.62 326 ALA A C 1
ATOM 2678 O O . ALA A 1 326 ? 1.334 13.702 11.800 1.00 98.62 326 ALA A O 1
ATOM 2679 N N . LEU A 1 327 ? 0.622 13.052 9.767 1.00 98.25 327 LEU A N 1
ATOM 2680 C CA . LEU A 1 327 ? 1.941 12.735 9.220 1.00 98.25 327 LEU A CA 1
ATOM 2681 C C . LEU A 1 327 ? 2.920 13.910 9.354 1.00 98.25 327 LEU A C 1
ATOM 2683 O O . LEU A 1 327 ? 4.057 13.733 9.778 1.00 98.25 327 LEU A O 1
ATOM 2687 N N . ALA A 1 328 ? 2.482 15.124 9.010 1.00 98.06 328 ALA A N 1
ATOM 2688 C CA . ALA A 1 328 ? 3.348 16.300 8.993 1.00 98.06 328 ALA A CA 1
ATOM 2689 C C . ALA A 1 328 ? 3.797 16.769 10.390 1.00 98.06 328 ALA A C 1
ATOM 2691 O O . ALA A 1 328 ? 4.682 17.619 10.477 1.00 98.06 328 ALA A O 1
ATOM 2692 N N . THR A 1 329 ? 3.210 16.257 11.478 1.00 96.94 329 THR A N 1
ATOM 2693 C CA . THR A 1 329 ? 3.516 16.719 12.843 1.00 96.94 329 THR A CA 1
ATOM 2694 C C . THR A 1 329 ? 4.959 16.449 13.262 1.00 96.94 329 THR A C 1
ATOM 2696 O O . THR A 1 329 ? 5.528 17.243 14.008 1.00 96.94 329 THR A O 1
ATOM 2699 N N . ARG A 1 330 ? 5.565 15.360 12.770 1.00 93.56 330 ARG A N 1
ATOM 2700 C CA . ARG A 1 330 ? 6.871 14.901 13.250 1.00 93.56 330 ARG A CA 1
ATOM 2701 C C . ARG A 1 330 ? 8.046 15.611 12.584 1.00 93.56 330 ARG A C 1
ATOM 2703 O O . ARG A 1 330 ? 8.894 16.151 13.290 1.00 93.56 330 ARG A O 1
ATOM 2710 N N . PHE A 1 331 ? 8.106 15.631 11.249 1.00 96.69 331 PHE A N 1
ATOM 2711 C CA . PHE A 1 331 ? 9.214 16.267 10.516 1.00 96.69 331 PHE A CA 1
ATOM 2712 C C . PHE A 1 331 ? 8.762 17.317 9.494 1.00 96.69 331 PHE A C 1
ATOM 2714 O O . PHE A 1 331 ? 9.573 17.813 8.710 1.00 96.69 331 PHE A O 1
ATOM 2721 N N . GLY A 1 332 ? 7.484 17.707 9.503 1.00 96.75 332 GLY A N 1
ATOM 2722 C CA . GLY A 1 332 ? 6.966 18.751 8.618 1.00 96.75 332 GLY A CA 1
ATOM 2723 C C . GLY A 1 332 ? 6.803 18.315 7.160 1.00 96.75 332 GLY A C 1
ATOM 2724 O O . GLY A 1 332 ? 6.596 19.171 6.290 1.00 96.75 332 GLY A O 1
ATOM 2725 N N . THR A 1 333 ? 6.891 17.015 6.856 1.00 96.81 333 THR A N 1
ATOM 2726 C CA . THR A 1 333 ? 6.761 16.514 5.485 1.00 96.81 333 THR A CA 1
ATOM 2727 C C . THR A 1 333 ? 5.356 16.775 4.949 1.00 96.81 333 THR A C 1
ATOM 2729 O O . THR A 1 333 ? 4.364 16.230 5.424 1.00 96.81 333 THR A O 1
ATOM 2732 N N . ARG A 1 334 ? 5.250 17.599 3.900 1.00 96.81 334 ARG A N 1
ATOM 2733 C CA . ARG A 1 334 ? 3.953 17.968 3.315 1.00 96.81 334 ARG A CA 1
ATOM 2734 C C . ARG A 1 334 ? 3.514 17.010 2.216 1.00 96.81 334 ARG A C 1
ATOM 2736 O O . ARG A 1 334 ? 4.248 16.791 1.252 1.00 96.81 334 ARG A O 1
ATOM 2743 N N . TYR A 1 335 ? 2.286 16.509 2.342 1.00 98.38 335 TYR A N 1
ATOM 2744 C CA . TYR A 1 335 ? 1.626 15.673 1.341 1.00 98.38 335 TYR A CA 1
ATOM 2745 C C . TYR A 1 335 ? 0.532 16.452 0.608 1.00 98.38 335 TYR A C 1
ATOM 2747 O O . TYR A 1 335 ? -0.229 17.200 1.221 1.00 98.38 335 TYR A O 1
ATOM 2755 N N . LYS A 1 336 ? 0.428 16.261 -0.713 1.00 98.25 336 LYS A N 1
ATOM 2756 C CA . LYS A 1 336 ? -0.709 16.765 -1.499 1.00 98.25 336 LYS A CA 1
ATOM 2757 C C . LYS A 1 336 ? -1.835 15.729 -1.493 1.00 98.25 336 LYS A C 1
ATOM 2759 O O . LYS A 1 336 ? -1.591 14.564 -1.789 1.00 98.25 336 LYS A O 1
ATOM 2764 N N . CYS A 1 337 ? -3.060 16.158 -1.203 1.00 98.62 337 CYS A N 1
ATOM 2765 C CA . CYS A 1 337 ? -4.237 15.287 -1.196 1.00 98.62 337 CYS A CA 1
A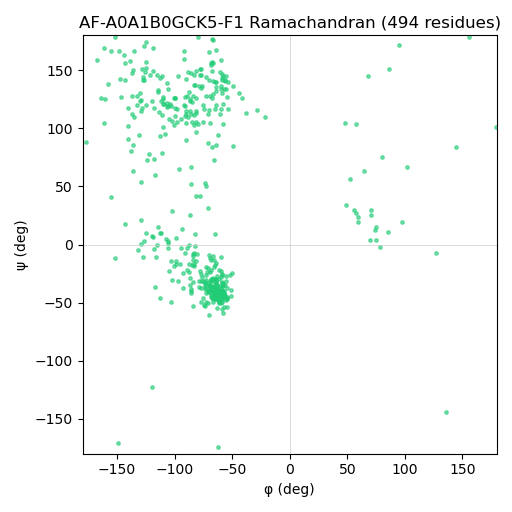TOM 2766 C C . CYS A 1 337 ? -5.186 15.639 -2.347 1.00 98.62 337 CYS A C 1
ATOM 2768 O O . CYS A 1 337 ? -5.308 16.814 -2.699 1.00 98.62 337 CYS A O 1
ATOM 2770 N N . GLY A 1 338 ? -5.851 14.641 -2.928 1.00 98.25 338 GLY A N 1
ATOM 2771 C CA . GLY A 1 338 ? -6.873 14.837 -3.963 1.00 98.25 338 GLY A CA 1
ATOM 2772 C C . GLY A 1 338 ? -7.055 13.616 -4.858 1.00 98.25 338 GLY A C 1
ATOM 2773 O O . GLY A 1 338 ? -6.335 12.628 -4.718 1.00 98.25 338 GLY A O 1
ATOM 2774 N N . SER A 1 339 ? -7.983 13.687 -5.811 1.00 97.69 339 SER A N 1
ATOM 2775 C CA . SER A 1 339 ? -8.171 12.597 -6.772 1.00 97.69 339 SER A CA 1
ATOM 2776 C C . SER A 1 339 ? -6.948 12.422 -7.670 1.00 97.69 339 SER A C 1
ATOM 2778 O O . SER A 1 339 ? -6.318 13.395 -8.102 1.00 97.69 339 SER A O 1
ATOM 2780 N N . SER A 1 340 ? -6.584 11.166 -7.945 1.00 96.94 340 SER A N 1
ATOM 2781 C CA . SER A 1 340 ? -5.367 10.809 -8.682 1.00 96.94 340 SER A CA 1
ATOM 2782 C C . SER A 1 340 ? -5.221 11.570 -9.997 1.00 96.94 340 SER A C 1
ATOM 2784 O O . SER A 1 340 ? -4.140 12.092 -10.275 1.00 96.94 340 SER A O 1
ATOM 2786 N N . ALA A 1 341 ? -6.292 11.690 -10.782 1.00 96.25 341 ALA A N 1
ATOM 2787 C CA . ALA A 1 341 ? -6.263 12.392 -12.062 1.00 96.25 341 ALA A CA 1
ATOM 2788 C C . ALA A 1 341 ? -6.050 13.913 -11.948 1.00 96.25 341 ALA A C 1
ATOM 2790 O O . ALA A 1 341 ? -5.494 14.515 -12.868 1.00 96.25 341 ALA A O 1
ATOM 2791 N N . ASN A 1 342 ? -6.494 14.540 -10.852 1.00 97.31 342 ASN A N 1
ATOM 2792 C CA . ASN A 1 342 ? -6.327 15.980 -10.613 1.00 97.31 342 ASN A CA 1
ATOM 2793 C C . ASN A 1 342 ? -4.984 16.311 -9.948 1.00 97.31 342 ASN A C 1
ATOM 2795 O O . ASN A 1 342 ? -4.437 17.399 -10.136 1.00 97.31 342 ASN A O 1
ATOM 2799 N N . VAL A 1 343 ? -4.431 15.382 -9.166 1.00 96.31 343 VAL A N 1
ATOM 2800 C CA . VAL A 1 343 ? -3.140 15.569 -8.492 1.00 96.31 343 VAL A CA 1
ATOM 2801 C C . VAL A 1 343 ? -1.965 15.184 -9.389 1.00 96.31 343 VAL A C 1
ATOM 2803 O O . VAL A 1 343 ? -0.954 15.891 -9.376 1.00 96.31 343 VAL A O 1
ATOM 2806 N N . LEU A 1 344 ? -2.090 14.082 -10.135 1.00 93.56 344 LEU A N 1
ATOM 2807 C CA . LEU A 1 344 ? -1.044 13.497 -10.974 1.00 93.56 344 LEU A CA 1
ATOM 2808 C C . LEU A 1 344 ? -1.465 13.456 -12.456 1.00 93.56 344 LEU A C 1
ATOM 2810 O O . LEU A 1 344 ? -1.702 14.493 -13.069 1.00 93.56 344 LEU A O 1
ATOM 2814 N N . LYS A 1 345 ? -1.473 12.263 -13.060 1.00 90.50 345 LYS A N 1
ATOM 2815 C CA . LYS A 1 345 ? -1.810 12.006 -14.462 1.00 90.50 345 LYS A CA 1
ATOM 2816 C C . LYS A 1 345 ? -2.868 10.914 -14.529 1.00 90.50 345 LYS A C 1
ATOM 2818 O O . LYS A 1 345 ? -2.895 10.036 -13.667 1.00 90.50 345 LYS A O 1
ATOM 2823 N N . ARG A 1 346 ? -3.691 10.968 -15.575 1.00 94.19 346 ARG A N 1
ATOM 2824 C CA . ARG A 1 346 ? -4.718 9.958 -15.831 1.00 94.19 346 ARG A CA 1
ATOM 2825 C C . ARG A 1 346 ? -4.101 8.629 -16.254 1.00 94.19 346 ARG A C 1
ATOM 2827 O O . ARG A 1 346 ? -3.124 8.617 -17.000 1.00 94.19 346 ARG A O 1
ATOM 2834 N N . PHE A 1 347 ? -4.689 7.542 -15.773 1.00 93.25 347 PHE A N 1
ATOM 2835 C CA . PHE A 1 347 ? -4.486 6.175 -16.248 1.00 93.25 347 PHE A CA 1
ATOM 2836 C C . PHE A 1 347 ? -5.650 5.300 -15.770 1.00 93.25 347 PHE A C 1
ATOM 2838 O O . PHE A 1 347 ? -6.425 5.724 -14.914 1.00 93.25 347 PHE A O 1
ATOM 2845 N N . SER A 1 348 ? -5.757 4.076 -16.282 1.00 95.00 348 SER A N 1
ATOM 2846 C CA . SER A 1 348 ? -6.783 3.120 -15.859 1.00 95.00 348 SER A CA 1
ATOM 2847 C C . SER A 1 348 ? -6.191 1.786 -15.391 1.00 95.00 348 SER A C 1
ATOM 2849 O O . SER A 1 348 ? -4.972 1.594 -15.428 1.00 95.00 348 SER A O 1
ATOM 2851 N N . GLY A 1 349 ? -7.046 0.891 -14.881 1.00 96.38 349 GLY A N 1
ATOM 2852 C CA . GLY A 1 349 ? -6.636 -0.419 -14.366 1.00 96.38 349 GLY A CA 1
ATOM 2853 C C . GLY A 1 349 ? -5.845 -0.368 -13.054 1.00 96.38 349 GLY A C 1
ATOM 2854 O O . GLY A 1 349 ? -5.029 -1.250 -12.795 1.00 96.38 349 GLY A O 1
ATOM 2855 N N . GLY A 1 350 ? -6.034 0.683 -12.250 1.00 97.00 350 GLY A N 1
ATOM 2856 C CA . GLY A 1 350 ? -5.357 0.852 -10.963 1.00 97.00 350 GLY A CA 1
ATOM 2857 C C . GLY A 1 350 ? -6.075 0.161 -9.800 1.00 97.00 350 GLY A C 1
ATOM 2858 O O . GLY A 1 350 ? -7.305 0.126 -9.762 1.00 97.00 350 GLY A O 1
ATOM 2859 N N . SER A 1 351 ? -5.306 -0.310 -8.815 1.00 98.12 351 SER A N 1
ATOM 2860 C CA . SER A 1 351 ? -5.800 -1.066 -7.653 1.00 98.12 351 SER A CA 1
ATOM 2861 C C . SER A 1 351 ? -6.833 -0.299 -6.831 1.00 98.12 351 SER A C 1
ATOM 2863 O O . SER A 1 351 ? -7.898 -0.816 -6.514 1.00 98.12 351 SER A O 1
ATOM 2865 N N . LYS A 1 352 ? -6.550 0.974 -6.548 1.00 97.94 352 LYS A N 1
ATOM 2866 C CA . LYS A 1 352 ? -7.424 1.874 -5.786 1.00 97.94 352 LYS A CA 1
ATOM 2867 C C . LYS A 1 352 ? -8.782 2.104 -6.461 1.00 97.94 352 LYS A C 1
ATOM 2869 O O . LYS A 1 352 ? -9.804 2.106 -5.783 1.00 97.94 352 LYS A O 1
ATOM 2874 N N . ASP A 1 353 ? -8.793 2.331 -7.776 1.00 98.19 353 ASP A N 1
ATOM 2875 C CA . ASP A 1 353 ? -10.042 2.564 -8.511 1.00 98.19 353 ASP A CA 1
ATOM 2876 C C . ASP A 1 353 ? -10.889 1.277 -8.525 1.00 98.19 353 ASP A C 1
ATOM 2878 O O . ASP A 1 353 ? -12.092 1.348 -8.297 1.00 98.19 353 ASP A O 1
ATOM 2882 N N . TRP A 1 354 ? -10.261 0.105 -8.694 1.00 98.50 354 TRP A N 1
ATOM 2883 C CA . TRP A 1 354 ? -10.928 -1.198 -8.564 1.00 98.50 354 TRP A CA 1
ATOM 2884 C C . TRP A 1 354 ? -11.474 -1.446 -7.148 1.00 98.50 354 TRP A C 1
ATOM 2886 O O . TRP A 1 354 ? -12.631 -1.831 -6.996 1.00 98.50 354 TRP A O 1
ATOM 2896 N N . ALA A 1 355 ? -10.682 -1.173 -6.107 1.00 98.62 355 ALA A N 1
ATOM 2897 C CA . ALA A 1 355 ? -11.088 -1.360 -4.714 1.00 98.62 355 ALA A CA 1
ATOM 2898 C C . ALA A 1 355 ? -12.335 -0.531 -4.362 1.00 98.62 355 ALA A C 1
ATOM 2900 O O . ALA A 1 355 ? -13.237 -1.025 -3.685 1.00 98.62 355 ALA A O 1
ATOM 2901 N N . TYR A 1 356 ? -12.407 0.706 -4.861 1.00 98.38 356 TYR A N 1
ATOM 2902 C CA . TYR A 1 356 ? -13.560 1.581 -4.667 1.00 98.38 356 TYR A CA 1
ATOM 2903 C C . TYR A 1 356 ? -14.764 1.149 -5.516 1.00 98.38 356 TYR A C 1
ATOM 2905 O O . TYR A 1 356 ? -15.844 0.943 -4.975 1.00 98.38 356 TYR A O 1
ATOM 2913 N N . ALA A 1 357 ? -14.581 0.975 -6.828 1.00 97.75 357 ALA A N 1
ATOM 2914 C CA . ALA A 1 357 ? -15.691 0.780 -7.761 1.00 97.75 357 ALA A CA 1
ATOM 2915 C C . ALA A 1 357 ? -16.267 -0.637 -7.783 1.00 97.75 357 ALA A C 1
ATOM 2917 O O . ALA A 1 357 ? -17.458 -0.812 -8.012 1.00 97.75 357 ALA A O 1
ATOM 2918 N N . VAL A 1 358 ? -15.403 -1.643 -7.631 1.00 97.50 358 VAL A N 1
ATOM 2919 C CA . VAL A 1 358 ? -15.759 -3.053 -7.836 1.00 97.50 358 VAL A CA 1
ATOM 2920 C C . VAL A 1 358 ? -15.936 -3.752 -6.497 1.00 97.50 358 VAL A C 1
ATOM 2922 O O . VAL A 1 358 ? -16.964 -4.381 -6.278 1.00 97.50 358 VAL A O 1
ATOM 2925 N N . LYS A 1 359 ? -14.974 -3.611 -5.573 1.00 97.62 359 LYS A N 1
ATOM 2926 C CA . LYS A 1 359 ? -15.084 -4.222 -4.235 1.00 97.62 359 LYS A CA 1
ATOM 2927 C C . LYS A 1 359 ? -15.944 -3.400 -3.261 1.00 97.62 359 LYS A C 1
ATOM 2929 O O . LYS A 1 359 ? -16.321 -3.904 -2.206 1.00 97.62 359 LYS A O 1
ATOM 2934 N N . GLY A 1 360 ? -16.254 -2.142 -3.585 1.00 97.44 360 GLY A N 1
ATOM 2935 C CA . GLY A 1 360 ? -17.095 -1.281 -2.747 1.00 97.44 360 GLY A CA 1
ATOM 2936 C C . GLY A 1 360 ? -16.422 -0.832 -1.444 1.00 97.44 360 GLY A C 1
ATOM 2937 O O . GLY A 1 360 ? -17.097 -0.635 -0.432 1.00 97.44 360 GLY A O 1
ATOM 2938 N N . ILE A 1 361 ? -15.088 -0.701 -1.425 1.00 98.25 361 ILE A N 1
ATOM 2939 C CA . ILE A 1 361 ? -14.348 -0.241 -0.241 1.00 98.25 361 ILE A CA 1
ATOM 2940 C C . ILE A 1 361 ? -14.418 1.295 -0.172 1.00 98.25 361 ILE A C 1
ATOM 2942 O O . ILE A 1 361 ? -13.837 1.968 -1.030 1.00 98.25 361 ILE A O 1
ATOM 2946 N N . PRO A 1 362 ? -15.072 1.877 0.855 1.00 96.50 362 PRO A N 1
ATOM 2947 C CA . PRO A 1 362 ? -15.450 3.292 0.852 1.00 96.50 362 PRO A CA 1
ATOM 2948 C C . PRO A 1 362 ? -14.254 4.242 0.946 1.00 96.50 362 PRO A C 1
ATOM 2950 O O . PRO A 1 362 ? -14.258 5.298 0.320 1.00 96.50 362 PRO A O 1
ATOM 2953 N N . ILE A 1 363 ? -13.215 3.868 1.697 1.00 98.12 363 ILE A N 1
ATOM 2954 C CA . ILE A 1 363 ? -11.986 4.652 1.823 1.00 98.12 363 ILE A CA 1
ATOM 2955 C C . ILE A 1 363 ? -10.877 3.923 1.068 1.00 98.12 363 ILE A C 1
ATOM 2957 O O . ILE A 1 363 ? -10.245 3.012 1.595 1.00 98.12 363 ILE A O 1
ATOM 2961 N N . SER A 1 364 ? -10.645 4.305 -0.184 1.00 98.44 364 SER A N 1
ATOM 2962 C CA . SER A 1 364 ? -9.637 3.669 -1.038 1.00 98.44 364 SER A CA 1
ATOM 2963 C C . SER A 1 364 ? -8.563 4.673 -1.433 1.00 98.44 364 SER A C 1
ATOM 2965 O O . SER A 1 364 ? -8.848 5.648 -2.125 1.00 98.44 364 SER A O 1
ATOM 2967 N N . PHE A 1 365 ? -7.312 4.436 -1.037 1.00 98.81 365 PHE A N 1
ATOM 2968 C CA . PHE A 1 365 ? -6.199 5.343 -1.311 1.00 98.81 365 PHE A CA 1
ATOM 2969 C C . PHE A 1 365 ? -5.029 4.689 -2.034 1.00 98.81 365 PHE A C 1
ATOM 2971 O O . PHE A 1 365 ? -4.708 3.514 -1.866 1.00 98.81 365 PHE A O 1
ATOM 2978 N N . THR A 1 366 ? -4.329 5.526 -2.791 1.00 98.81 366 THR A N 1
ATOM 2979 C CA . THR A 1 366 ? -2.922 5.327 -3.117 1.00 98.81 366 THR A CA 1
ATOM 2980 C C . THR A 1 366 ? -2.116 6.326 -2.296 1.00 98.81 366 THR A C 1
ATOM 2982 O O . THR A 1 366 ? -2.306 7.534 -2.450 1.00 98.81 366 THR A O 1
ATOM 2985 N N . ILE A 1 367 ? -1.222 5.844 -1.433 1.00 98.88 367 ILE A N 1
ATOM 2986 C CA . ILE A 1 367 ? -0.322 6.702 -0.651 1.00 98.88 367 ILE A CA 1
ATOM 2987 C C . ILE A 1 367 ? 1.058 6.649 -1.291 1.00 98.88 367 ILE A C 1
ATOM 2989 O O . ILE A 1 367 ? 1.671 5.595 -1.375 1.00 98.88 367 ILE A O 1
ATOM 2993 N N . GLU A 1 368 ? 1.547 7.795 -1.742 1.00 98.69 368 GLU A N 1
ATOM 2994 C CA . GLU A 1 368 ? 2.843 7.957 -2.388 1.00 98.69 368 GLU A CA 1
ATOM 2995 C C . GLU A 1 368 ? 3.848 8.546 -1.395 1.00 98.69 368 GLU A C 1
ATOM 2997 O O . GLU A 1 368 ? 3.795 9.740 -1.099 1.00 98.69 368 GLU A O 1
ATOM 3002 N N . LEU A 1 369 ? 4.781 7.729 -0.913 1.00 98.69 369 LEU A N 1
ATOM 3003 C CA . LEU A 1 369 ? 5.827 8.094 0.046 1.00 98.69 369 LEU A CA 1
ATOM 3004 C C . LEU A 1 369 ? 6.865 9.089 -0.533 1.00 98.69 369 LEU A C 1
ATOM 3006 O O . LEU A 1 369 ? 6.779 9.478 -1.707 1.00 98.69 369 LEU A O 1
ATOM 3010 N N . PRO A 1 370 ? 7.847 9.559 0.267 1.00 97.69 370 PRO A N 1
ATOM 3011 C CA . PRO A 1 370 ? 8.830 10.551 -0.165 1.00 97.69 370 PRO A CA 1
ATOM 3012 C C . PRO A 1 370 ? 9.765 10.113 -1.294 1.00 97.69 370 PRO A C 1
ATOM 3014 O O . PRO A 1 370 ? 9.845 8.948 -1.668 1.00 97.69 370 PRO A O 1
ATOM 3017 N N . GLY A 1 371 ? 10.472 11.103 -1.848 1.00 91.00 371 GLY A N 1
ATOM 3018 C CA . GLY A 1 371 ? 11.417 10.979 -2.968 1.00 91.00 371 GLY A CA 1
ATOM 3019 C C . GLY A 1 371 ? 11.140 11.946 -4.120 1.00 91.00 371 GLY A C 1
ATOM 3020 O O . GLY A 1 371 ? 11.977 12.108 -5.009 1.00 91.00 371 GLY A O 1
ATOM 3021 N N . LYS A 1 372 ? 10.017 12.673 -4.068 1.00 89.94 372 LYS A N 1
ATOM 3022 C CA . LYS A 1 372 ? 9.754 13.830 -4.932 1.00 89.94 372 LYS A CA 1
ATOM 3023 C C . LYS A 1 372 ? 10.907 14.842 -4.847 1.00 89.94 372 LYS A C 1
ATOM 3025 O O . LYS A 1 372 ? 11.449 15.095 -3.778 1.00 89.94 372 LYS A O 1
ATOM 3030 N N . GLY A 1 373 ? 11.281 15.420 -5.990 1.00 84.38 373 GLY A N 1
ATOM 3031 C CA . GLY A 1 373 ? 12.333 16.444 -6.076 1.00 84.38 373 GLY A CA 1
ATOM 3032 C C . GLY A 1 373 ? 13.771 15.913 -6.022 1.00 84.38 373 GLY A C 1
ATOM 3033 O O . GLY A 1 373 ? 14.701 16.698 -6.170 1.00 84.38 373 GLY A O 1
ATOM 3034 N N . ARG A 1 374 ? 13.977 14.598 -5.860 1.00 87.69 374 ARG A N 1
ATOM 3035 C CA . ARG A 1 374 ? 15.302 13.962 -5.924 1.00 87.69 374 ARG A CA 1
ATOM 3036 C C . ARG A 1 374 ? 15.546 13.372 -7.313 1.00 87.69 374 ARG A C 1
ATOM 3038 O O . ARG A 1 374 ? 14.626 12.828 -7.921 1.00 87.69 374 ARG A O 1
ATOM 3045 N N . SER A 1 375 ? 16.793 13.412 -7.783 1.00 81.06 375 SER A N 1
ATOM 3046 C CA . SER A 1 375 ? 17.213 12.736 -9.021 1.00 81.06 375 SER A CA 1
ATOM 3047 C C . SER A 1 375 ? 17.019 11.217 -8.924 1.00 81.06 375 SER A C 1
ATOM 3049 O O . SER A 1 375 ? 16.395 10.614 -9.794 1.00 81.06 375 SER A O 1
ATOM 3051 N N . SER A 1 376 ? 17.440 10.617 -7.809 1.00 86.56 376 SER A N 1
ATOM 3052 C CA . SER A 1 376 ? 17.207 9.205 -7.479 1.00 86.56 376 SER A CA 1
ATOM 3053 C C . SER A 1 376 ? 15.988 9.028 -6.567 1.00 86.56 376 SER A C 1
ATOM 3055 O O . SER A 1 376 ? 16.099 8.620 -5.412 1.00 86.56 376 SER A O 1
ATOM 3057 N N . ARG A 1 377 ? 14.793 9.359 -7.075 1.00 91.62 377 ARG A N 1
ATOM 3058 C CA . ARG A 1 377 ? 13.541 9.350 -6.287 1.00 91.62 377 ARG A CA 1
ATOM 3059 C C . ARG A 1 377 ? 13.150 7.997 -5.673 1.00 91.62 377 ARG A C 1
ATOM 3061 O O . ARG A 1 377 ? 12.399 7.990 -4.709 1.00 91.62 377 ARG A O 1
ATOM 3068 N N . PHE A 1 378 ? 13.640 6.880 -6.217 1.00 94.75 378 PHE A N 1
ATOM 3069 C CA . PHE A 1 378 ? 13.350 5.519 -5.730 1.00 94.75 378 PHE A CA 1
ATOM 3070 C C . PHE A 1 378 ? 14.520 4.879 -4.967 1.00 94.75 378 PHE A C 1
ATOM 3072 O O . PHE A 1 378 ? 14.391 3.761 -4.473 1.00 94.75 378 PHE A O 1
ATOM 3079 N N . GLU A 1 379 ? 15.659 5.567 -4.869 1.00 92.88 379 GLU A N 1
ATOM 3080 C CA . GLU A 1 379 ? 16.865 5.110 -4.166 1.00 92.88 379 GLU A CA 1
ATOM 3081 C C . GLU A 1 379 ? 17.140 6.074 -3.009 1.00 92.88 379 GLU A C 1
ATOM 3083 O O . GLU A 1 379 ? 18.151 6.776 -2.955 1.00 92.88 379 GLU A O 1
ATOM 3088 N N . LEU A 1 380 ? 16.166 6.174 -2.103 1.00 94.31 380 LEU A N 1
ATOM 3089 C CA . LEU A 1 380 ? 16.331 6.958 -0.886 1.00 94.31 380 LEU A CA 1
ATOM 3090 C C . LEU A 1 380 ? 17.431 6.327 -0.026 1.00 94.31 380 LEU A C 1
ATOM 3092 O O . LEU A 1 380 ? 17.480 5.100 0.067 1.00 94.31 380 LEU A O 1
ATOM 3096 N N . PRO A 1 381 ? 18.300 7.126 0.608 1.00 94.19 381 PRO A N 1
ATOM 3097 C CA . PRO A 1 381 ? 19.348 6.574 1.449 1.00 94.19 381 PRO A CA 1
ATOM 3098 C C . PRO A 1 381 ? 18.735 5.919 2.697 1.00 94.19 381 PRO A C 1
ATOM 3100 O O . PRO A 1 381 ? 17.677 6.341 3.163 1.00 94.19 381 PRO A O 1
ATOM 3103 N N . GLU A 1 382 ? 19.381 4.882 3.230 1.00 95.12 382 GLU A N 1
ATOM 3104 C CA . GLU A 1 382 ? 18.812 4.026 4.286 1.00 95.12 382 GLU A CA 1
ATOM 3105 C C . GLU A 1 382 ? 18.460 4.799 5.567 1.00 95.12 382 GLU A C 1
ATOM 3107 O O . GLU A 1 382 ? 17.483 4.477 6.235 1.00 95.12 382 GLU A O 1
ATOM 3112 N N . GLN A 1 383 ? 19.157 5.907 5.848 1.00 96.19 383 GLN A N 1
ATOM 3113 C CA . GLN A 1 383 ? 18.861 6.771 7.001 1.00 96.19 383 GLN A CA 1
ATOM 3114 C C . GLN A 1 383 ? 17.476 7.437 6.919 1.00 96.19 383 GLN A C 1
ATOM 3116 O O . GLN A 1 383 ? 16.977 7.940 7.920 1.00 96.19 383 GLN A O 1
ATOM 3121 N N . MET A 1 384 ? 16.847 7.452 5.738 1.00 96.50 384 MET A N 1
ATOM 3122 C CA . MET A 1 384 ? 15.490 7.968 5.546 1.00 96.50 384 MET A CA 1
ATOM 3123 C C . MET A 1 384 ? 14.409 6.934 5.863 1.00 96.50 384 MET A C 1
ATOM 3125 O O . MET A 1 384 ? 13.252 7.327 5.979 1.00 96.50 384 MET A O 1
ATOM 3129 N N . ILE A 1 385 ? 14.748 5.646 6.005 1.00 98.12 385 ILE A N 1
ATOM 3130 C CA . ILE A 1 385 ? 13.761 4.591 6.260 1.00 98.12 385 ILE A CA 1
ATOM 3131 C C . ILE A 1 385 ? 12.997 4.909 7.543 1.00 98.12 385 ILE A C 1
ATOM 3133 O O . ILE A 1 385 ? 11.787 5.097 7.497 1.00 98.12 385 ILE A O 1
ATOM 3137 N N . LEU A 1 386 ? 13.695 5.042 8.672 1.00 97.50 386 LEU A N 1
ATOM 3138 C CA . LEU A 1 386 ? 13.045 5.256 9.962 1.00 97.50 386 LEU A CA 1
ATOM 3139 C C . LEU A 1 386 ? 12.233 6.571 10.026 1.00 97.50 386 LEU A C 1
ATOM 3141 O O . LEU A 1 386 ? 11.070 6.499 10.426 1.00 97.50 386 LEU A O 1
ATOM 3145 N N . PRO A 1 387 ? 12.745 7.747 9.592 1.00 98.00 387 PRO A N 1
ATOM 3146 C CA . PRO A 1 387 ? 11.953 8.979 9.543 1.00 98.00 387 PRO A CA 1
ATOM 3147 C C . PRO A 1 387 ? 10.646 8.849 8.754 1.00 98.00 387 PRO A C 1
ATOM 3149 O O . PRO A 1 387 ? 9.589 9.232 9.251 1.00 98.00 387 PRO A O 1
ATOM 3152 N N . ILE A 1 388 ? 10.706 8.255 7.558 1.00 98.44 388 ILE A N 1
ATOM 3153 C CA . ILE A 1 388 ? 9.533 8.080 6.692 1.00 98.44 388 ILE A CA 1
ATOM 3154 C C . ILE A 1 388 ? 8.529 7.116 7.325 1.00 98.44 388 ILE A C 1
ATOM 3156 O O . ILE A 1 388 ? 7.325 7.354 7.272 1.00 98.44 388 ILE A O 1
ATOM 3160 N N . SER A 1 389 ? 9.018 6.039 7.935 1.00 98.62 389 SER A N 1
ATOM 3161 C CA . SER A 1 389 ? 8.182 5.046 8.603 1.00 98.62 389 SER A CA 1
ATOM 3162 C C . SER A 1 389 ? 7.440 5.607 9.818 1.00 98.62 389 SER A C 1
ATOM 3164 O O . SER A 1 389 ? 6.270 5.288 10.020 1.00 98.62 389 SER A O 1
ATOM 3166 N N . MET A 1 390 ? 8.100 6.455 10.613 1.00 98.50 390 MET A N 1
ATOM 3167 C CA . MET A 1 390 ? 7.479 7.123 11.762 1.00 98.50 390 MET A CA 1
ATOM 3168 C C . MET A 1 390 ? 6.377 8.091 11.322 1.00 98.50 390 MET A C 1
ATOM 3170 O O . MET A 1 390 ? 5.287 8.074 11.880 1.00 98.50 390 MET A O 1
ATOM 3174 N N . GLU A 1 391 ? 6.633 8.884 10.283 1.00 98.44 391 GLU A N 1
ATOM 3175 C CA . GLU A 1 391 ? 5.632 9.777 9.691 1.00 98.44 391 GLU A CA 1
ATOM 3176 C C . GLU A 1 391 ? 4.441 9.005 9.099 1.00 98.44 391 GLU A C 1
ATOM 3178 O O . GLU A 1 391 ? 3.289 9.402 9.278 1.00 98.44 391 GLU A O 1
ATOM 3183 N N . LEU A 1 392 ? 4.690 7.869 8.436 1.00 98.81 392 LEU A N 1
ATOM 3184 C CA . LEU A 1 392 ? 3.628 6.995 7.929 1.00 98.81 392 LEU A CA 1
ATOM 3185 C C . LEU A 1 392 ? 2.728 6.473 9.062 1.00 98.81 392 LEU A C 1
ATOM 3187 O O . LEU A 1 392 ? 1.507 6.449 8.903 1.00 98.81 392 LEU A O 1
ATOM 3191 N N . LEU A 1 393 ? 3.317 6.079 10.196 1.00 98.81 393 LEU A N 1
ATOM 3192 C CA . LEU A 1 393 ? 2.568 5.646 11.376 1.00 98.81 393 LEU A CA 1
ATOM 3193 C C . LEU A 1 393 ? 1.670 6.767 11.914 1.00 98.81 393 LEU A C 1
ATOM 3195 O O . LEU A 1 393 ? 0.482 6.531 12.126 1.00 98.81 393 LEU A O 1
ATOM 3199 N N . ASP A 1 394 ? 2.210 7.978 12.077 1.00 98.75 394 ASP A N 1
ATOM 3200 C CA . ASP A 1 394 ? 1.438 9.138 12.542 1.00 98.75 394 ASP A CA 1
ATOM 3201 C C . ASP A 1 394 ? 0.290 9.462 11.576 1.00 98.75 394 ASP A C 1
ATOM 3203 O O . ASP A 1 394 ? -0.838 9.726 11.994 1.00 98.75 394 ASP A O 1
ATOM 3207 N N . GLY A 1 395 ? 0.545 9.361 10.269 1.00 98.75 395 GLY A N 1
ATOM 3208 C CA . GLY A 1 395 ? -0.489 9.499 9.249 1.00 98.75 395 GLY A CA 1
ATOM 3209 C C . GLY A 1 395 ? -1.625 8.490 9.427 1.00 98.75 395 GLY A C 1
ATOM 3210 O O . GLY A 1 395 ? -2.797 8.867 9.361 1.00 98.75 395 GLY A O 1
ATOM 3211 N N . PHE A 1 396 ? -1.312 7.218 9.696 1.00 98.81 396 PHE A N 1
ATOM 3212 C CA . PHE A 1 396 ? -2.338 6.202 9.939 1.00 98.81 396 PHE A CA 1
ATOM 3213 C C . PHE A 1 396 ? -3.177 6.481 11.189 1.00 98.81 396 PHE A C 1
ATOM 3215 O O . PHE A 1 396 ? -4.383 6.226 11.149 1.00 98.81 396 PHE A O 1
ATOM 3222 N N . ILE A 1 397 ? -2.590 7.056 12.245 1.00 98.62 397 ILE A N 1
ATOM 3223 C CA . ILE A 1 397 ? -3.335 7.465 13.446 1.00 98.62 397 ILE A CA 1
ATOM 3224 C C . ILE A 1 397 ? -4.417 8.479 13.058 1.00 98.62 397 ILE A C 1
ATOM 3226 O O . ILE A 1 397 ? -5.602 8.212 13.267 1.00 98.62 397 ILE A O 1
ATOM 3230 N N . GLY A 1 398 ? -4.031 9.583 12.408 1.00 98.44 398 GLY A N 1
ATOM 3231 C CA . GLY A 1 398 ? -4.982 10.628 12.006 1.00 98.44 398 GLY A CA 1
ATOM 3232 C C . GLY A 1 398 ? -6.021 10.145 10.991 1.00 98.44 398 GLY A C 1
ATOM 3233 O O . GLY A 1 398 ? -7.185 10.532 11.046 1.00 98.44 398 GLY A O 1
ATOM 3234 N N . MET A 1 399 ? -5.629 9.251 10.081 1.00 98.38 399 MET A N 1
ATOM 3235 C CA . MET A 1 399 ? -6.547 8.640 9.119 1.00 98.38 399 MET A CA 1
ATOM 3236 C C . MET A 1 399 ? -7.638 7.814 9.808 1.00 98.38 399 MET A C 1
ATOM 3238 O O . MET A 1 399 ? -8.812 7.924 9.465 1.00 98.38 399 MET A O 1
ATOM 3242 N N . ILE A 1 400 ? -7.257 6.968 10.766 1.00 97.81 400 ILE A N 1
ATOM 3243 C CA . ILE A 1 400 ? -8.189 6.063 11.449 1.00 97.81 400 ILE A CA 1
ATOM 3244 C C . ILE A 1 400 ? -9.085 6.829 12.422 1.00 97.81 400 ILE A C 1
ATOM 3246 O O . ILE A 1 400 ? -10.252 6.473 12.571 1.00 97.81 400 ILE A O 1
ATOM 3250 N N . GLU A 1 401 ? -8.575 7.890 13.046 1.00 96.88 401 GLU A N 1
ATOM 3251 C CA . GLU A 1 401 ? -9.380 8.824 13.836 1.00 96.88 401 GLU A CA 1
ATOM 3252 C C . GLU A 1 401 ? -10.470 9.488 12.980 1.00 96.88 401 GLU A C 1
ATOM 3254 O O . GLU A 1 401 ? -11.651 9.378 13.305 1.00 96.88 401 GLU A O 1
ATOM 3259 N N . ALA A 1 402 ? -10.107 10.040 11.818 1.00 97.25 402 ALA A N 1
ATOM 3260 C CA . ALA A 1 402 ? -11.065 10.657 10.900 1.00 97.25 402 ALA A CA 1
ATOM 3261 C C . ALA A 1 402 ? -12.128 9.673 10.377 1.00 97.25 402 ALA A C 1
ATOM 3263 O O . ALA A 1 402 ? -13.293 10.030 10.208 1.00 97.25 402 ALA A O 1
ATOM 3264 N N . VAL A 1 403 ? -11.763 8.409 10.136 1.00 95.06 403 VAL A N 1
ATOM 3265 C CA . VAL A 1 403 ? -12.739 7.378 9.736 1.00 95.06 403 VAL A CA 1
ATOM 3266 C C . VAL A 1 403 ? -13.734 7.073 10.860 1.00 95.06 403 VAL A C 1
ATOM 3268 O O . VAL A 1 403 ? -14.912 6.844 10.578 1.00 95.06 403 VAL A O 1
ATOM 3271 N N . LYS A 1 404 ? -13.294 7.071 12.125 1.00 92.75 404 LYS A N 1
ATOM 3272 C CA . LYS A 1 404 ? -14.196 6.890 13.275 1.00 92.75 404 LYS A CA 1
ATOM 3273 C C . LYS A 1 404 ? -15.173 8.056 13.391 1.00 92.75 404 LYS A C 1
ATOM 3275 O O . LYS A 1 404 ? -16.367 7.808 13.534 1.00 92.75 404 LYS A O 1
ATOM 3280 N N . GLU A 1 405 ? -14.686 9.285 13.229 1.00 92.75 405 GLU A N 1
ATOM 3281 C CA . GLU A 1 405 ? -15.507 10.500 13.247 1.00 92.75 405 GLU A CA 1
ATOM 3282 C C . GLU A 1 405 ? -16.614 10.459 12.182 1.00 92.75 405 GLU A C 1
ATOM 3284 O O . GLU A 1 405 ? -17.788 10.657 12.496 1.00 92.75 405 GLU A O 1
ATOM 3289 N N . LEU A 1 406 ? -16.282 10.085 10.939 1.00 89.12 406 LEU A N 1
ATOM 3290 C CA . LEU A 1 406 ? -17.286 9.904 9.882 1.00 89.12 406 LEU A CA 1
ATOM 3291 C C . LEU A 1 406 ? -18.346 8.857 10.255 1.00 89.12 406 LEU A C 1
ATOM 3293 O O . LEU A 1 406 ? -19.534 9.047 9.990 1.00 89.12 406 LEU A O 1
ATOM 3297 N N . GLY A 1 407 ? -17.931 7.753 10.881 1.00 82.44 407 GLY A N 1
ATOM 3298 C CA . GLY A 1 407 ? -18.848 6.716 11.351 1.00 82.44 407 GLY A CA 1
ATOM 3299 C C . GLY A 1 407 ? -19.818 7.219 12.422 1.00 82.44 407 GLY A C 1
ATOM 3300 O O . GLY A 1 407 ? -21.009 6.914 12.363 1.00 82.44 407 GLY A O 1
ATOM 3301 N N . GLU A 1 408 ? -19.336 8.011 13.379 1.00 78.88 408 GLU A N 1
ATOM 3302 C CA . GLU A 1 408 ? -20.159 8.579 14.452 1.00 78.88 408 GLU A CA 1
ATOM 3303 C C . GLU A 1 408 ? -21.173 9.598 13.922 1.00 78.88 408 GLU A C 1
ATOM 3305 O O . GLU A 1 408 ? -22.352 9.531 14.280 1.00 78.88 408 GLU A O 1
ATOM 3310 N N . VAL A 1 409 ? -20.753 10.478 13.008 1.00 71.88 409 VAL A N 1
ATOM 3311 C CA . VAL A 1 409 ? -21.638 11.468 12.373 1.00 71.88 409 VAL A CA 1
ATOM 3312 C C . VAL A 1 409 ? -22.771 10.784 11.608 1.00 71.88 409 VAL A C 1
ATOM 3314 O O . VAL A 1 409 ? -23.933 11.162 11.762 1.00 71.88 409 VAL A O 1
ATOM 3317 N N . LEU A 1 410 ? -22.468 9.733 10.839 1.00 67.75 410 LEU A N 1
ATOM 3318 C CA . LEU A 1 410 ? -23.483 8.978 10.097 1.00 67.75 410 LEU A CA 1
ATOM 3319 C C . LEU A 1 410 ? -24.484 8.281 11.029 1.00 67.75 410 LEU A C 1
ATOM 3321 O O . LEU A 1 410 ? -25.685 8.283 10.759 1.00 67.75 410 LEU A O 1
ATOM 3325 N N . VAL A 1 411 ? -24.022 7.725 12.153 1.00 64.19 411 VAL A N 1
ATOM 3326 C CA . VAL A 1 411 ? -24.907 7.111 13.157 1.00 64.19 411 VAL A CA 1
ATOM 3327 C C . VAL A 1 411 ? -25.809 8.157 13.813 1.00 64.19 411 VAL A C 1
ATOM 3329 O O . VAL A 1 411 ? -27.000 7.901 14.004 1.00 64.19 411 VAL A O 1
ATOM 3332 N N . LEU A 1 412 ? -25.279 9.336 14.147 1.00 56.78 412 LEU A N 1
ATOM 3333 C CA . LEU A 1 412 ? -26.070 10.436 14.707 1.00 56.78 412 LEU A CA 1
ATOM 3334 C C . LEU A 1 412 ? -27.109 10.950 13.704 1.00 56.78 412 LEU A C 1
ATOM 3336 O O . LEU A 1 412 ? -28.269 11.136 14.074 1.00 56.78 412 LEU A O 1
ATOM 3340 N N . ALA A 1 413 ? -26.727 11.111 12.436 1.00 58.00 413 ALA A N 1
ATOM 3341 C CA . ALA A 1 413 ? -27.640 11.499 11.367 1.00 58.00 413 ALA A CA 1
ATOM 3342 C C . ALA A 1 413 ? -28.763 10.465 11.182 1.00 58.00 413 ALA A C 1
ATOM 3344 O O . ALA A 1 413 ? -29.934 10.843 11.132 1.00 58.00 413 ALA A O 1
ATOM 3345 N N . ALA A 1 414 ? -28.440 9.168 11.165 1.00 52.66 414 ALA A N 1
ATOM 3346 C CA . ALA A 1 414 ? -29.430 8.098 11.050 1.00 52.66 414 ALA A CA 1
ATOM 3347 C C . ALA A 1 414 ? -30.398 8.067 12.246 1.00 52.66 414 ALA A C 1
ATOM 3349 O O . ALA A 1 414 ? -31.610 7.964 12.060 1.00 52.66 414 ALA A O 1
ATOM 3350 N N . LYS A 1 415 ? -29.892 8.221 13.478 1.00 57.41 415 LYS A N 1
ATOM 3351 C CA . LYS A 1 415 ? -30.735 8.299 14.683 1.00 57.41 415 LYS A CA 1
ATOM 3352 C C . LYS A 1 415 ? -31.681 9.499 14.648 1.00 57.41 415 LYS A C 1
ATOM 3354 O O . LYS A 1 415 ? -32.843 9.348 15.012 1.00 57.41 415 LYS A O 1
ATOM 3359 N N . ARG A 1 416 ? -31.210 10.661 14.179 1.00 53.88 416 ARG A N 1
ATOM 3360 C CA . ARG A 1 416 ? -32.056 11.850 13.986 1.00 53.88 416 ARG A CA 1
ATOM 3361 C C . ARG A 1 416 ? -33.156 11.593 12.958 1.00 53.88 416 ARG A C 1
ATOM 3363 O O . ARG A 1 416 ? -34.304 11.887 13.249 1.00 53.88 416 ARG A O 1
ATOM 3370 N N . HIS A 1 417 ? -32.845 10.965 11.823 1.00 51.69 417 HIS A N 1
ATOM 3371 C CA . HIS A 1 417 ? -33.858 10.615 10.817 1.00 51.69 417 HIS A CA 1
ATOM 3372 C C . HIS A 1 417 ? -34.936 9.675 11.372 1.00 51.69 417 HIS A C 1
ATOM 3374 O O . HIS A 1 417 ? -36.120 9.903 11.141 1.00 51.69 417 HIS A O 1
ATOM 3380 N N . VAL A 1 418 ? -34.546 8.651 12.141 1.00 56.03 418 VAL A N 1
ATOM 3381 C CA . VAL A 1 418 ? -35.502 7.739 12.792 1.00 56.03 418 VAL A CA 1
ATOM 3382 C C . VAL A 1 418 ? -36.358 8.479 13.824 1.00 56.03 418 VAL A C 1
ATOM 3384 O O . VAL A 1 418 ? -37.565 8.262 13.868 1.00 56.03 418 VAL A O 1
ATOM 3387 N N . ALA A 1 419 ? -35.770 9.378 14.617 1.00 51.50 419 ALA A N 1
ATOM 3388 C CA . ALA A 1 419 ? -36.513 10.186 15.583 1.00 51.50 419 ALA A CA 1
ATOM 3389 C C . ALA A 1 419 ? -37.519 11.126 14.895 1.00 51.50 419 ALA A C 1
ATOM 3391 O O . ALA A 1 419 ? -38.674 11.183 15.306 1.00 51.50 419 ALA A O 1
ATOM 3392 N N . THR A 1 420 ? -37.128 11.796 13.807 1.00 54.25 420 THR A N 1
ATOM 3393 C CA . THR A 1 420 ? -38.024 12.654 13.014 1.00 54.25 420 THR A CA 1
ATOM 3394 C C . THR A 1 420 ? -39.146 11.848 12.349 1.00 54.25 420 THR A C 1
ATOM 3396 O O . THR A 1 420 ? -40.304 12.270 12.350 1.00 54.25 420 THR A O 1
ATOM 3399 N N . ALA A 1 421 ? -38.847 10.654 11.828 1.00 51.31 421 ALA A N 1
ATOM 3400 C CA . ALA A 1 421 ? -39.855 9.747 11.275 1.00 51.31 421 ALA A CA 1
ATOM 3401 C C . ALA A 1 421 ? -40.839 9.245 12.351 1.00 51.31 421 ALA A C 1
ATOM 3403 O O . ALA A 1 421 ? -42.043 9.194 12.115 1.00 51.31 421 ALA A O 1
ATOM 3404 N N . ALA A 1 422 ? -40.352 8.935 13.554 1.00 48.03 422 ALA A N 1
ATOM 3405 C CA . ALA A 1 422 ? -41.200 8.516 14.668 1.00 48.03 422 ALA A CA 1
ATOM 3406 C C . ALA A 1 422 ? -42.089 9.662 15.184 1.00 48.03 422 ALA A C 1
ATOM 3408 O O . ALA A 1 422 ? -43.283 9.467 15.397 1.00 48.03 422 ALA A O 1
ATOM 3409 N N . LEU A 1 423 ? -41.536 10.871 15.337 1.00 50.94 423 LEU A N 1
ATOM 3410 C CA . LEU A 1 423 ? -42.292 12.057 15.753 1.00 50.94 423 LEU A CA 1
ATOM 3411 C C . LEU A 1 423 ? -43.368 12.424 14.722 1.00 50.94 423 LEU A C 1
ATOM 3413 O O . LEU A 1 423 ? -44.512 12.674 15.086 1.00 50.94 423 LEU A O 1
ATOM 3417 N N . SER A 1 424 ? -43.052 12.379 13.428 1.00 51.06 424 SER A N 1
ATOM 3418 C CA . SER A 1 424 ? -44.051 12.645 12.384 1.00 51.06 424 SER A CA 1
ATOM 3419 C C . SER A 1 424 ? -45.196 11.619 12.362 1.00 51.06 424 SER A C 1
ATOM 3421 O O . SER A 1 424 ? -46.345 12.012 12.167 1.00 51.06 424 SER A O 1
ATOM 3423 N N . GLN A 1 425 ? -44.936 10.341 12.661 1.00 51.19 425 GLN A N 1
ATOM 3424 C CA . GLN A 1 425 ? -45.987 9.323 12.828 1.00 51.19 425 GLN A CA 1
ATOM 3425 C C . GLN A 1 425 ? -46.866 9.540 14.073 1.00 51.19 425 GLN A C 1
ATOM 3427 O O . GLN A 1 425 ? -48.048 9.203 14.047 1.00 51.19 425 GLN A O 1
ATOM 3432 N N . LEU A 1 426 ? -46.313 10.106 15.151 1.00 50.34 426 LEU A N 1
ATOM 3433 C CA . LEU A 1 426 ? -47.036 10.390 16.398 1.00 50.34 426 LEU A CA 1
ATOM 3434 C C . LEU A 1 426 ? -47.941 11.628 16.302 1.00 50.34 426 LEU A C 1
ATOM 3436 O O . LEU A 1 426 ? -49.037 11.617 16.859 1.00 50.34 426 LEU A O 1
ATOM 3440 N N . TYR A 1 427 ? -47.504 12.676 15.599 1.00 47.97 427 TYR A N 1
ATOM 3441 C CA . TYR A 1 427 ? -48.219 13.960 15.539 1.00 47.97 427 TYR A CA 1
ATOM 3442 C C . TYR A 1 427 ? -49.053 14.159 14.262 1.00 47.97 427 TYR A C 1
ATOM 3444 O O . TYR A 1 427 ? -49.962 14.986 14.256 1.00 47.97 427 TYR A O 1
ATOM 3452 N N . LEU A 1 428 ? -48.793 13.402 13.187 1.00 51.62 428 LEU A N 1
ATOM 3453 C CA . LEU A 1 428 ? -49.522 13.492 11.911 1.00 51.62 428 LEU A CA 1
ATOM 3454 C C . LEU A 1 428 ? -49.858 12.092 11.34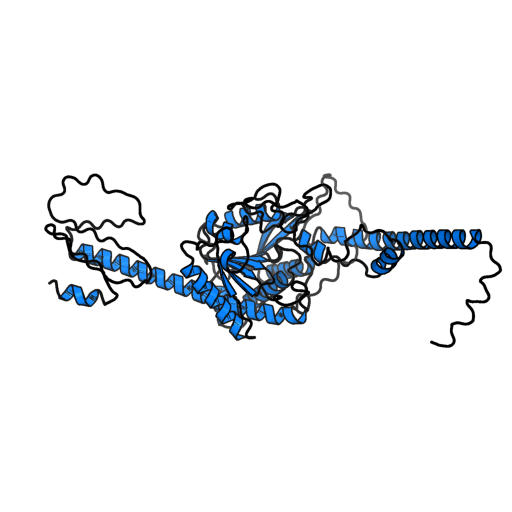6 1.00 51.62 428 LEU A C 1
ATOM 3456 O O . LEU A 1 428 ? -49.413 11.733 10.254 1.00 51.62 428 LEU A O 1
ATOM 3460 N N . PRO A 1 429 ? -50.680 11.290 12.049 1.00 46.16 429 PRO A N 1
ATOM 3461 C CA . PRO A 1 429 ? -50.888 9.867 11.747 1.00 46.16 429 PRO A CA 1
ATOM 3462 C C . PRO A 1 429 ? -51.578 9.579 10.399 1.00 46.16 429 PRO A C 1
ATOM 3464 O O . PRO A 1 429 ? -51.568 8.440 9.941 1.00 46.16 429 PRO A O 1
ATOM 3467 N N . ASN A 1 430 ? -52.160 10.595 9.749 1.00 44.06 430 ASN A N 1
ATOM 3468 C CA . ASN A 1 430 ? -52.847 10.471 8.457 1.00 44.06 430 ASN A CA 1
ATOM 3469 C C . ASN A 1 430 ? -51.987 10.900 7.252 1.00 44.06 430 ASN A C 1
ATOM 3471 O O . ASN A 1 430 ? -52.498 10.958 6.136 1.00 44.06 430 ASN A O 1
ATOM 3475 N N . ILE A 1 431 ? -50.703 11.216 7.454 1.00 44.06 431 ILE A N 1
ATOM 3476 C CA . ILE A 1 431 ? -49.789 11.617 6.378 1.00 44.06 431 ILE A CA 1
ATOM 3477 C C . ILE A 1 431 ? -48.851 10.452 6.046 1.00 44.06 431 ILE A C 1
ATOM 3479 O O . ILE A 1 431 ? -48.096 9.973 6.889 1.00 44.06 431 ILE A O 1
ATOM 3483 N N . VAL A 1 432 ? -48.891 9.996 4.792 1.00 38.78 432 VAL A N 1
ATOM 3484 C CA . VAL A 1 432 ? -47.982 8.966 4.271 1.00 38.78 432 VAL A CA 1
ATOM 3485 C C . VAL A 1 432 ? -46.675 9.629 3.841 1.00 38.78 432 VAL A C 1
ATOM 3487 O O . VAL A 1 432 ? -46.643 10.366 2.857 1.00 38.78 432 VAL A O 1
ATOM 3490 N N . PHE A 1 433 ? -45.588 9.348 4.559 1.00 41.31 433 PHE A N 1
ATOM 3491 C CA . PHE A 1 433 ? -44.248 9.807 4.196 1.00 41.31 433 PHE A CA 1
ATOM 3492 C C . PHE A 1 433 ? -43.601 8.814 3.224 1.00 41.31 433 PHE A C 1
ATOM 3494 O O . PHE A 1 433 ? -43.335 7.668 3.585 1.00 41.31 433 PHE A O 1
ATOM 3501 N N . ILE A 1 434 ? -43.337 9.247 1.989 1.00 36.56 434 ILE A N 1
ATOM 3502 C CA . ILE A 1 434 ? -42.588 8.462 1.000 1.00 36.56 434 ILE A CA 1
ATOM 3503 C C . ILE A 1 434 ? -41.145 8.973 0.999 1.00 36.56 434 ILE A C 1
ATOM 3505 O O . ILE A 1 434 ? -40.886 10.095 0.570 1.00 36.56 434 ILE A O 1
ATOM 3509 N N . SER A 1 435 ? -40.209 8.157 1.486 1.00 35.19 435 SER A N 1
ATOM 3510 C CA . SER A 1 435 ? -38.771 8.417 1.363 1.00 35.19 435 SER A CA 1
ATOM 3511 C C . SER A 1 435 ? -38.264 7.785 0.068 1.00 35.19 435 SER A C 1
ATOM 3513 O O . SER A 1 435 ? -38.310 6.563 -0.075 1.00 35.19 435 SER A O 1
ATOM 3515 N N . THR A 1 436 ? -37.811 8.597 -0.887 1.00 33.78 436 THR A N 1
ATOM 3516 C CA . THR A 1 436 ? -37.160 8.110 -2.111 1.00 33.78 436 THR A CA 1
ATOM 3517 C C . THR A 1 436 ? -35.679 8.459 -2.068 1.00 33.78 436 THR A C 1
ATOM 3519 O O . THR A 1 436 ? -35.332 9.637 -1.998 1.00 33.78 436 THR A O 1
ATOM 3522 N N . ASN A 1 437 ? -34.810 7.451 -2.143 1.00 32.09 437 ASN A N 1
ATOM 3523 C CA . ASN A 1 437 ? -33.392 7.662 -2.414 1.00 32.09 437 ASN A CA 1
ATOM 3524 C C . ASN A 1 437 ? -33.186 7.751 -3.931 1.00 32.09 437 ASN A C 1
ATOM 3526 O O . ASN A 1 437 ? -33.495 6.798 -4.638 1.00 32.09 437 ASN A O 1
ATOM 3530 N N . GLN A 1 438 ? -32.614 8.876 -4.362 1.00 33.44 438 GLN A N 1
ATOM 3531 C CA . GLN A 1 438 ? -32.113 9.183 -5.705 1.00 33.44 438 GLN A CA 1
ATOM 3532 C C . GLN A 1 438 ? -33.132 9.327 -6.847 1.00 33.44 438 GLN A C 1
ATOM 3534 O O . GLN A 1 438 ? -34.191 8.704 -6.906 1.00 33.44 438 GLN A O 1
ATOM 3539 N N . ASP A 1 439 ? -32.773 10.253 -7.735 1.00 38.78 439 ASP A N 1
ATOM 3540 C CA . ASP A 1 439 ? -33.486 10.668 -8.932 1.00 38.78 439 ASP A CA 1
ATOM 3541 C C . ASP A 1 439 ? -33.718 9.499 -9.889 1.00 38.78 439 ASP A C 1
ATOM 3543 O O . ASP A 1 439 ? -32.804 9.110 -10.599 1.00 38.78 439 ASP A O 1
ATOM 3547 N N . GLU A 1 440 ? -34.939 8.964 -9.935 1.00 35.97 440 GLU A N 1
ATOM 3548 C CA . GLU A 1 440 ? -35.563 8.425 -11.153 1.00 35.97 440 GLU A CA 1
ATOM 3549 C C . GLU A 1 440 ? -37.001 7.959 -10.866 1.00 35.97 440 GLU A C 1
ATOM 3551 O O . GLU A 1 440 ? -37.249 6.800 -10.564 1.00 35.97 440 GLU A O 1
ATOM 3556 N N . MET A 1 441 ? -37.978 8.864 -10.989 1.00 28.23 441 MET A N 1
ATOM 3557 C CA . MET A 1 441 ? -39.311 8.555 -11.535 1.00 28.23 441 MET A CA 1
ATOM 3558 C C . MET A 1 441 ? -39.986 9.866 -11.973 1.00 28.23 441 MET A C 1
ATOM 3560 O O . MET A 1 441 ? -40.183 10.755 -11.140 1.00 28.23 441 MET A O 1
ATOM 3564 N N . PRO A 1 442 ? -40.444 10.012 -13.230 1.00 30.06 442 PRO A N 1
ATOM 3565 C CA . PRO A 1 442 ? -41.505 10.962 -13.507 1.00 30.06 442 PRO A CA 1
ATOM 3566 C C . PRO A 1 442 ? -42.780 10.378 -12.893 1.00 30.06 442 PRO A C 1
ATOM 3568 O O . PRO A 1 442 ? -43.270 9.346 -13.350 1.00 30.06 442 PRO A O 1
ATOM 3571 N N . ILE A 1 443 ? -43.316 11.014 -11.849 1.00 34.31 443 ILE A N 1
ATOM 3572 C CA . ILE A 1 443 ? -44.618 10.652 -11.273 1.00 34.31 443 ILE A CA 1
ATOM 3573 C C . ILE A 1 443 ? -45.691 10.921 -12.342 1.00 34.31 443 ILE A C 1
ATOM 3575 O O . ILE A 1 443 ? -46.293 11.988 -12.408 1.00 34.31 443 ILE A O 1
ATOM 3579 N N . LYS A 1 444 ? -45.919 9.949 -13.227 1.00 28.58 444 LYS A N 1
ATOM 3580 C CA . LYS A 1 444 ? -47.066 9.877 -14.133 1.00 28.58 444 LYS A CA 1
ATOM 3581 C C . LYS A 1 444 ? -47.945 8.716 -13.690 1.00 28.58 444 LYS A C 1
ATOM 3583 O O . LYS A 1 444 ? -47.893 7.635 -14.261 1.00 28.58 444 LYS A O 1
ATOM 3588 N N . SER A 1 445 ? -48.718 8.979 -12.639 1.00 30.86 445 SER A N 1
ATOM 3589 C CA . SER A 1 445 ? -50.037 8.412 -12.304 1.00 30.86 445 SER A CA 1
ATOM 3590 C C . SER A 1 445 ? -50.186 8.234 -10.793 1.00 30.86 445 SER A C 1
ATOM 3592 O O . SER A 1 445 ? -50.009 7.161 -10.234 1.00 30.86 445 SER A O 1
ATOM 3594 N N . VAL A 1 446 ? -50.578 9.312 -10.120 1.00 33.00 446 VAL A N 1
ATOM 3595 C CA . VAL A 1 446 ? -51.332 9.200 -8.866 1.00 33.00 446 VAL A CA 1
ATOM 3596 C C . VAL A 1 446 ? -52.617 9.990 -9.078 1.00 33.00 446 VAL A C 1
ATOM 3598 O O . VAL A 1 446 ? -52.766 11.124 -8.638 1.00 33.00 446 VAL A O 1
ATOM 3601 N N . ALA A 1 447 ? -53.516 9.422 -9.881 1.00 31.59 447 ALA A N 1
ATOM 3602 C CA . ALA A 1 447 ? -54.880 9.912 -10.002 1.00 31.59 447 ALA A CA 1
ATOM 3603 C C . ALA A 1 447 ? -55.734 9.170 -8.965 1.00 31.59 447 ALA A C 1
ATOM 3605 O O . ALA A 1 447 ? -55.737 7.942 -8.943 1.00 31.59 447 ALA A O 1
ATOM 3606 N N . ASN A 1 448 ? -56.454 9.939 -8.145 1.00 32.09 448 ASN A N 1
ATOM 3607 C CA . ASN A 1 448 ? -57.342 9.539 -7.044 1.00 32.09 448 ASN A CA 1
ATOM 3608 C C . ASN A 1 448 ? -56.681 9.177 -5.706 1.00 32.09 448 ASN A C 1
ATOM 3610 O O . ASN A 1 448 ? -56.715 8.029 -5.274 1.00 32.09 448 ASN A O 1
ATOM 3614 N N . ILE A 1 449 ? -56.229 10.195 -4.969 1.00 36.03 449 ILE A N 1
ATOM 3615 C CA . ILE A 1 449 ? -56.171 10.130 -3.501 1.00 36.03 449 ILE A CA 1
ATOM 3616 C C . ILE A 1 449 ? -56.873 11.379 -2.951 1.00 36.03 449 ILE A C 1
ATOM 3618 O O . ILE A 1 449 ? -56.485 12.507 -3.251 1.00 36.03 449 ILE A O 1
ATOM 3622 N N . ARG A 1 450 ? -57.969 11.181 -2.207 1.00 30.84 450 ARG A N 1
ATOM 3623 C CA . ARG A 1 450 ? -58.716 12.256 -1.539 1.00 30.84 450 ARG A CA 1
ATOM 3624 C C . ARG A 1 450 ? -57.908 12.772 -0.344 1.00 30.84 450 ARG A C 1
ATOM 3626 O O . ARG A 1 450 ? -57.533 11.982 0.510 1.00 30.84 450 ARG A O 1
ATOM 3633 N N . SER A 1 451 ? -57.717 14.094 -0.313 1.00 35.03 451 SER A N 1
ATOM 3634 C CA . SER A 1 451 ? -57.343 14.945 0.832 1.00 35.03 451 SER A CA 1
ATOM 3635 C C . SER A 1 451 ? -56.164 14.489 1.708 1.00 35.03 451 SER A C 1
ATOM 3637 O O . SER A 1 451 ? -56.336 13.669 2.602 1.00 35.03 451 SER A O 1
ATOM 3639 N N . GLY A 1 452 ? -55.018 15.163 1.535 1.00 37.66 452 GLY A N 1
ATOM 3640 C CA . GLY A 1 452 ? -53.985 15.307 2.570 1.00 37.66 452 GLY A CA 1
ATOM 3641 C C . GLY A 1 452 ? -52.758 14.406 2.427 1.00 37.66 452 GLY A C 1
ATOM 3642 O O . GLY A 1 452 ? -52.516 13.568 3.285 1.00 37.66 452 GLY A O 1
ATOM 3643 N N . VAL A 1 453 ? -51.941 14.604 1.388 1.00 36.41 453 VAL A N 1
ATOM 3644 C CA . VAL A 1 453 ? -50.585 14.028 1.323 1.00 36.41 453 VAL A CA 1
ATOM 3645 C C . VAL A 1 453 ? -49.591 15.159 1.086 1.00 36.41 453 VAL A C 1
ATOM 3647 O O . VAL A 1 453 ? -49.685 15.866 0.084 1.00 36.41 453 VAL A O 1
ATOM 3650 N N . PHE A 1 454 ? -48.648 15.331 2.011 1.00 37.41 454 PHE A N 1
ATOM 3651 C CA . PHE A 1 454 ? -47.523 16.256 1.883 1.00 37.41 454 PHE A CA 1
ATOM 3652 C C . PHE A 1 454 ? -46.284 15.459 1.470 1.00 37.41 454 PHE A C 1
ATOM 3654 O O . PHE A 1 454 ? -45.927 14.484 2.128 1.00 37.41 454 PHE A O 1
ATOM 3661 N N . VAL A 1 455 ? -45.632 15.862 0.379 1.00 35.22 455 VAL A N 1
ATOM 3662 C CA . VAL A 1 455 ? -44.403 15.224 -0.116 1.00 35.22 455 VAL A CA 1
ATOM 3663 C C . VAL A 1 455 ? -43.223 16.129 0.230 1.00 35.22 455 VAL A C 1
ATOM 3665 O O . VAL A 1 455 ? -43.065 17.193 -0.362 1.00 35.22 455 VAL A O 1
ATOM 3668 N N . LEU A 1 456 ? -42.396 15.716 1.192 1.00 33.94 456 LEU A N 1
ATOM 3669 C CA . LEU A 1 456 ? -41.131 16.383 1.508 1.00 33.94 456 LEU A CA 1
ATOM 3670 C C . LEU A 1 456 ? -40.015 15.762 0.664 1.00 33.94 456 LEU A C 1
ATOM 3672 O O . LEU A 1 456 ? -39.656 14.603 0.860 1.00 33.94 456 LEU A O 1
ATOM 3676 N N . LYS A 1 457 ? -39.461 16.536 -0.276 1.00 32.34 457 LYS A N 1
ATOM 3677 C CA . LYS A 1 457 ? -38.275 16.146 -1.048 1.00 32.34 457 LYS A CA 1
ATOM 3678 C C . LYS A 1 457 ? -37.033 16.652 -0.306 1.00 32.34 457 LYS A C 1
ATOM 3680 O O . LYS A 1 457 ? -36.822 17.857 -0.228 1.00 32.34 457 LYS A O 1
ATOM 3685 N N . TYR A 1 458 ? -36.228 15.750 0.253 1.00 34.28 458 TYR A N 1
ATOM 3686 C CA . TYR A 1 458 ? -34.927 16.105 0.829 1.00 34.28 458 TYR A CA 1
ATOM 3687 C C . TYR A 1 458 ? -33.872 16.087 -0.281 1.00 34.28 458 TYR A C 1
ATOM 3689 O O . TYR A 1 458 ? -33.559 15.028 -0.818 1.00 34.28 458 TYR A O 1
ATOM 3697 N N . ALA A 1 459 ? -33.338 17.256 -0.638 1.00 29.95 459 ALA A N 1
ATOM 3698 C CA . ALA A 1 459 ? -32.149 17.367 -1.477 1.00 29.95 459 ALA A CA 1
ATOM 3699 C C . ALA A 1 459 ? -30.938 17.587 -0.564 1.00 29.95 459 ALA A C 1
ATOM 3701 O O . ALA A 1 459 ? -30.870 18.584 0.152 1.00 29.95 459 ALA A O 1
ATOM 3702 N N . ALA A 1 460 ? -30.001 16.644 -0.566 1.00 32.12 460 ALA A N 1
ATOM 3703 C CA . ALA A 1 460 ? -28.683 16.851 0.012 1.00 32.12 460 ALA A CA 1
ATOM 3704 C C . ALA A 1 460 ? -27.772 17.392 -1.097 1.00 32.12 460 ALA A C 1
ATOM 3706 O O . ALA A 1 460 ? -27.162 16.608 -1.816 1.00 32.12 460 ALA A O 1
ATOM 3707 N N . GLU A 1 461 ? -27.696 18.715 -1.258 1.00 28.80 461 GLU A N 1
ATOM 3708 C CA . GLU A 1 461 ? -26.672 19.342 -2.105 1.00 28.80 461 GLU A CA 1
ATOM 3709 C C . GLU A 1 461 ? -25.872 20.417 -1.350 1.00 28.80 461 GLU A C 1
ATOM 3711 O O . GLU A 1 461 ? -26.398 21.045 -0.425 1.00 28.80 461 GLU A O 1
ATOM 3716 N N . PRO A 1 462 ? -24.581 20.602 -1.698 1.00 33.66 462 PRO A N 1
ATOM 3717 C CA . PRO A 1 462 ? -23.649 21.411 -0.930 1.00 33.66 462 PRO A CA 1
ATOM 3718 C C . PRO A 1 462 ? -23.670 22.884 -1.361 1.00 33.66 462 PRO A C 1
ATOM 3720 O O . PRO A 1 462 ? -23.865 23.215 -2.525 1.00 33.66 462 PRO A O 1
ATOM 3723 N N . TYR A 1 463 ? -23.412 23.762 -0.389 1.00 35.38 463 TYR A N 1
ATOM 3724 C CA . TYR A 1 463 ? -23.203 25.209 -0.503 1.00 35.38 463 TYR A CA 1
ATOM 3725 C C . TYR A 1 463 ? -22.773 25.730 -1.894 1.00 35.38 463 TYR A C 1
ATOM 3727 O O . TYR A 1 463 ? -21.604 25.634 -2.270 1.00 35.38 463 TYR A O 1
ATOM 3735 N N . SER A 1 464 ? -23.675 26.440 -2.578 1.00 24.73 464 SER A N 1
ATOM 3736 C CA . SER A 1 464 ? -23.306 27.492 -3.532 1.00 24.73 464 SER A CA 1
ATOM 3737 C C . SER A 1 464 ? -24.340 28.619 -3.541 1.00 24.73 464 SER A C 1
ATOM 3739 O O . SER A 1 464 ? -25.534 28.384 -3.695 1.00 24.73 464 SER A O 1
ATOM 3741 N N . VAL A 1 465 ? -23.847 29.842 -3.364 1.00 35.22 465 VAL A N 1
ATOM 3742 C CA . VAL A 1 465 ? -24.577 31.114 -3.425 1.00 35.22 465 VAL A CA 1
ATOM 3743 C C . VAL A 1 465 ? -25.072 31.371 -4.853 1.00 35.22 465 VAL A C 1
ATOM 3745 O O . VAL A 1 465 ? -24.245 31.352 -5.761 1.00 35.22 465 VAL A O 1
ATOM 3748 N N . MET A 1 466 ? -26.360 31.689 -5.045 1.00 24.00 466 MET A N 1
ATOM 3749 C CA . MET A 1 466 ? -26.818 32.577 -6.127 1.00 24.00 466 MET A CA 1
ATOM 3750 C C . MET A 1 466 ? -28.184 33.221 -5.846 1.00 24.00 466 MET A C 1
ATOM 3752 O O . MET A 1 466 ? -29.117 32.579 -5.368 1.00 24.00 466 MET A O 1
ATOM 3756 N N . ASP A 1 467 ? -28.233 34.509 -6.183 1.00 27.02 467 ASP A N 1
ATOM 3757 C CA . ASP A 1 467 ? -29.349 35.451 -6.153 1.00 27.02 467 ASP A CA 1
ATOM 3758 C C . ASP A 1 467 ? -30.466 35.162 -7.178 1.00 27.02 467 ASP A C 1
ATOM 3760 O O . ASP A 1 467 ? -30.224 34.635 -8.261 1.00 27.02 467 ASP A O 1
ATOM 3764 N N . ASN A 1 468 ? -31.658 35.676 -6.842 1.00 30.98 468 ASN A N 1
ATOM 3765 C CA . ASN A 1 468 ? -32.755 36.147 -7.702 1.00 30.98 468 ASN A CA 1
ATOM 3766 C C . ASN A 1 468 ? -33.390 35.188 -8.729 1.00 30.98 468 ASN A C 1
ATOM 3768 O O . ASN A 1 468 ? -32.947 35.087 -9.871 1.00 30.98 468 ASN A O 1
ATOM 3772 N N . PHE A 1 469 ? -34.586 34.689 -8.389 1.00 25.86 469 PHE A N 1
ATOM 3773 C CA . PHE A 1 469 ? -35.655 34.440 -9.365 1.00 25.86 469 PHE A CA 1
ATOM 3774 C C . PHE A 1 469 ? -36.980 35.060 -8.900 1.00 25.86 469 PHE A C 1
ATOM 3776 O O . PHE A 1 469 ? -37.397 34.902 -7.754 1.00 25.86 469 PHE A O 1
ATOM 3783 N N . SER A 1 470 ? -37.598 35.804 -9.818 1.00 25.09 470 SER A N 1
ATOM 3784 C CA . SER A 1 470 ? -38.815 36.596 -9.660 1.00 25.09 470 SER A CA 1
ATOM 3785 C C . SER A 1 470 ? -40.097 35.762 -9.683 1.00 25.09 470 SER A C 1
ATOM 3787 O O . SER A 1 470 ? -40.191 34.756 -10.384 1.00 25.09 470 SER A O 1
ATOM 3789 N N . GLU A 1 471 ? -41.099 36.281 -8.978 1.00 33.38 471 GLU A N 1
ATOM 3790 C CA . GLU A 1 471 ? -42.497 35.854 -8.903 1.00 33.38 471 GLU A CA 1
ATOM 3791 C C . GLU A 1 471 ? -43.139 35.515 -10.261 1.00 33.38 471 GLU A C 1
ATOM 3793 O O . GLU A 1 471 ? -43.098 36.317 -11.193 1.00 33.38 471 GLU A O 1
ATOM 3798 N N . ASN A 1 472 ? -43.786 34.343 -10.339 1.00 30.98 472 ASN A N 1
ATOM 3799 C CA . ASN A 1 472 ? -45.130 34.162 -10.912 1.00 30.98 472 ASN A CA 1
ATOM 3800 C C . ASN A 1 472 ? -45.562 32.684 -10.867 1.00 30.98 472 ASN A C 1
ATOM 3802 O O . ASN A 1 472 ? -45.188 31.901 -11.736 1.00 30.98 472 ASN A O 1
ATOM 3806 N N . ALA A 1 473 ? -46.404 32.313 -9.896 1.00 28.50 473 ALA A N 1
ATOM 3807 C CA . ALA A 1 473 ? -47.318 31.172 -10.015 1.00 28.50 473 ALA A CA 1
ATOM 3808 C C . ALA A 1 473 ? -48.447 31.282 -8.978 1.00 28.50 473 ALA A C 1
ATOM 3810 O O . ALA A 1 473 ? -48.263 31.050 -7.785 1.00 28.50 473 ALA A O 1
ATOM 3811 N N . SER A 1 474 ? -49.631 31.656 -9.452 1.00 32.94 474 SER A N 1
ATOM 3812 C CA . SER A 1 474 ? -50.884 31.672 -8.709 1.00 32.94 474 SER A CA 1
ATOM 3813 C C . SER A 1 474 ? -51.529 30.277 -8.653 1.00 32.94 474 SER A C 1
ATOM 3815 O O . SER A 1 474 ? -51.448 29.482 -9.587 1.00 32.94 474 SER A O 1
ATOM 3817 N N . SER A 1 475 ? -52.252 30.023 -7.557 1.00 32.28 475 SER A N 1
ATOM 3818 C CA . SER A 1 475 ? -53.278 28.975 -7.392 1.00 32.28 475 SER A CA 1
ATOM 3819 C C . SER A 1 475 ? -52.847 27.500 -7.481 1.00 32.28 475 SER A C 1
ATOM 3821 O O . SER A 1 475 ? -53.345 26.737 -8.296 1.00 32.28 475 SER A O 1
ATOM 3823 N N . CYS A 1 476 ? -51.997 27.073 -6.551 1.00 26.36 476 CYS A N 1
ATOM 3824 C CA . CYS A 1 476 ? -52.113 25.814 -5.799 1.00 26.36 476 CYS A CA 1
ATOM 3825 C C . CYS A 1 476 ? -51.176 25.962 -4.598 1.00 26.36 476 CYS A C 1
ATOM 3827 O O . CYS A 1 476 ? -50.020 26.336 -4.777 1.00 26.36 476 CYS A O 1
ATOM 3829 N N . GLY A 1 477 ? -51.678 25.762 -3.379 1.00 27.08 477 GLY A N 1
ATOM 3830 C CA . GLY A 1 477 ? -50.913 25.977 -2.150 1.00 27.08 477 GLY A CA 1
ATOM 3831 C C . GLY A 1 477 ? -49.771 24.974 -2.001 1.00 27.08 477 GLY A C 1
ATOM 3832 O O . GLY A 1 477 ? -49.926 23.964 -1.325 1.00 27.08 477 GLY A O 1
ATOM 3833 N N . TYR A 1 478 ? -48.632 25.260 -2.623 1.00 30.20 478 TYR A N 1
ATOM 3834 C CA . TYR A 1 478 ? -47.356 24.621 -2.338 1.00 30.20 478 TYR A CA 1
ATOM 3835 C C . TYR A 1 478 ? -46.551 25.577 -1.463 1.00 30.20 478 TYR A C 1
ATOM 3837 O O . TYR A 1 478 ? -46.011 26.570 -1.944 1.00 30.20 478 TYR A O 1
ATOM 3845 N N . ILE A 1 479 ? -46.489 25.295 -0.162 1.00 28.22 479 ILE A N 1
ATOM 3846 C CA . ILE A 1 479 ? -45.504 25.930 0.713 1.00 28.22 479 ILE A CA 1
ATOM 3847 C C . ILE A 1 479 ? -44.201 25.154 0.513 1.00 28.22 479 ILE A C 1
ATOM 3849 O O . ILE A 1 479 ? -44.073 24.021 0.972 1.00 28.22 479 ILE A O 1
ATOM 3853 N N . PHE A 1 480 ? -43.244 25.744 -0.200 1.00 27.75 480 PHE A N 1
ATOM 3854 C CA . PHE A 1 480 ? -41.865 25.263 -0.206 1.00 27.75 480 PHE A CA 1
ATOM 3855 C C . PHE A 1 480 ? -41.156 25.846 1.016 1.00 27.75 480 PHE A C 1
ATOM 3857 O O . PHE A 1 480 ? -40.799 27.020 1.028 1.00 27.75 480 PHE A O 1
ATOM 3864 N N . SER A 1 481 ? -40.959 25.041 2.058 1.00 29.45 481 SER A N 1
ATOM 3865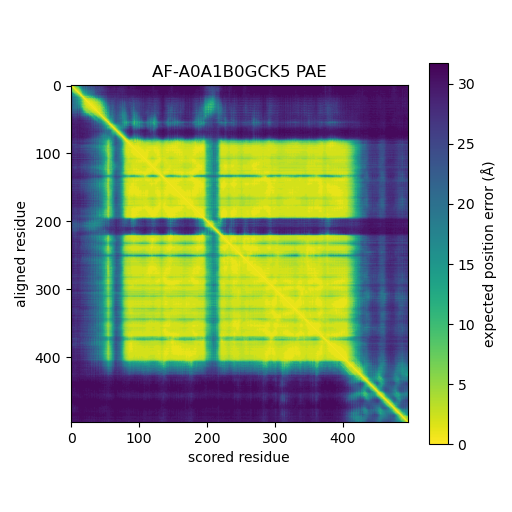 C CA . SER A 1 481 ? -40.090 25.402 3.178 1.00 29.45 481 SER A CA 1
ATOM 3866 C C . SER A 1 481 ? -38.695 24.823 2.937 1.00 29.45 481 SER A C 1
ATOM 3868 O O . SER A 1 481 ? -38.495 23.612 3.043 1.00 29.45 481 SER A O 1
ATOM 3870 N N . TYR A 1 482 ? -37.724 25.678 2.617 1.00 29.33 482 TYR A N 1
ATOM 3871 C CA . TYR A 1 482 ? -36.309 25.322 2.718 1.00 29.33 482 TYR A CA 1
ATOM 3872 C C . TYR A 1 482 ? -35.915 25.323 4.199 1.00 29.33 482 TYR A C 1
ATOM 3874 O O . TYR A 1 482 ? -35.980 26.356 4.862 1.00 29.33 482 TYR A O 1
ATOM 3882 N N . PHE A 1 483 ? -35.533 24.162 4.731 1.00 31.30 483 PHE A N 1
ATOM 3883 C CA . PHE A 1 483 ? -35.050 24.046 6.105 1.00 31.30 483 PHE A CA 1
ATOM 3884 C C . PHE A 1 483 ? -33.587 24.492 6.166 1.00 31.30 483 PHE A C 1
ATOM 3886 O O . PHE A 1 483 ? -32.692 23.753 5.760 1.00 31.30 483 PHE A O 1
ATOM 3893 N N . HIS A 1 484 ? -33.341 25.698 6.678 1.00 29.38 484 HIS A N 1
ATOM 3894 C CA . HIS A 1 484 ? -32.019 26.060 7.184 1.00 29.38 484 HIS A CA 1
ATOM 3895 C C . HIS A 1 484 ? -31.854 25.563 8.621 1.00 29.38 484 HIS A C 1
ATOM 3897 O O . HIS A 1 484 ? -32.816 25.519 9.383 1.00 29.38 484 HIS A O 1
ATOM 3903 N N . GLU A 1 485 ? -30.622 25.176 8.955 1.00 36.09 485 GLU A N 1
ATOM 3904 C CA . GLU A 1 485 ? -30.158 24.684 10.254 1.00 36.09 485 GLU A CA 1
ATOM 3905 C C . GLU A 1 485 ? -30.584 25.577 11.430 1.00 36.09 485 GLU A C 1
ATOM 3907 O O . GLU A 1 485 ? -29.804 26.395 11.898 1.00 36.09 485 GLU A O 1
ATOM 3912 N N . TYR A 1 486 ? -31.788 25.400 11.963 1.00 30.72 486 TYR A N 1
ATOM 3913 C CA . TYR A 1 486 ? -32.119 25.790 13.330 1.00 30.72 486 TYR A CA 1
ATOM 3914 C C . TYR A 1 486 ? -33.071 24.758 13.937 1.00 30.72 486 TYR A C 1
ATOM 3916 O O . TYR A 1 486 ? -33.904 24.175 13.245 1.00 30.72 486 TYR A O 1
ATOM 3924 N N . ASN A 1 487 ? -32.846 24.486 15.225 1.00 36.53 487 ASN A N 1
ATOM 3925 C CA . ASN A 1 487 ? -33.485 23.476 16.067 1.00 36.53 487 ASN A CA 1
ATOM 3926 C C . ASN A 1 487 ? -34.919 23.108 15.659 1.00 36.53 487 ASN A C 1
ATOM 3928 O O . ASN A 1 487 ? -35.853 23.893 15.802 1.00 36.53 487 ASN A O 1
ATOM 3932 N N . VAL A 1 488 ? -35.095 21.849 15.256 1.00 36.53 488 VAL A N 1
ATOM 3933 C CA . VAL A 1 488 ? -36.405 21.236 14.980 1.00 36.53 488 VAL A CA 1
ATOM 3934 C C . VAL A 1 488 ? -37.296 21.205 16.237 1.00 36.53 488 VAL A C 1
ATOM 3936 O O . VAL A 1 488 ? -38.516 21.165 16.112 1.00 36.53 488 VAL A O 1
ATOM 3939 N N . GLU A 1 489 ? -36.718 21.284 17.442 1.00 35.16 489 GLU A N 1
ATOM 3940 C CA . GLU A 1 489 ? -37.475 21.342 18.704 1.00 35.16 489 GLU A CA 1
ATOM 3941 C C . GLU A 1 489 ? -38.248 22.658 18.896 1.00 35.16 489 GLU A C 1
ATOM 3943 O O . GLU A 1 489 ? -39.346 22.630 19.446 1.00 35.16 489 GLU A O 1
ATOM 3948 N N . ASP A 1 490 ? -37.758 23.792 18.383 1.00 32.06 490 ASP A N 1
ATOM 3949 C CA . ASP A 1 490 ? -38.392 25.093 18.650 1.00 32.06 490 ASP A CA 1
ATOM 3950 C C . ASP A 1 490 ? -39.657 25.333 17.800 1.00 32.06 490 ASP A C 1
ATOM 3952 O O . ASP A 1 490 ? -40.544 26.084 18.205 1.00 32.06 490 ASP A O 1
ATOM 3956 N N . TYR A 1 491 ? -39.803 24.658 16.652 1.00 32.94 491 TYR A N 1
ATOM 3957 C CA . TYR A 1 491 ? -40.938 24.874 15.739 1.00 32.94 491 TYR A CA 1
ATOM 3958 C C . TYR A 1 491 ? -42.182 24.030 16.055 1.00 32.94 491 TYR A C 1
ATOM 3960 O O . TYR A 1 491 ? -43.295 24.433 15.713 1.00 32.94 491 TYR A O 1
ATOM 3968 N N . VAL A 1 492 ? -42.033 22.886 16.736 1.00 35.19 492 VAL A N 1
ATOM 3969 C CA . VAL A 1 492 ? -43.180 22.025 17.102 1.00 35.19 492 VAL A CA 1
ATOM 3970 C C . VAL A 1 492 ? -44.076 22.703 18.149 1.00 35.19 492 VAL A C 1
ATOM 3972 O O . VAL A 1 492 ? -45.273 22.437 18.205 1.00 35.19 492 VAL A O 1
ATOM 3975 N N . THR A 1 493 ? -43.546 23.669 18.900 1.00 31.52 493 THR A N 1
ATOM 3976 C CA . THR A 1 493 ? -44.299 24.454 19.891 1.00 31.52 493 THR A CA 1
ATOM 3977 C C . THR A 1 493 ? -45.129 25.596 19.281 1.00 31.52 493 THR A C 1
ATOM 3979 O O . THR A 1 493 ? -45.913 26.219 19.990 1.00 31.52 493 THR A O 1
ATOM 3982 N N . HIS A 1 494 ? -44.986 25.893 17.983 1.00 29.16 494 HIS A N 1
ATOM 3983 C CA . HIS A 1 494 ? -45.735 26.965 17.300 1.00 29.16 494 HIS A CA 1
ATOM 3984 C C . HIS A 1 494 ? -46.833 26.474 16.344 1.00 29.16 494 HIS A C 1
ATOM 3986 O O . HIS A 1 494 ? -47.480 27.288 15.687 1.00 29.16 494 HIS A O 1
ATOM 3992 N N . LEU A 1 495 ? -47.073 25.162 16.283 1.00 32.84 495 LEU A N 1
ATOM 3993 C CA . LEU A 1 495 ? -48.134 24.544 15.473 1.00 32.84 495 LEU A CA 1
ATOM 3994 C C . LEU A 1 495 ? -49.165 23.746 16.298 1.00 32.84 495 LEU A C 1
ATOM 3996 O O . LEU A 1 495 ? -50.031 23.096 15.711 1.00 32.84 495 LEU A O 1
ATOM 4000 N N . VAL A 1 496 ? -49.094 23.823 17.632 1.00 30.55 496 VAL A N 1
ATOM 4001 C CA . VAL A 1 496 ? -50.160 23.433 18.579 1.00 30.55 496 VAL A CA 1
ATOM 4002 C C . VAL A 1 496 ? -50.853 24.702 19.047 1.00 30.55 496 VAL A C 1
ATOM 4004 O O . VAL A 1 496 ? -52.102 24.693 19.110 1.00 30.55 496 VAL A O 1
#

Radius of gyration: 31.58 Å; Cα contacts (8 Å, |Δi|>4): 721; chains: 1; bounding box: 121×77×62 Å

Secondary structure (DSSP, 8-state):
--SSSSSGGGSSSSS-HHHHHHHHHHHHHHHHHHHHHHHHHHHHHHHHHHHHHTT-STT-----TT---------------PPP--SSS---HHHHHHHHHHHHHH-TTTEEEEEEEE-TT--EEEEEEE-SSTT--EEEEEE-SSTT-THHHHHHHHHHHHHHH---HHHHHHHTTSEEEEES-S-HHHHHHHT----TTHHHHHHHH---S----SSTTTT--S-SSBSSSS-B---GGG-SSSSTTSS---TTSTT---SSTT-SHHHHHHHHHHHHSPTTTEEEEEEEEESS-EEEESPSS-SSPPTTHHHHHHHHHHHHHHHHHHH----EEEEHHHHS---SS-HHHHHHHTS--SEEEEEEES-TT-TTTT---GGGHHHHHHHHHHHHHHHHHHHHHHHHHHHHHHHHHHHHHHHHHHH-TT-------SS-----------S-----------------------SS--------SS-HHHHHTT--

InterPro domains:
  IPR000834 Peptidase M14, carboxypeptidase A [PF00246] (96-391)
  IPR000834 Peptidase M14, carboxypeptidase A [PR00765] (116-128)
  IPR000834 Peptidase M14, carboxypeptidase A [PR00765] (137-151)
  IPR000834 Peptidase M14, carboxypeptidase A [PR00765] (237-245)
  IPR000834 Peptidase M14, carboxypeptidase A [PR00765] (290-303)
  IPR000834 Peptidase M14, carboxypeptidase A [PS52035] (89-403)
  IPR000834 Peptidase M14, carboxypeptidase A [SM00631] (90-391)
  IPR057246 Zinc carboxypeptidases, zinc-binding region 1 [PS00132] (137-159)